Protein 6KOS (pdb70)

Secondary structure (DSSP, 8-state):
-HHHHHHHHHHHHHHHHHHHHHHHHHHHHHHHHHHHHHHHHHHHHHHTTTT--THHHHHHHHHHHHHHHHHHHHHHHHHHHHHHHHHHHHHHHHHHHHHH-/-HHHHHHHHHHHHHHHHHHHHHHHHHHHHHHHHHHHHHHHHHHHHHH-TT-HHHHHHHHHHHHHHHHHHHHHHHHHHHHHHHHHHHHHHHHHHHTT-/-HHHHHHHHHHHHHHHHHHHHHHHHHHHHHHHHHHHHHHHHHHHHHS-SS-HHHHHHHHHHHHHHHHHHHHHHHHHHHHHHHHHHHHHHHHHHHHH-/--HHHHHHHHHHHHHHHHHHHHHHHHHHHHHHHHHHHHHHHHHHHHH---SHHHHHHHHHHHHHHHHHHHHHHHHHHHHHHHHHHHHHHHHHHH-

Sequence (390 aa):
MYGKLNKLVEHIKEELLQQLNKNWHRLQSNLHDMLQQMEQLFQEFQHFMQGNQDDGKLQNMIHEMQQFMNQLDNHLQSLSDTVHHFHNKLQEELMNNFHHLVHKLNKLVEHIKELLQQLNKNWHRLQSSNLHDMLQQMEQLFQEFQHFMQGNQDDGKLQNMIHEMQQFMNQLDNHLQSLSDTVHHFHNKLQELMNNFHHLVKLNKLVEHIKELLQQLNKNWHRLQSNLHDMLQQMEQLFQEFQHFMQGNQDDGKLQNMIHEMQQFMNQLDNHHLQSLSDTVHHFHNKLQELMNNFHHLVMYGKLNKLVEHIKELLQQLNKNWHRLQSNLHDMLQQMEQLFQEFQHFMGKLQNMIHEMQQFMNQLDNHLQSLSDTVHHFHNKLQELMNNFHHLVH

B-factor: mean 53.51, std 19.71, range [25.76, 158.79]

Structure (mmCIF, N/CA/C/O backbone):
data_6KOS
#
_entry.id   6KOS
#
_cell.length_a   65.636
_cell.length_b   71.930
_cell.length_c   81.563
_cell.angle_alpha   90.000
_cell.angle_beta   90.000
_cell.angle_gamma   90.000
#
_symmetry.space_group_name_H-M   'P 21 21 21'
#
loop_
_entity.id
_entity.type
_entity.pdbx_description
1 polymer 'SUWA (Super WA20)'
2 water water
#
loop_
_atom_site.group_PDB
_atom_site.id
_atom_site.type_symbol
_atom_site.label_atom_id
_atom_site.label_alt_id
_atom_site.label_comp_id
_atom_site.label_asym_id
_atom_site.label_entity_id
_atom_site.label_seq_id
_atom_site.pdbx_PDB_ins_code
_atom_site.Cartn_x
_atom_site.Cartn_y
_atom_site.Cartn_z
_atom_site.occupancy
_atom_site.B_iso_or_equiv
_atom_site.auth_seq_id
_atom_site.auth_comp_id
_atom_site.auth_asym_id
_atom_site.auth_atom_id
_atom_site.pdbx_PDB_model_num
ATOM 1 N N . MET A 1 1 ? -8.447 -33.259 -44.573 1.00 71.44 1 MET A N 1
ATOM 2 C CA . MET A 1 1 ? -9.786 -33.082 -43.950 1.00 66.86 1 MET A CA 1
ATOM 3 C C . MET A 1 1 ? -9.630 -32.151 -42.739 1.00 61.89 1 MET A C 1
ATOM 4 O O . MET A 1 1 ? -9.822 -30.926 -42.920 1.00 59.20 1 MET A O 1
ATOM 9 N N . TYR A 1 2 ? -9.235 -32.676 -41.576 1.00 61.58 2 TYR A N 1
ATOM 10 C CA . TYR A 1 2 ? -9.121 -31.880 -40.326 1.00 60.98 2 TYR A CA 1
ATOM 11 C C . TYR A 1 2 ? -7.863 -31.012 -40.375 1.00 61.55 2 TYR A C 1
ATOM 12 O O . TYR A 1 2 ? -7.979 -29.785 -40.157 1.00 61.71 2 TYR A O 1
ATOM 21 N N . GLY A 1 3 ? -6.711 -31.623 -40.654 1.00 64.07 3 GLY A N 1
ATOM 22 C CA . GLY A 1 3 ? -5.425 -30.911 -40.799 1.00 65.56 3 GLY A CA 1
ATOM 23 C C . GLY A 1 3 ? -5.530 -29.646 -41.652 1.00 62.61 3 GLY A C 1
ATOM 24 O O . GLY A 1 3 ? -5.090 -28.572 -41.162 1.00 61.13 3 GLY A O 1
ATOM 25 N N . LYS A 1 4 ? -6.080 -29.738 -42.875 1.00 61.81 4 LYS A N 1
ATOM 26 C CA . LYS A 1 4 ? -6.095 -28.590 -43.837 1.00 62.28 4 LYS A CA 1
ATOM 27 C C . LYS A 1 4 ? -7.022 -27.474 -43.321 1.00 59.18 4 LYS A C 1
ATOM 28 O O . LYS A 1 4 ? -6.665 -26.285 -43.489 1.00 59.56 4 LYS A O 1
ATOM 34 N N . LEU A 1 5 ? -8.149 -27.823 -42.694 1.00 57.31 5 LEU A N 1
ATOM 35 C CA . LEU A 1 5 ? -9.065 -26.835 -42.061 1.00 57.43 5 LEU A CA 1
ATOM 36 C C . LEU A 1 5 ? -8.320 -26.123 -40.933 1.00 58.40 5 LEU A C 1
ATOM 37 O O . LEU A 1 5 ? -8.407 -24.889 -40.847 1.00 59.79 5 LEU A O 1
ATOM 42 N N . ASN A 1 6 ? -7.614 -26.890 -40.105 1.00 59.29 6 ASN A N 1
ATOM 43 C CA . ASN A 1 6 ? -6.797 -26.325 -39.004 1.00 63.60 6 ASN A CA 1
ATOM 44 C C . ASN A 1 6 ? -5.860 -25.274 -39.609 1.00 63.30 6 ASN A C 1
ATOM 45 O O . ASN A 1 6 ? -5.726 -24.196 -39.001 1.00 67.00 6 ASN A O 1
ATOM 50 N N . LYS A 1 7 ? -5.273 -25.556 -40.775 1.00 57.79 7 LYS A N 1
ATOM 51 C CA . LYS A 1 7 ? -4.281 -24.648 -41.423 1.00 57.76 7 LYS A CA 1
ATOM 52 C C . LYS A 1 7 ? -4.949 -23.332 -41.848 1.00 52.94 7 LYS A C 1
ATOM 53 O O . LYS A 1 7 ? -4.337 -22.265 -41.600 1.00 50.89 7 LYS A O 1
ATOM 59 N N . LEU A 1 8 ? -6.139 -23.345 -42.463 1.00 50.78 8 LEU A N 1
ATOM 60 C CA . LEU A 1 8 ? -6.745 -22.031 -42.807 1.00 47.78 8 LEU A CA 1
ATOM 61 C C . LEU A 1 8 ? -7.057 -21.292 -41.502 1.00 44.24 8 LEU A C 1
ATOM 62 O O . LEU A 1 8 ? -6.867 -20.077 -41.469 1.00 43.01 8 LEU A O 1
ATOM 67 N N . VAL A 1 9 ? -7.474 -22.011 -40.466 1.00 44.35 9 VAL A N 1
ATOM 68 C CA . VAL A 1 9 ? -7.718 -21.403 -39.130 1.00 43.51 9 VAL A CA 1
ATOM 69 C C . VAL A 1 9 ? -6.437 -20.680 -38.696 1.00 43.30 9 VAL A C 1
ATOM 70 O O . VAL A 1 9 ? -6.532 -19.493 -38.363 1.00 41.72 9 VAL A O 1
ATOM 74 N N . GLU A 1 10 ? -5.275 -21.325 -38.763 1.00 46.40 10 GLU A N 1
ATOM 75 C CA . GLU A 1 10 ? -3.981 -20.691 -38.367 1.00 47.63 10 GLU A CA 1
ATOM 76 C C . GLU A 1 10 ? -3.719 -19.440 -39.223 1.00 44.94 10 GLU A C 1
ATOM 77 O O . GLU A 1 10 ? -3.270 -18.440 -38.649 1.00 43.11 10 GLU A O 1
ATOM 83 N N . HIS A 1 11 ? -3.960 -19.484 -40.538 1.00 44.78 11 HIS A N 1
ATOM 84 C CA . HIS A 1 11 ? -3.665 -18.326 -41.429 1.00 44.96 11 HIS A CA 1
ATOM 85 C C . HIS A 1 11 ? -4.532 -17.128 -40.993 1.00 40.51 11 HIS A C 1
ATOM 86 O O . HIS A 1 11 ? -3.997 -16.062 -40.849 1.00 39.73 11 HIS A O 1
ATOM 93 N N . ILE A 1 12 ? -5.824 -17.356 -40.755 1.00 38.24 12 ILE A N 1
ATOM 94 C CA . ILE A 1 12 ? -6.835 -16.350 -40.332 1.00 35.69 12 ILE A CA 1
ATOM 95 C C . ILE A 1 12 ? -6.387 -15.731 -39.003 1.00 35.67 12 ILE A C 1
ATOM 96 O O . ILE A 1 12 ? -6.437 -14.524 -38.868 1.00 33.45 12 ILE A O 1
ATOM 101 N N . LYS A 1 13 ? -5.963 -16.570 -38.058 1.00 37.65 13 LYS A N 1
ATOM 102 C CA . LYS A 1 13 ? -5.428 -16.108 -36.757 1.00 39.09 13 LYS A CA 1
ATOM 103 C C . LYS A 1 13 ? -4.171 -15.255 -36.954 1.00 39.41 13 LYS A C 1
ATOM 104 O O . LYS A 1 13 ? -4.076 -14.232 -36.259 1.00 39.75 13 LYS A O 1
ATOM 110 N N . GLU A 1 14 ? -3.266 -15.633 -37.857 1.00 40.43 14 GLU A N 1
ATOM 111 C CA A GLU A 1 14 ? -2.088 -14.794 -38.206 0.40 41.30 14 GLU A CA 1
ATOM 112 C CA B GLU A 1 14 ? -2.085 -14.803 -38.242 0.60 41.02 14 GLU A CA 1
ATOM 113 C C . GLU A 1 14 ? -2.559 -13.453 -38.785 1.00 39.55 14 GLU A C 1
ATOM 114 O O . GLU A 1 14 ? -1.997 -12.408 -38.377 1.00 38.47 14 GLU A O 1
ATOM 125 N N . LEU A 1 15 ? -3.527 -13.489 -39.705 1.00 38.49 15 LEU A N 1
ATOM 126 C CA . LEU A 1 15 ? -4.032 -12.244 -40.331 1.00 38.59 15 LEU A CA 1
ATOM 127 C C . LEU A 1 15 ? -4.584 -11.310 -39.255 1.00 35.87 15 LEU A C 1
ATOM 128 O O . LEU A 1 15 ? -4.333 -10.098 -39.365 1.00 35.17 15 LEU A O 1
ATOM 133 N N . LEU A 1 16 ? -5.287 -11.854 -38.264 1.00 34.68 16 LEU A N 1
ATOM 134 C CA . LEU A 1 16 ? -5.870 -11.015 -37.183 1.00 34.36 16 LEU A CA 1
ATOM 135 C C . LEU A 1 16 ? -4.729 -10.324 -36.421 1.00 34.40 16 LEU A C 1
ATOM 136 O O . LEU A 1 16 ? -4.828 -9.105 -36.176 1.00 33.78 16 LEU A O 1
ATOM 141 N N . GLN A 1 17 ? -3.668 -11.054 -36.090 1.00 35.58 17 GLN A N 1
ATOM 142 C CA . GLN A 1 17 ? -2.488 -10.460 -35.400 1.00 37.04 17 GLN A CA 1
ATOM 143 C C . GLN A 1 17 ? -1.921 -9.322 -36.251 1.00 36.50 17 GLN A C 1
ATOM 144 O O . GLN A 1 17 ? -1.592 -8.266 -35.687 1.00 35.29 17 GLN A O 1
ATOM 150 N N . GLN A 1 18 ? -1.848 -9.469 -37.570 1.00 41.61 18 GLN A N 1
ATOM 151 C CA . GLN A 1 18 ? -1.295 -8.368 -38.412 1.00 41.99 18 GLN A CA 1
ATOM 152 C C . GLN A 1 18 ? -2.288 -7.202 -38.479 1.00 38.29 18 GLN A C 1
ATOM 153 O O . GLN A 1 18 ? -1.859 -6.036 -38.459 1.00 36.57 18 GLN A O 1
ATOM 159 N N . LEU A 1 19 ? -3.576 -7.516 -38.585 1.00 37.08 19 LEU A N 1
ATOM 160 C CA . LEU A 1 19 ? -4.673 -6.510 -38.597 1.00 35.27 19 LEU A CA 1
ATOM 161 C C . LEU A 1 19 ? -4.540 -5.638 -37.342 1.00 35.09 19 LEU A C 1
ATOM 162 O O . LEU A 1 19 ? -4.546 -4.403 -37.453 1.00 34.73 19 LEU A O 1
ATOM 167 N N . ASN A 1 20 ? -4.414 -6.275 -36.195 1.00 35.55 20 ASN A N 1
ATOM 168 C CA . ASN A 1 20 ? -4.354 -5.593 -34.876 1.00 36.68 20 ASN A CA 1
ATOM 169 C C . ASN A 1 20 ? -3.099 -4.718 -34.797 1.00 38.04 20 ASN A C 1
ATOM 170 O O . ASN A 1 20 ? -3.193 -3.561 -34.322 1.00 37.68 20 ASN A O 1
ATOM 175 N N . LYS A 1 21 ? -1.960 -5.241 -35.239 1.00 39.45 21 LYS A N 1
ATOM 176 C CA . LYS A 1 21 ? -0.716 -4.444 -35.263 1.00 42.90 21 LYS A CA 1
ATOM 177 C C . LYS A 1 21 ? -0.924 -3.211 -36.140 1.00 41.21 21 LYS A C 1
ATOM 178 O O . LYS A 1 21 ? -0.496 -2.098 -35.727 1.00 42.51 21 LYS A O 1
ATOM 184 N N . ASN A 1 22 ? -1.542 -3.383 -37.306 1.00 37.64 22 ASN A N 1
ATOM 185 C CA . ASN A 1 22 ? -1.707 -2.238 -38.225 1.00 36.71 22 ASN A CA 1
ATOM 186 C C . ASN A 1 22 ? -2.711 -1.264 -37.609 1.00 34.71 22 ASN A C 1
ATOM 187 O O . ASN A 1 22 ? -2.473 -0.047 -37.705 1.00 34.85 22 ASN A O 1
ATOM 192 N N . TRP A 1 23 ? -3.779 -1.784 -37.006 1.00 32.84 23 TRP A N 1
ATOM 193 C CA . TRP A 1 23 ? -4.856 -0.968 -36.390 1.00 32.56 23 TRP A CA 1
ATOM 194 C C . TRP A 1 23 ? -4.286 -0.128 -35.223 1.00 33.73 23 TRP A C 1
ATOM 195 O O . TRP A 1 23 ? -4.600 1.085 -35.125 1.00 33.94 23 TRP A O 1
ATOM 206 N N . HIS A 1 24 ? -3.492 -0.752 -34.364 1.00 34.78 24 HIS A N 1
ATOM 207 C CA . HIS A 1 24 ? -2.782 -0.084 -33.240 1.00 37.43 24 HIS A CA 1
ATOM 208 C C . HIS A 1 24 ? -1.930 1.051 -33.808 1.00 38.77 24 HIS A C 1
ATOM 209 O O . HIS A 1 24 ? -1.986 2.169 -33.253 1.00 38.97 24 HIS A O 1
ATOM 216 N N . ARG A 1 25 ? -1.230 0.806 -34.917 1.00 40.19 25 ARG A N 1
ATOM 217 C CA . ARG A 1 25 ? -0.381 1.841 -35.557 1.00 41.25 25 ARG A CA 1
ATOM 218 C C . ARG A 1 25 ? -1.263 2.964 -36.107 1.00 38.45 25 ARG A C 1
ATOM 219 O O . ARG A 1 25 ? -0.964 4.142 -35.798 1.00 36.75 25 ARG A O 1
ATOM 227 N N . LEU A 1 26 ? -2.303 2.629 -36.873 1.00 37.70 26 LEU A N 1
ATOM 228 C CA . LEU A 1 26 ? -3.229 3.628 -37.486 1.00 37.45 26 LEU A CA 1
ATOM 229 C C . LEU A 1 26 ? -3.824 4.526 -36.390 1.00 34.30 26 LEU A C 1
ATOM 230 O O . LEU A 1 26 ? -3.837 5.756 -36.591 1.00 33.46 26 LEU A O 1
ATOM 235 N N . GLN A 1 27 ? -4.338 3.926 -35.319 1.00 32.44 27 GLN A N 1
ATOM 236 C CA . GLN A 1 27 ? -5.030 4.672 -34.236 1.00 31.47 27 GLN A CA 1
ATOM 237 C C . GLN A 1 27 ? -4.059 5.656 -33.595 1.00 30.92 27 GLN A C 1
ATOM 238 O O . GLN A 1 27 ? -4.447 6.817 -33.376 1.00 30.28 27 GLN A O 1
ATOM 244 N N . SER A 1 28 ? -2.841 5.184 -33.306 1.00 31.20 28 SER A N 1
ATOM 245 C CA . SER A 1 28 ? -1.784 6.007 -32.687 1.00 31.95 28 SER A CA 1
ATOM 246 C C . SER A 1 28 ? -1.480 7.199 -33.595 1.00 32.69 28 SER A C 1
ATOM 247 O O . SER A 1 28 ? -1.467 8.349 -33.110 1.00 32.15 28 SER A O 1
ATOM 250 N N . ASN A 1 29 ? -1.307 6.934 -34.887 1.00 34.30 29 ASN A N 1
ATOM 251 C CA . ASN A 1 29 ? -0.959 7.981 -35.878 1.00 36.40 29 ASN A CA 1
ATOM 252 C C . ASN A 1 29 ? -2.108 8.989 -36.021 1.00 35.69 29 ASN A C 1
ATOM 253 O O . ASN A 1 29 ? -1.833 10.208 -36.013 1.00 35.50 29 ASN A O 1
ATOM 258 N N . LEU A 1 30 ? -3.335 8.498 -36.150 1.00 35.04 30 LEU A N 1
ATOM 259 C CA . LEU A 1 30 ? -4.560 9.337 -36.235 1.00 35.98 30 LEU A CA 1
ATOM 260 C C . LEU A 1 30 ? -4.699 10.187 -34.973 1.00 34.60 30 LEU A C 1
ATOM 261 O O . LEU A 1 30 ? -4.918 11.403 -35.072 1.00 35.54 30 LEU A O 1
ATOM 266 N N . HIS A 1 31 ? -4.666 9.523 -33.834 1.00 33.38 31 HIS A N 1
ATOM 267 C CA . HIS A 1 31 ? -4.713 10.190 -32.514 1.00 33.61 31 HIS A CA 1
ATOM 268 C C . HIS A 1 31 ? -3.690 11.319 -32.479 1.00 33.88 31 HIS A C 1
ATOM 269 O O . HIS A 1 31 ? -4.104 12.466 -32.235 1.00 34.32 31 HIS A O 1
ATOM 276 N N . ASP A 1 32 ? -2.412 11.022 -32.718 1.00 34.41 32 ASP A N 1
ATOM 277 C CA . ASP A 1 32 ? -1.333 12.047 -32.648 1.00 36.52 32 ASP A CA 1
ATOM 278 C C . ASP A 1 32 ? -1.608 13.154 -33.674 1.00 38.00 32 ASP A C 1
ATOM 279 O O . ASP A 1 32 ? -1.380 14.336 -33.371 1.00 38.01 32 ASP A O 1
ATOM 284 N N . MET A 1 33 ? -2.072 12.782 -34.862 1.00 37.79 33 MET A N 1
ATOM 285 C CA . MET A 1 33 ? -2.197 13.731 -35.994 1.00 39.56 33 MET A CA 1
ATOM 286 C C . MET A 1 33 ? -3.396 14.668 -35.779 1.00 36.66 33 MET A C 1
ATOM 287 O O . MET A 1 33 ? -3.274 15.887 -36.102 1.00 34.92 33 MET A O 1
ATOM 292 N N . LEU A 1 34 ? -4.492 14.178 -35.200 1.00 35.84 34 LEU A N 1
ATOM 293 C CA . LEU A 1 34 ? -5.643 15.083 -34.944 1.00 36.08 34 LEU A CA 1
ATOM 294 C C . LEU A 1 34 ? -5.279 16.107 -33.867 1.00 35.92 34 LEU A C 1
ATOM 295 O O . LEU A 1 34 ? -5.729 17.250 -33.996 1.00 35.26 34 LEU A O 1
ATOM 300 N N . GLN A 1 35 ? -4.525 15.707 -32.843 1.00 36.61 35 GLN A N 1
ATOM 301 C CA . GLN A 1 35 ? -3.985 16.648 -31.821 1.00 38.73 35 GLN A CA 1
ATOM 302 C C . GLN A 1 35 ? -3.136 17.730 -32.506 1.00 38.69 35 GLN A C 1
ATOM 303 O O . GLN A 1 35 ? -3.328 18.943 -32.207 1.00 38.29 35 GLN A O 1
ATOM 309 N N . GLN A 1 36 ? -2.225 17.319 -33.386 1.00 39.16 36 GLN A N 1
ATOM 310 C CA . GLN A 1 36 ? -1.326 18.266 -34.101 1.00 40.82 36 GLN A CA 1
ATOM 311 C C . GLN A 1 36 ? -2.139 19.165 -35.031 1.00 38.88 36 GLN A C 1
ATOM 312 O O . GLN A 1 36 ? -1.866 20.391 -35.065 1.00 37.48 36 GLN A O 1
ATOM 318 N N . MET A 1 37 ? -3.132 18.615 -35.726 1.00 38.87 37 MET A N 1
ATOM 319 C CA . MET A 1 37 ? -3.993 19.433 -36.609 1.00 40.22 37 MET A CA 1
ATOM 320 C C . MET A 1 37 ? -4.816 20.418 -35.760 1.00 39.44 37 MET A C 1
ATOM 321 O O . MET A 1 37 ? -5.029 21.562 -36.234 1.00 39.83 37 MET A O 1
ATOM 326 N N . GLU A 1 38 ? -5.273 20.016 -34.569 1.00 38.86 38 GLU A N 1
ATOM 327 C CA . GLU A 1 38 ? -6.049 20.925 -33.662 1.00 41.21 38 GLU A CA 1
ATOM 328 C C . GLU A 1 38 ? -5.173 22.102 -33.215 1.00 40.90 38 GLU A C 1
ATOM 329 O O . GLU A 1 38 ? -5.658 23.258 -33.211 1.00 41.12 38 GLU A O 1
ATOM 335 N N . GLN A 1 39 ? -3.915 21.828 -32.898 1.00 42.02 39 GLN A N 1
ATOM 336 C CA . GLN A 1 39 ? -2.950 22.880 -32.487 1.00 42.85 39 GLN A CA 1
ATOM 337 C C . GLN A 1 39 ? -2.690 23.804 -33.686 1.00 41.07 39 GLN A C 1
ATOM 338 O O . GLN A 1 39 ? -2.685 25.028 -33.498 1.00 38.76 39 GLN A O 1
ATOM 344 N N . LEU A 1 40 ? -2.505 23.242 -34.886 1.00 41.21 40 LEU A N 1
ATOM 345 C CA . LEU A 1 40 ? -2.245 24.058 -36.101 1.00 42.11 40 LEU A CA 1
ATOM 346 C C . LEU A 1 40 ? -3.440 24.972 -36.376 1.00 39.77 40 LEU A C 1
ATOM 347 O O . LEU A 1 40 ? -3.220 26.114 -36.797 1.00 39.50 40 LEU A O 1
ATOM 352 N N . PHE A 1 41 ? -4.660 24.512 -36.132 1.00 38.76 41 PHE A N 1
ATOM 353 C CA . PHE A 1 41 ? -5.865 25.344 -36.354 1.00 38.60 41 PHE A CA 1
ATOM 354 C C . PHE A 1 41 ? -5.799 26.608 -35.488 1.00 37.68 41 PHE A C 1
ATOM 355 O O . PHE A 1 41 ? -6.068 27.716 -35.996 1.00 36.96 41 PHE A O 1
ATOM 363 N N . GLN A 1 42 ? -5.461 26.422 -34.216 1.00 37.56 42 GLN A N 1
ATOM 364 C CA . GLN A 1 42 ? -5.338 27.536 -33.252 1.00 38.82 42 GLN A CA 1
ATOM 365 C C . GLN A 1 42 ? -4.236 28.479 -33.763 1.00 39.14 42 GLN A C 1
ATOM 366 O O . GLN A 1 42 ? -4.467 29.703 -33.727 1.00 38.57 42 GLN A O 1
ATOM 372 N N . GLU A 1 43 ? -3.109 27.938 -34.246 1.00 39.68 43 GLU A N 1
ATOM 373 C CA . GLU A 1 43 ? -1.965 28.751 -34.754 1.00 42.28 43 GLU A CA 1
ATOM 374 C C . GLU A 1 43 ? -2.461 29.620 -35.928 1.00 42.50 43 GLU A C 1
ATOM 375 O O . GLU A 1 43 ? -2.259 30.857 -35.893 1.00 42.83 43 GLU A O 1
ATOM 381 N N . PHE A 1 44 ? -3.098 29.010 -36.934 1.00 42.27 44 PHE A N 1
ATOM 382 C CA . PHE A 1 44 ? -3.676 29.730 -38.107 1.00 44.80 44 PHE A CA 1
ATOM 383 C C . PHE A 1 44 ? -4.693 30.790 -37.681 1.00 44.42 44 PHE A C 1
ATOM 384 O O . PHE A 1 44 ? -4.703 31.901 -38.246 1.00 45.97 44 PHE A O 1
ATOM 392 N N . GLN A 1 45 ? -5.547 30.441 -36.734 1.00 42.91 45 GLN A N 1
ATOM 393 C CA . GLN A 1 45 ? -6.626 31.330 -36.250 1.00 44.01 45 GLN A CA 1
ATOM 394 C C . GLN A 1 45 ? -5.992 32.568 -35.629 1.00 44.83 45 GLN A C 1
ATOM 395 O O . GLN A 1 45 ? -6.554 33.668 -35.804 1.00 46.92 45 GLN A O 1
ATOM 401 N N . HIS A 1 46 ? -4.867 32.379 -34.938 1.00 43.69 46 HIS A N 1
ATOM 402 C CA . HIS A 1 46 ? -4.054 33.493 -34.375 1.00 45.49 46 HIS A CA 1
ATOM 403 C C . HIS A 1 46 ? -3.398 34.349 -35.478 1.00 49.00 46 HIS A C 1
ATOM 404 O O . HIS A 1 46 ? -3.561 35.597 -35.437 1.00 50.52 46 HIS A O 1
ATOM 411 N N . PHE A 1 47 ? -2.630 33.751 -36.390 1.00 49.77 47 PHE A N 1
ATOM 412 C CA . PHE A 1 47 ? -1.844 34.521 -37.392 1.00 54.93 47 PHE A CA 1
ATOM 413 C C . PHE A 1 47 ? -2.757 35.146 -38.462 1.00 57.55 47 PHE A C 1
ATOM 414 O O . PHE A 1 47 ? -2.330 36.128 -39.095 1.00 60.08 47 PHE A O 1
ATOM 422 N N . MET A 1 48 ? -3.971 34.620 -38.650 1.00 57.88 48 MET A N 1
ATOM 423 C CA . MET A 1 48 ? -4.926 35.093 -39.697 1.00 62.17 48 MET A CA 1
ATOM 424 C C . MET A 1 48 ? -5.511 36.469 -39.321 1.00 62.90 48 MET A C 1
ATOM 425 O O . MET A 1 48 ? -5.990 37.173 -40.242 1.00 66.54 48 MET A O 1
ATOM 430 N N . GLN A 1 49 ? -5.461 36.848 -38.039 1.00 59.23 49 GLN A N 1
ATOM 431 C CA . GLN A 1 49 ? -5.956 38.155 -37.528 1.00 61.95 49 GLN A CA 1
ATOM 432 C C . GLN A 1 49 ? -4.849 39.207 -37.524 1.00 65.94 49 GLN A C 1
ATOM 433 O O . GLN A 1 49 ? -5.183 40.408 -37.463 1.00 68.60 49 GLN A O 1
ATOM 439 N N . GLY A 1 50 ? -3.595 38.764 -37.482 1.00 93.85 50 GLY A N 1
ATOM 440 C CA . GLY A 1 50 ? -2.443 39.671 -37.379 1.00 97.36 50 GLY A CA 1
ATOM 441 C C . GLY A 1 50 ? -1.971 40.074 -38.754 1.00 101.11 50 GLY A C 1
ATOM 442 O O . GLY A 1 50 ? -2.581 40.976 -39.359 1.00 102.10 50 GLY A O 1
ATOM 443 N N . ASN A 1 51 ? -0.950 39.384 -39.250 1.00 105.13 51 ASN A N 1
ATOM 444 C CA . ASN A 1 51 ? -0.208 39.808 -40.463 1.00 108.87 51 ASN A CA 1
ATOM 445 C C . ASN A 1 51 ? -0.925 39.356 -41.747 1.00 111.88 51 ASN A C 1
ATOM 446 O O . ASN A 1 51 ? -0.513 39.849 -42.816 1.00 112.56 51 ASN A O 1
ATOM 451 N N . GLN A 1 52 ? -1.939 38.479 -41.665 1.00 114.58 52 GLN A N 1
ATOM 452 C CA . GLN A 1 52 ? -2.690 37.916 -42.834 1.00 116.84 52 GLN A CA 1
ATOM 453 C C . GLN A 1 52 ? -1.728 37.069 -43.678 1.00 118.64 52 GLN A C 1
ATOM 454 O O . GLN A 1 52 ? -1.984 35.860 -43.821 1.00 118.77 52 GLN A O 1
ATOM 460 N N . ASP A 1 53 ? -0.683 37.693 -44.231 1.00 120.91 53 ASP A N 1
ATOM 461 C CA . ASP A 1 53 ? 0.492 37.023 -44.857 1.00 122.10 53 ASP A CA 1
ATOM 462 C C . ASP A 1 53 ? 0.183 36.678 -46.318 1.00 121.70 53 ASP A C 1
ATOM 463 O O . ASP A 1 53 ? 0.906 35.839 -46.891 1.00 122.46 53 ASP A O 1
ATOM 468 N N . ASP A 1 54 ? -0.832 37.315 -46.904 1.00 120.60 54 ASP A N 1
ATOM 469 C CA . ASP A 1 54 ? -1.244 37.076 -48.313 1.00 120.08 54 ASP A CA 1
ATOM 470 C C . ASP A 1 54 ? -1.395 35.558 -48.516 1.00 119.05 54 ASP A C 1
ATOM 471 O O . ASP A 1 54 ? -2.165 34.944 -47.746 1.00 117.91 54 ASP A O 1
ATOM 476 N N . GLY A 1 55 ? -0.681 34.968 -49.484 1.00 118.54 55 GLY A N 1
ATOM 477 C CA . GLY A 1 55 ? -0.743 33.525 -49.801 1.00 117.60 55 GLY A CA 1
ATOM 478 C C . GLY A 1 55 ? -0.009 32.650 -48.794 1.00 116.44 55 GLY A C 1
ATOM 479 O O . GLY A 1 55 ? -0.489 31.524 -48.554 1.00 115.32 55 GLY A O 1
ATOM 480 N N . LYS A 1 56 ? 1.105 33.124 -48.223 1.00 110.90 56 LYS A N 1
ATOM 481 C CA . LYS A 1 56 ? 1.931 32.341 -47.256 1.00 109.70 56 LYS A CA 1
ATOM 482 C C . LYS A 1 56 ? 1.035 31.639 -46.228 1.00 103.06 56 LYS A C 1
ATOM 483 O O . LYS A 1 56 ? 1.394 30.523 -45.809 1.00 100.80 56 LYS A O 1
ATOM 489 N N . LEU A 1 57 ? -0.077 32.260 -45.832 1.00 99.45 57 LEU A N 1
ATOM 490 C CA . LEU A 1 57 ? -1.040 31.634 -44.890 1.00 93.08 57 LEU A CA 1
ATOM 491 C C . LEU A 1 57 ? -2.197 31.009 -45.664 1.00 88.36 57 LEU A C 1
ATOM 492 O O . LEU A 1 57 ? -2.542 29.856 -45.352 1.00 84.99 57 LEU A O 1
ATOM 497 N N . GLN A 1 58 ? -2.763 31.746 -46.622 1.00 89.77 58 GLN A N 1
ATOM 498 C CA . GLN A 1 58 ? -3.965 31.323 -47.392 1.00 89.35 58 GLN A CA 1
ATOM 499 C C . GLN A 1 58 ? -3.661 30.016 -48.141 1.00 85.17 58 GLN A C 1
ATOM 500 O O . GLN A 1 58 ? -4.524 29.115 -48.112 1.00 83.52 58 GLN A O 1
ATOM 506 N N . ASN A 1 59 ? -2.482 29.903 -48.761 1.00 83.00 59 ASN A N 1
ATOM 507 C CA . ASN A 1 59 ? -2.044 28.666 -49.476 1.00 81.09 59 ASN A CA 1
ATOM 508 C C . ASN A 1 59 ? -1.642 27.562 -48.485 1.00 76.83 59 ASN A C 1
ATOM 509 O O . ASN A 1 59 ? -1.897 26.379 -48.795 1.00 77.70 59 ASN A O 1
ATOM 514 N N . MET A 1 60 ? -1.049 27.918 -47.346 1.00 74.29 60 MET A N 1
ATOM 515 C CA . MET A 1 60 ? -0.565 26.950 -46.318 1.00 74.16 60 MET A CA 1
ATOM 516 C C . MET A 1 60 ? -1.761 26.226 -45.678 1.00 71.58 60 MET A C 1
ATOM 517 O O . MET A 1 60 ? -1.678 24.998 -45.423 1.00 72.55 60 MET A O 1
ATOM 522 N N . ILE A 1 61 ? -2.839 26.968 -45.437 1.00 68.99 61 ILE A N 1
ATOM 523 C CA . ILE A 1 61 ? -4.153 26.412 -45.006 1.00 68.45 61 ILE A CA 1
ATOM 524 C C . ILE A 1 61 ? -4.688 25.504 -46.117 1.00 71.26 61 ILE A C 1
ATOM 525 O O . ILE A 1 61 ? -5.102 24.373 -45.789 1.00 71.86 61 ILE A O 1
ATOM 530 N N . HIS A 1 62 ? -4.677 25.973 -47.369 1.00 66.23 62 HIS A N 1
ATOM 531 C CA . HIS A 1 62 ? -5.132 25.175 -48.540 1.00 64.92 62 HIS A CA 1
ATOM 532 C C . HIS A 1 62 ? -4.414 23.818 -48.551 1.00 60.38 62 HIS A C 1
ATOM 533 O O . HIS A 1 62 ? -5.115 22.785 -48.637 1.00 57.56 62 HIS A O 1
ATOM 540 N N . GLU A 1 63 ? -3.085 23.804 -48.410 1.00 60.37 63 GLU A N 1
ATOM 541 C CA . GLU A 1 63 ? -2.298 22.543 -48.319 1.00 58.75 63 GLU A CA 1
ATOM 542 C C . GLU A 1 63 ? -2.902 21.599 -47.278 1.00 53.93 63 GLU A C 1
ATOM 543 O O . GLU A 1 63 ? -3.066 20.399 -47.580 1.00 51.06 63 GLU A O 1
ATOM 549 N N . MET A 1 64 ? -3.178 22.118 -46.085 1.00 53.36 64 MET A N 1
ATOM 550 C CA . MET A 1 64 ? -3.721 21.291 -44.986 1.00 51.25 64 MET A CA 1
ATOM 551 C C . MET A 1 64 ? -5.100 20.770 -45.364 1.00 47.46 64 MET A C 1
ATOM 552 O O . MET A 1 64 ? -5.367 19.607 -45.050 1.00 44.10 64 MET A O 1
ATOM 557 N N . GLN A 1 65 ? -5.923 21.598 -46.011 1.00 48.54 65 GLN A N 1
ATOM 558 C CA . GLN A 1 65 ? -7.245 21.143 -46.512 1.00 48.08 65 GLN A CA 1
ATOM 559 C C . GLN A 1 65 ? -7.024 19.836 -47.282 1.00 45.24 65 GLN A C 1
ATOM 560 O O . GLN A 1 65 ? -7.715 18.836 -46.971 1.00 41.75 65 GLN A O 1
ATOM 566 N N . GLN A 1 66 ? -6.094 19.860 -48.245 1.00 46.10 66 GLN A N 1
ATOM 567 C CA . GLN A 1 66 ? -5.920 18.771 -49.247 1.00 47.62 66 GLN A CA 1
ATOM 568 C C . GLN A 1 66 ? -5.564 17.480 -48.513 1.00 45.81 66 GLN A C 1
ATOM 569 O O . GLN A 1 66 ? -6.111 16.430 -48.862 1.00 46.61 66 GLN A O 1
ATOM 575 N N . PHE A 1 67 ? -4.687 17.581 -47.524 1.00 46.11 67 PHE A N 1
ATOM 576 C CA . PHE A 1 67 ? -4.312 16.456 -46.639 1.00 46.84 67 PHE A CA 1
ATOM 577 C C . PHE A 1 67 ? -5.535 16.015 -45.828 1.00 44.05 67 PHE A C 1
ATOM 578 O O . PHE A 1 67 ? -5.759 14.814 -45.690 1.00 43.72 67 PHE A O 1
ATOM 586 N N . MET A 1 68 ? -6.332 16.947 -45.321 1.00 43.38 68 MET A N 1
ATOM 587 C CA . MET A 1 68 ? -7.535 16.552 -44.542 1.00 42.71 68 MET A CA 1
ATOM 588 C C . MET A 1 68 ? -8.554 15.823 -45.429 1.00 41.97 68 MET A C 1
ATOM 589 O O . MET A 1 68 ? -9.051 14.751 -45.011 1.00 41.68 68 MET A O 1
ATOM 594 N N . ASN A 1 69 ? -8.822 16.362 -46.613 1.00 41.36 69 ASN A N 1
ATOM 595 C CA . ASN A 1 69 ? -9.714 15.750 -47.630 1.00 41.46 69 ASN A CA 1
ATOM 596 C C . ASN A 1 69 ? -9.243 14.335 -47.963 1.00 41.84 69 ASN A C 1
ATOM 597 O O . ASN A 1 69 ? -10.119 13.441 -48.094 1.00 42.19 69 ASN A O 1
ATOM 602 N N . GLN A 1 70 ? -7.932 14.164 -48.130 1.00 42.82 70 GLN A N 1
ATOM 603 C CA . GLN A 1 70 ? -7.282 12.853 -48.384 1.00 45.44 70 GLN A CA 1
ATOM 604 C C . GLN A 1 70 ? -7.689 11.900 -47.259 1.00 44.13 70 GLN A C 1
ATOM 605 O O . GLN A 1 70 ? -8.258 10.802 -47.528 1.00 45.14 70 GLN A O 1
ATOM 611 N N . LEU A 1 71 ? -7.449 12.331 -46.032 1.00 41.89 71 LEU A N 1
ATOM 612 C CA . LEU A 1 71 ? -7.787 11.512 -44.852 1.00 41.42 71 LEU A CA 1
ATOM 613 C C . LEU A 1 71 ? -9.302 11.289 -44.742 1.00 39.32 71 LEU A C 1
ATOM 614 O O . LEU A 1 71 ? -9.688 10.176 -44.364 1.00 40.39 71 LEU A O 1
ATOM 619 N N . ASP A 1 72 ? -10.123 12.299 -45.024 1.00 42.14 72 ASP A N 1
ATOM 620 C CA . ASP A 1 72 ? -11.604 12.156 -45.061 1.00 42.11 72 ASP A CA 1
ATOM 621 C C . ASP A 1 72 ? -11.971 10.933 -45.925 1.00 42.75 72 ASP A C 1
ATOM 622 O O . ASP A 1 72 ? -12.738 10.058 -45.433 1.00 41.09 72 ASP A O 1
ATOM 627 N N . ASN A 1 73 ? -11.412 10.851 -47.137 1.00 44.16 73 ASN A N 1
ATOM 628 C CA . ASN A 1 73 ? -11.668 9.734 -48.092 1.00 46.45 73 ASN A CA 1
ATOM 629 C C . ASN A 1 73 ? -11.179 8.393 -47.531 1.00 44.30 73 ASN A C 1
ATOM 630 O O . ASN A 1 73 ? -11.882 7.409 -47.726 1.00 44.62 73 ASN A O 1
ATOM 635 N N . HIS A 1 74 ? -10.034 8.349 -46.855 1.00 43.80 74 HIS A N 1
ATOM 636 C CA . HIS A 1 74 ? -9.471 7.083 -46.321 1.00 43.08 74 HIS A CA 1
ATOM 637 C C . HIS A 1 74 ? -10.338 6.563 -45.177 1.00 41.15 74 HIS A C 1
ATOM 638 O O . HIS A 1 74 ? -10.580 5.326 -45.116 1.00 40.36 74 HIS A O 1
ATOM 645 N N . LEU A 1 75 ? -10.787 7.458 -44.301 1.00 39.24 75 LEU A N 1
ATOM 646 C CA . LEU A 1 75 ? -11.634 7.025 -43.168 1.00 37.85 75 LEU A CA 1
ATOM 647 C C . LEU A 1 75 ? -13.000 6.584 -43.673 1.00 38.04 75 LEU A C 1
ATOM 648 O O . LEU A 1 75 ? -13.571 5.670 -43.071 1.00 37.16 75 LEU A O 1
ATOM 653 N N . GLN A 1 76 ? -13.517 7.253 -44.702 1.00 39.78 76 GLN A N 1
ATOM 654 C CA . GLN A 1 76 ? -14.808 6.852 -45.303 1.00 41.64 76 GLN A CA 1
ATOM 655 C C . GLN A 1 76 ? -14.660 5.417 -45.820 1.00 40.95 76 GLN A C 1
ATOM 656 O O . GLN A 1 76 ? -15.564 4.611 -45.539 1.00 40.33 76 GLN A O 1
ATOM 662 N N . SER A 1 77 ? -13.565 5.134 -46.536 1.00 41.37 77 SER A N 1
ATOM 663 C CA . SER A 1 77 ? -13.330 3.828 -47.217 1.00 42.39 77 SER A CA 1
ATOM 664 C C . SER A 1 77 ? -13.062 2.751 -46.170 1.00 40.27 77 SER A C 1
ATOM 665 O O . SER A 1 77 ? -13.491 1.597 -46.377 1.00 39.21 77 SER A O 1
ATOM 668 N N . LEU A 1 78 ? -12.344 3.119 -45.111 1.00 39.01 78 LEU A N 1
ATOM 669 C CA . LEU A 1 78 ? -12.121 2.224 -43.951 1.00 37.97 78 LEU A CA 1
ATOM 670 C C . LEU A 1 78 ? -13.466 1.944 -43.289 1.00 37.50 78 LEU A C 1
ATOM 671 O O . LEU A 1 78 ? -13.735 0.763 -43.047 1.00 37.15 78 LEU A O 1
ATOM 676 N N . SER A 1 79 ? -14.292 2.961 -43.040 1.00 38.04 79 SER A N 1
ATOM 677 C CA . SER A 1 79 ? -15.650 2.734 -42.475 1.00 39.73 79 SER A CA 1
ATOM 678 C C . SER A 1 79 ? -16.407 1.730 -43.346 1.00 39.90 79 SER A C 1
ATOM 679 O O . SER A 1 79 ? -16.954 0.776 -42.777 1.00 39.85 79 SER A O 1
ATOM 682 N N . ASP A 1 80 ? -16.429 1.967 -44.659 1.00 40.55 80 ASP A N 1
ATOM 683 C CA . ASP A 1 80 ? -17.232 1.186 -45.641 1.00 41.94 80 ASP A CA 1
ATOM 684 C C . ASP A 1 80 ? -16.733 -0.261 -45.660 1.00 40.85 80 ASP A C 1
ATOM 685 O O . ASP A 1 80 ? -17.580 -1.178 -45.624 1.00 41.51 80 ASP A O 1
ATOM 690 N N . THR A 1 81 ? -15.414 -0.460 -45.672 1.00 40.09 81 THR A N 1
ATOM 691 C CA . THR A 1 81 ? -14.821 -1.826 -45.590 1.00 39.58 81 THR A CA 1
ATOM 692 C C . THR A 1 81 ? -15.228 -2.526 -44.288 1.00 38.96 81 THR A C 1
ATOM 693 O O . THR A 1 81 ? -15.651 -3.702 -44.344 1.00 37.86 81 THR A O 1
ATOM 697 N N . VAL A 1 82 ? -15.027 -1.877 -43.141 1.00 38.19 82 VAL A N 1
ATOM 698 C CA . VAL A 1 82 ? -15.366 -2.509 -41.835 1.00 39.11 82 VAL A CA 1
ATOM 699 C C . VAL A 1 82 ? -16.860 -2.853 -41.820 1.00 39.90 82 VAL A C 1
ATOM 700 O O . VAL A 1 82 ? -17.189 -4.006 -41.435 1.00 40.60 82 VAL A O 1
ATOM 704 N N . HIS A 1 83 ? -17.734 -1.931 -42.235 1.00 39.76 83 HIS A N 1
ATOM 705 C CA . HIS A 1 83 ? -19.205 -2.180 -42.248 1.00 42.38 83 HIS A CA 1
ATOM 706 C C . HIS A 1 83 ? -19.550 -3.405 -43.105 1.00 40.53 83 HIS A C 1
ATOM 707 O O . HIS A 1 83 ? -20.383 -4.219 -42.666 1.00 41.02 83 HIS A O 1
ATOM 714 N N . HIS A 1 84 ? -18.960 -3.512 -44.293 1.00 39.54 84 HIS A N 1
ATOM 715 C CA . HIS A 1 84 ? -19.118 -4.691 -45.194 1.00 39.22 84 HIS A CA 1
ATOM 716 C C . HIS A 1 84 ? -18.668 -5.950 -44.444 1.00 38.22 84 HIS A C 1
ATOM 717 O O . HIS A 1 84 ? -19.453 -6.904 -44.313 1.00 38.47 84 HIS A O 1
ATOM 724 N N . PHE A 1 85 ? -17.458 -5.935 -43.901 1.00 37.70 85 PHE A N 1
ATOM 725 C CA . PHE A 1 85 ? -16.914 -7.103 -43.168 1.00 37.36 85 PHE A CA 1
ATOM 726 C C . PHE A 1 85 ? -17.854 -7.490 -42.021 1.00 38.66 85 PHE A C 1
ATOM 727 O O . PHE A 1 85 ? -18.151 -8.663 -41.830 1.00 37.33 85 PHE A O 1
ATOM 735 N N . HIS A 1 86 ? -18.329 -6.503 -41.275 1.00 39.73 86 HIS A N 1
ATOM 736 C CA . HIS A 1 86 ? -19.311 -6.727 -40.192 1.00 42.25 86 HIS A CA 1
ATOM 737 C C . HIS A 1 86 ? -20.536 -7.465 -40.732 1.00 41.63 86 HIS A C 1
ATOM 738 O O . HIS A 1 86 ? -20.966 -8.474 -40.105 1.00 41.25 86 HIS A O 1
ATOM 745 N N . ASN A 1 87 ? -21.092 -6.963 -41.836 1.00 41.73 87 ASN A N 1
ATOM 746 C CA . ASN A 1 87 ? -22.289 -7.547 -42.493 1.00 41.10 87 ASN A CA 1
ATOM 747 C C . ASN A 1 87 ? -22.003 -8.989 -42.908 1.00 39.32 87 ASN A C 1
ATOM 748 O O . ASN A 1 87 ? -22.848 -9.856 -42.634 1.00 39.47 87 ASN A O 1
ATOM 753 N N . LYS A 1 88 ? -20.861 -9.229 -43.552 1.00 39.36 88 LYS A N 1
ATOM 754 C CA . LYS A 1 88 ? -20.499 -10.578 -44.050 1.00 39.90 88 LYS A CA 1
ATOM 755 C C . LYS A 1 88 ? -20.293 -11.497 -42.847 1.00 39.20 88 LYS A C 1
ATOM 756 O O . LYS A 1 88 ? -20.652 -12.671 -42.955 1.00 37.93 88 LYS A O 1
ATOM 762 N N . LEU A 1 89 ? -19.743 -10.979 -41.742 1.00 39.81 89 LEU A N 1
ATOM 763 C CA . LEU A 1 89 ? -19.503 -11.802 -40.523 1.00 40.81 89 LEU A CA 1
ATOM 764 C C . LEU A 1 89 ? -20.828 -12.292 -39.937 1.00 42.03 89 LEU A C 1
ATOM 765 O O . LEU A 1 89 ? -20.899 -13.458 -39.492 1.00 42.28 89 LEU A O 1
ATOM 770 N N . GLN A 1 90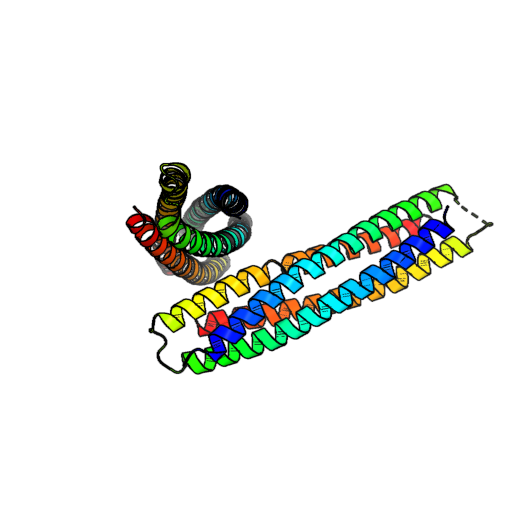 ? -21.807 -11.391 -39.850 1.00 43.82 90 GLN A N 1
ATOM 771 C CA . GLN A 1 90 ? -23.170 -11.715 -39.355 1.00 46.75 90 GLN A CA 1
ATOM 772 C C . GLN A 1 90 ? -23.818 -12.754 -40.288 1.00 44.24 90 GLN A C 1
ATOM 773 O O . GLN A 1 90 ? -24.472 -13.680 -39.765 1.00 45.69 90 GLN A O 1
ATOM 779 N N . GLU A 1 91 ? -23.630 -12.645 -41.603 1.00 41.93 91 GLU A N 1
ATOM 780 C CA A GLU A 1 91 ? -24.088 -13.674 -42.583 0.60 42.14 91 GLU A CA 1
ATOM 781 C CA B GLU A 1 91 ? -24.112 -13.677 -42.560 0.40 42.65 91 GLU A CA 1
ATOM 782 C C . GLU A 1 91 ? -23.386 -14.996 -42.267 1.00 41.50 91 GLU A C 1
ATOM 783 O O . GLU A 1 91 ? -24.050 -16.041 -42.257 1.00 43.39 91 GLU A O 1
ATOM 794 N N . LEU A 1 92 ? -22.087 -14.926 -42.017 1.00 40.97 92 LEU A N 1
ATOM 795 C CA . LEU A 1 92 ? -21.254 -16.126 -41.745 1.00 41.48 92 LEU A CA 1
ATOM 796 C C . LEU A 1 92 ? -21.675 -16.781 -40.427 1.00 42.49 92 LEU A C 1
ATOM 797 O O . LEU A 1 92 ? -21.748 -18.005 -40.371 1.00 42.74 92 LEU A O 1
ATOM 802 N N . MET A 1 93 ? -21.884 -15.977 -39.396 1.00 43.62 93 MET A N 1
ATOM 803 C CA . MET A 1 93 ? -22.345 -16.468 -38.079 1.00 47.32 93 MET A CA 1
ATOM 804 C C . MET A 1 93 ? -23.680 -17.198 -38.252 1.00 48.58 93 MET A C 1
ATOM 805 O O . MET A 1 93 ? -23.830 -18.272 -37.649 1.00 50.48 93 MET A O 1
ATOM 810 N N . ASN A 1 94 ? -24.577 -16.664 -39.081 1.00 48.92 94 ASN A N 1
ATOM 811 C CA . ASN A 1 94 ? -25.902 -17.277 -39.367 1.00 52.93 94 ASN A CA 1
ATOM 812 C C . ASN A 1 94 ? -25.726 -18.579 -40.153 1.00 52.26 94 ASN A C 1
ATOM 813 O O . ASN A 1 94 ? -26.388 -19.581 -39.819 1.00 55.83 94 ASN A O 1
ATOM 818 N N . ASN A 1 95 ? -24.889 -18.545 -41.184 1.00 50.25 95 ASN A N 1
ATOM 819 C CA . ASN A 1 95 ? -24.630 -19.712 -42.067 1.00 51.72 95 ASN A CA 1
ATOM 820 C C . ASN A 1 95 ? -24.035 -20.857 -41.237 1.00 50.65 95 ASN A C 1
ATOM 821 O O . ASN A 1 95 ? -24.569 -21.988 -41.300 1.00 53.35 95 ASN A O 1
ATOM 826 N N . PHE A 1 96 ? -22.967 -20.563 -40.492 1.00 47.70 96 PHE A N 1
ATOM 827 C CA . PHE A 1 96 ? -22.255 -21.518 -39.603 1.00 48.06 96 PHE A CA 1
ATOM 828 C C . PHE A 1 96 ? -23.227 -22.102 -38.577 1.00 50.73 96 PHE A C 1
ATOM 829 O O . PHE A 1 96 ? -23.257 -23.338 -38.431 1.00 51.78 96 PHE A O 1
ATOM 837 N N . HIS A 1 97 ? -23.986 -21.238 -37.900 1.00 67.79 97 HIS A N 1
ATOM 838 C CA . HIS A 1 97 ? -25.060 -21.649 -36.957 1.00 70.10 97 HIS A CA 1
ATOM 839 C C . HIS A 1 97 ? -25.893 -22.752 -37.616 1.00 68.37 97 HIS A C 1
ATOM 840 O O . HIS A 1 97 ? -25.969 -23.856 -37.037 1.00 68.73 97 HIS A O 1
ATOM 847 N N . HIS A 1 98 ? -26.448 -22.488 -38.801 1.00 69.60 98 HIS A N 1
ATOM 848 C CA . HIS A 1 98 ? -27.395 -23.420 -39.471 1.00 72.57 98 HIS A CA 1
ATOM 849 C C . HIS A 1 98 ? -26.717 -24.667 -40.056 1.00 71.64 98 HIS A C 1
ATOM 850 O O . HIS A 1 98 ? -27.468 -25.629 -40.306 1.00 73.18 98 HIS A O 1
ATOM 857 N N . LEU A 1 99 ? -25.392 -24.677 -40.273 1.00 71.15 99 LEU A N 1
ATOM 858 C CA . LEU A 1 99 ? -24.692 -25.864 -40.850 1.00 74.60 99 LEU A CA 1
ATOM 859 C C . LEU A 1 99 ? -25.110 -27.085 -40.037 1.00 78.48 99 LEU A C 1
ATOM 860 O O . LEU A 1 99 ? -25.725 -28.006 -40.607 1.00 82.03 99 LEU A O 1
ATOM 865 N N . VAL A 1 100 ? -24.785 -27.043 -38.746 1.00 80.85 100 VAL A N 1
ATOM 866 C CA . VAL A 1 100 ? -25.010 -28.161 -37.786 1.00 88.66 100 VAL A CA 1
ATOM 867 C C . VAL A 1 100 ? -26.451 -28.656 -37.969 1.00 90.78 100 VAL A C 1
ATOM 868 O O . VAL A 1 100 ? -26.656 -29.892 -38.044 1.00 97.43 100 VAL A O 1
ATOM 872 N N . HIS A 1 101 ? -27.394 -27.715 -38.040 1.00 87.73 101 HIS A N 1
ATOM 873 C CA . HIS A 1 101 ? -28.780 -27.908 -38.544 1.00 91.32 101 HIS A CA 1
ATOM 874 C C . HIS A 1 101 ? -29.628 -26.684 -38.184 1.00 90.82 101 HIS A C 1
ATOM 875 O O . HIS A 1 101 ? -29.929 -26.466 -37.015 1.00 91.62 101 HIS A O 1
ATOM 882 N N . LYS B 1 4 ? 6.254 26.628 -33.865 1.00 105.28 4 LYS B N 1
ATOM 883 C CA . LYS B 1 4 ? 7.023 26.744 -35.146 1.00 102.72 4 LYS B CA 1
ATOM 884 C C . LYS B 1 4 ? 6.226 26.121 -36.293 1.00 94.21 4 LYS B C 1
ATOM 885 O O . LYS B 1 4 ? 6.064 24.883 -36.317 1.00 91.08 4 LYS B O 1
ATOM 891 N N . LEU B 1 5 ? 5.785 26.967 -37.223 1.00 92.00 5 LEU B N 1
ATOM 892 C CA . LEU B 1 5 ? 4.664 26.651 -38.138 1.00 86.43 5 LEU B CA 1
ATOM 893 C C . LEU B 1 5 ? 5.139 25.635 -39.181 1.00 82.23 5 LEU B C 1
ATOM 894 O O . LEU B 1 5 ? 4.459 24.601 -39.344 1.00 78.88 5 LEU B O 1
ATOM 899 N N . ASN B 1 6 ? 6.277 25.901 -39.827 1.00 83.92 6 ASN B N 1
ATOM 900 C CA . ASN B 1 6 ? 6.900 24.979 -40.817 1.00 82.57 6 ASN B CA 1
ATOM 901 C C . ASN B 1 6 ? 7.204 23.639 -40.140 1.00 80.21 6 ASN B C 1
ATOM 902 O O . ASN B 1 6 ? 6.829 22.594 -40.712 1.00 76.59 6 ASN B O 1
ATOM 907 N N . LYS B 1 7 ? 7.834 23.667 -38.964 1.00 82.35 7 LYS B N 1
ATOM 908 C CA . LYS B 1 7 ? 8.163 22.432 -38.202 1.00 82.68 7 LYS B CA 1
ATOM 909 C C . LYS B 1 7 ? 6.871 21.660 -37.913 1.00 76.24 7 LYS B C 1
ATOM 910 O O . LYS B 1 7 ? 6.860 20.423 -38.124 1.00 74.55 7 LYS B O 1
ATOM 916 N N . LEU B 1 8 ? 5.825 22.361 -37.464 1.00 73.27 8 LEU B N 1
ATOM 917 C CA . LEU B 1 8 ? 4.535 21.732 -37.074 1.00 70.02 8 LEU B CA 1
ATOM 918 C C . LEU B 1 8 ? 3.869 21.150 -38.327 1.00 65.18 8 LEU B C 1
ATOM 919 O O . LEU B 1 8 ? 3.482 19.960 -38.298 1.00 63.45 8 LEU B O 1
ATOM 924 N N . VAL B 1 9 ? 3.796 21.943 -39.394 1.00 62.57 9 VAL B N 1
ATOM 925 C CA . VAL B 1 9 ? 3.217 21.525 -40.703 1.00 61.42 9 VAL B CA 1
ATOM 926 C C . VAL B 1 9 ? 3.960 20.302 -41.252 1.00 62.45 9 VAL B C 1
ATOM 927 O O . VAL B 1 9 ? 3.291 19.296 -41.568 1.00 63.01 9 VAL B O 1
ATOM 931 N N . GLU B 1 10 ? 5.281 20.382 -41.389 1.00 65.75 10 GLU B N 1
ATOM 932 C CA . GLU B 1 10 ? 6.086 19.271 -41.962 1.00 68.82 10 GLU B CA 1
ATOM 933 C C . GLU B 1 10 ? 5.924 18.019 -41.098 1.00 69.09 10 GLU B C 1
ATOM 934 O O . GLU B 1 10 ? 5.853 16.914 -41.679 1.00 70.63 10 GLU B O 1
ATOM 940 N N . HIS B 1 11 ? 5.848 18.172 -39.774 1.00 68.48 11 HIS B N 1
ATOM 941 C CA . HIS B 1 11 ? 5.683 17.019 -38.847 1.00 69.64 11 HIS B CA 1
ATOM 942 C C . HIS B 1 11 ? 4.342 16.324 -39.110 1.00 67.21 11 HIS B C 1
ATOM 943 O O . HIS B 1 11 ? 4.250 15.096 -38.920 1.00 68.11 11 HIS B O 1
ATOM 950 N N . ILE B 1 12 ? 3.339 17.101 -39.515 1.00 74.67 12 ILE B N 1
ATOM 951 C CA . ILE B 1 12 ? 1.973 16.596 -39.837 1.00 73.99 12 ILE B CA 1
ATOM 952 C C . ILE B 1 12 ? 2.016 15.827 -41.156 1.00 72.55 12 ILE B C 1
AT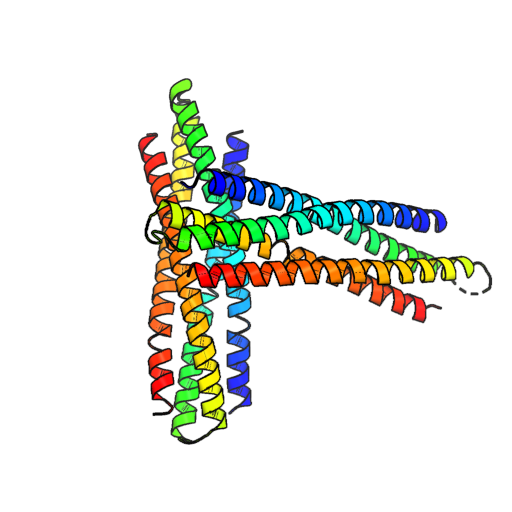OM 953 O O . ILE B 1 12 ? 1.405 14.738 -41.230 1.00 70.51 12 ILE B O 1
ATOM 958 N N . LYS B 1 13 ? 2.709 16.386 -42.146 1.00 74.11 13 LYS B N 1
ATOM 959 C CA . LYS B 1 13 ? 2.935 15.734 -43.461 1.00 75.30 13 LYS B CA 1
ATOM 960 C C . LYS B 1 13 ? 3.678 14.408 -43.284 1.00 75.04 13 LYS B C 1
ATOM 961 O O . LYS B 1 13 ? 3.342 13.454 -44.016 1.00 75.02 13 LYS B O 1
ATOM 967 N N . GLU B 1 14 ? 4.648 14.358 -42.367 1.00 76.40 14 GLU B N 1
ATOM 968 C CA . GLU B 1 14 ? 5.288 13.089 -41.927 1.00 78.54 14 GLU B CA 1
ATOM 969 C C . GLU B 1 14 ? 4.205 12.101 -41.458 1.00 77.10 14 GLU B C 1
ATOM 970 O O . GLU B 1 14 ? 4.053 11.042 -42.111 1.00 76.32 14 GLU B O 1
ATOM 976 N N . LEU B 1 15 ? 3.470 12.419 -40.382 1.00 75.68 15 LEU B N 1
ATOM 977 C CA . LEU B 1 15 ? 2.467 11.480 -39.805 1.00 74.33 15 LEU B CA 1
ATOM 978 C C . LEU B 1 15 ? 1.561 10.981 -40.927 1.00 71.22 15 LEU B C 1
ATOM 979 O O . LEU B 1 15 ? 1.365 9.759 -41.023 1.00 72.18 15 LEU B O 1
ATOM 984 N N . LEU B 1 16 ? 1.034 11.900 -41.732 1.00 69.11 16 LEU B N 1
ATOM 985 C CA . LEU B 1 16 ? -0.018 11.585 -42.731 1.00 68.47 16 LEU B CA 1
ATOM 986 C C . LEU B 1 16 ? 0.514 10.606 -43.777 1.00 67.25 16 LEU B C 1
ATOM 987 O O . LEU B 1 16 ? -0.295 9.830 -44.312 1.00 67.18 16 LEU B O 1
ATOM 992 N N . GLN B 1 17 ? 1.816 10.631 -44.039 1.00 67.22 17 GLN B N 1
ATOM 993 C CA . GLN B 1 17 ? 2.478 9.679 -44.966 1.00 69.50 17 GLN B CA 1
ATOM 994 C C . GLN B 1 17 ? 2.440 8.281 -44.334 1.00 69.35 17 GLN B C 1
ATOM 995 O O . GLN B 1 17 ? 1.993 7.333 -45.010 1.00 69.09 17 GLN B O 1
ATOM 1001 N N . GLN B 1 18 ? 2.857 8.165 -43.069 1.00 69.36 18 GLN B N 1
ATOM 1002 C CA . GLN B 1 18 ? 2.814 6.892 -42.300 1.00 70.61 18 GLN B CA 1
ATOM 1003 C C . GLN B 1 18 ? 1.365 6.415 -42.197 1.00 68.75 18 GLN B C 1
ATOM 1004 O O . GLN B 1 18 ? 1.121 5.194 -42.235 1.00 68.94 18 GLN B O 1
ATOM 1010 N N . LEU B 1 19 ? 0.459 7.376 -42.065 1.00 57.76 19 LEU B N 1
ATOM 1011 C CA . LEU B 1 19 ? -0.992 7.148 -41.898 1.00 57.19 19 LEU B CA 1
ATOM 1012 C C . LEU B 1 19 ? -1.562 6.605 -43.205 1.00 58.09 19 LEU B C 1
ATOM 1013 O O . LEU B 1 19 ? -2.427 5.701 -43.156 1.00 56.45 19 LEU B O 1
ATOM 1018 N N . ASN B 1 20 ? -1.113 7.162 -44.327 1.00 60.69 20 ASN B N 1
ATOM 1019 C CA . ASN B 1 20 ? -1.453 6.606 -45.659 1.00 63.62 20 ASN B CA 1
ATOM 1020 C C . ASN B 1 20 ? -1.005 5.140 -45.704 1.00 61.04 20 ASN B C 1
ATOM 1021 O O . ASN B 1 20 ? -1.794 4.303 -46.181 1.00 60.87 20 ASN B O 1
ATOM 1026 N N . LYS B 1 21 ? 0.189 4.834 -45.187 1.00 60.15 21 LYS B N 1
ATOM 1027 C CA . LYS B 1 21 ? 0.780 3.464 -45.263 1.00 61.03 21 LYS B CA 1
ATOM 1028 C C . LYS B 1 21 ? 0.001 2.469 -44.379 1.00 57.85 21 LYS B C 1
ATOM 1029 O O . LYS B 1 21 ? -0.234 1.323 -44.839 1.00 56.31 21 LYS B O 1
ATOM 1035 N N . ASN B 1 22 ? -0.388 2.843 -43.160 1.00 54.30 22 ASN B N 1
ATOM 1036 C CA . ASN B 1 22 ? -1.072 1.889 -42.244 1.00 54.32 22 ASN B CA 1
ATOM 1037 C C . ASN B 1 22 ? -2.525 1.686 -42.676 1.00 52.03 22 ASN B C 1
ATOM 1038 O O . ASN B 1 22 ? -3.057 0.590 -42.448 1.00 51.81 22 ASN B O 1
ATOM 1043 N N . TRP B 1 23 ? -3.139 2.707 -43.276 1.00 51.50 23 TRP B N 1
ATOM 1044 C CA . TRP B 1 23 ? -4.482 2.592 -43.894 1.00 50.99 23 TRP B CA 1
ATOM 1045 C C . TRP B 1 23 ? -4.452 1.521 -45.004 1.00 50.08 23 TRP B C 1
ATOM 1046 O O . TRP B 1 23 ? -5.335 0.644 -44.971 1.00 48.73 23 TRP B O 1
ATOM 1057 N N . HIS B 1 24 ? -3.494 1.559 -45.943 1.00 56.05 24 HIS B N 1
ATOM 1058 C CA . HIS B 1 24 ? -3.421 0.577 -47.072 1.00 54.34 24 HIS B CA 1
ATOM 1059 C C . HIS B 1 24 ? -3.255 -0.858 -46.538 1.00 48.86 24 HIS B C 1
ATOM 1060 O O . HIS B 1 24 ? -3.969 -1.787 -47.042 1.00 45.62 24 HIS B O 1
ATOM 1067 N N . ARG B 1 2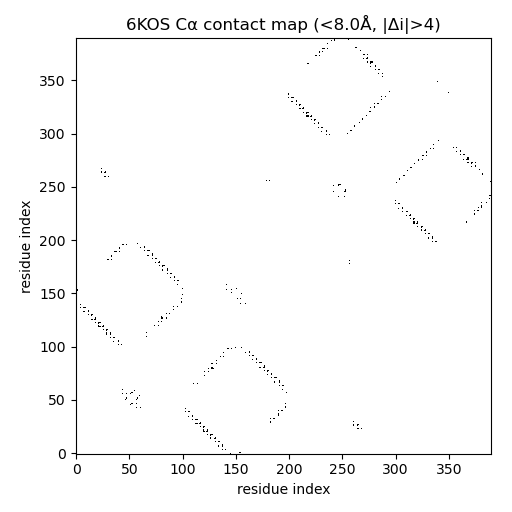5 ? -2.355 -1.051 -45.567 1.00 47.00 25 ARG B N 1
ATOM 1068 C CA . ARG B 1 25 ? -2.064 -2.384 -44.968 1.00 44.53 25 ARG B CA 1
ATOM 1069 C C . ARG B 1 25 ? -3.308 -2.895 -44.238 1.00 40.84 25 ARG B C 1
ATOM 1070 O O . ARG B 1 25 ? -3.651 -4.094 -44.371 1.00 38.72 25 ARG B O 1
ATOM 1078 N N . LEU B 1 26 ? -3.945 -2.033 -43.448 1.00 39.89 26 LEU B N 1
ATOM 1079 C CA . LEU B 1 26 ? -5.143 -2.457 -42.691 1.00 37.73 26 LEU B CA 1
ATOM 1080 C C . LEU B 1 26 ? -6.244 -2.854 -43.690 1.00 37.11 26 LEU B C 1
ATOM 1081 O O . LEU B 1 26 ? -6.870 -3.898 -43.482 1.00 34.77 26 LEU B O 1
ATOM 1086 N N . GLN B 1 27 ? -6.461 -2.085 -44.758 1.00 39.70 27 GLN B N 1
ATOM 1087 C CA . GLN B 1 27 ? -7.464 -2.446 -45.805 1.00 40.63 27 GLN B CA 1
ATOM 1088 C C . GLN B 1 27 ? -7.182 -3.849 -46.364 1.00 38.08 27 GLN B C 1
ATOM 1089 O O . GLN B 1 27 ? -8.103 -4.670 -46.472 1.00 36.09 27 GLN B O 1
ATOM 1095 N N . SER B 1 28 ? -5.938 -4.095 -46.728 1.00 38.10 28 SER B N 1
ATOM 1096 C CA A SER B 1 28 ? -5.433 -5.403 -47.225 0.50 37.75 28 SER B CA 1
ATOM 1097 C CA B SER B 1 28 ? -5.510 -5.410 -47.267 0.50 37.80 28 SER B CA 1
ATOM 1098 C C . SER B 1 28 ? -5.787 -6.515 -46.236 1.00 35.15 28 SER B C 1
ATOM 1099 O O . SER B 1 28 ? -6.330 -7.559 -46.650 1.00 34.25 28 SER B O 1
ATOM 1104 N N . ASN B 1 29 ? -5.448 -6.294 -44.973 1.00 34.62 29 ASN B N 1
ATOM 1105 C CA . ASN B 1 29 ? -5.662 -7.290 -43.897 1.00 33.69 29 ASN B CA 1
ATOM 1106 C C . ASN B 1 29 ? -7.147 -7.614 -43.801 1.00 33.16 29 ASN B C 1
ATOM 1107 O O . ASN B 1 29 ? -7.488 -8.812 -43.749 1.00 33.01 29 ASN B O 1
ATOM 1112 N N . LEU B 1 30 ? -7.991 -6.576 -43.806 1.00 32.53 30 LEU B N 1
ATOM 1113 C CA . LEU B 1 30 ? -9.468 -6.753 -43.714 1.00 32.33 30 LEU B CA 1
ATOM 1114 C C . LEU B 1 30 ? -9.992 -7.548 -44.921 1.00 32.59 30 LEU B C 1
ATOM 1115 O O . LEU B 1 30 ? -10.763 -8.507 -44.712 1.00 31.15 30 LEU B O 1
ATOM 1120 N N . HIS B 1 31 ? -9.619 -7.142 -46.141 1.00 33.93 31 HIS B N 1
ATOM 1121 C CA . HIS B 1 31 ? -9.954 -7.865 -47.393 1.00 35.81 31 HIS B CA 1
ATOM 1122 C C . HIS B 1 31 ? -9.547 -9.337 -47.262 1.00 34.98 31 HIS B C 1
ATOM 1123 O O . HIS B 1 31 ? -10.369 -10.228 -47.581 1.00 34.57 31 HIS B O 1
ATOM 1130 N N . ASP B 1 32 ? -8.303 -9.575 -46.848 1.00 34.53 32 ASP B N 1
ATOM 1131 C CA . ASP B 1 32 ? -7.692 -10.917 -46.923 1.00 35.01 32 ASP B CA 1
ATOM 1132 C C . ASP B 1 32 ? -8.397 -11.785 -45.897 1.00 33.19 32 ASP B C 1
ATOM 1133 O O . ASP B 1 32 ? -8.745 -12.929 -46.220 1.00 32.87 32 ASP B O 1
ATOM 1138 N N . MET B 1 33 ? -8.637 -11.212 -44.721 1.00 35.88 33 MET B N 1
ATOM 1139 C CA . MET B 1 33 ? -9.259 -11.946 -43.606 1.00 35.08 33 MET B CA 1
ATOM 1140 C C . MET B 1 33 ? -10.684 -12.341 -44.006 1.00 34.38 33 MET B C 1
ATOM 1141 O O . MET B 1 33 ? -11.044 -13.511 -43.801 1.00 32.86 33 MET B O 1
ATOM 1146 N N . LEU B 1 34 ? -11.455 -11.410 -44.575 1.00 34.99 34 LEU B N 1
ATOM 1147 C CA . LEU B 1 34 ? -12.844 -11.693 -44.985 1.00 36.62 34 LEU B CA 1
ATOM 1148 C C . LEU B 1 34 ? -12.831 -12.814 -46.036 1.00 36.24 34 LEU B C 1
ATOM 1149 O O . LEU B 1 34 ? -13.624 -13.749 -45.927 1.00 34.31 34 LEU B O 1
ATOM 1154 N N . GLN B 1 35 ? -11.901 -12.743 -46.991 1.00 36.95 35 GLN B N 1
ATOM 1155 C CA . GLN B 1 35 ? -11.791 -13.764 -48.056 1.00 38.36 35 GLN B CA 1
ATOM 1156 C C . GLN B 1 35 ? -11.469 -15.138 -47.462 1.00 36.43 35 GLN B C 1
ATOM 1157 O O . GLN B 1 35 ? -12.109 -16.129 -47.884 1.00 35.45 35 GLN B O 1
ATOM 1163 N N . GLN B 1 36 ? -10.520 -15.219 -46.536 1.00 35.24 36 GLN B N 1
ATOM 1164 C CA . GLN B 1 36 ? -10.117 -16.533 -45.964 1.00 36.05 36 GLN B CA 1
ATOM 1165 C C . GLN B 1 36 ? -11.259 -17.113 -45.132 1.00 34.36 36 GLN B C 1
ATOM 1166 O O . GLN B 1 36 ? -11.442 -18.352 -45.162 1.00 33.81 36 GLN B O 1
ATOM 1172 N N . MET B 1 37 ? -12.018 -16.257 -44.449 1.00 33.14 37 MET B N 1
ATOM 1173 C CA . MET B 1 37 ? -13.155 -16.721 -43.620 1.00 33.32 37 MET B CA 1
ATOM 1174 C C . MET B 1 37 ? -14.277 -17.275 -44.515 1.00 33.79 37 MET B C 1
ATOM 1175 O O . MET B 1 37 ? -14.816 -18.355 -44.163 1.00 33.17 37 MET B O 1
ATOM 1180 N N . GLU B 1 38 ? -14.575 -16.611 -45.635 1.00 34.71 38 GLU B N 1
ATOM 1181 C CA . GLU B 1 38 ? -15.544 -17.108 -46.655 1.00 36.82 38 GLU B CA 1
ATOM 1182 C C . GLU B 1 38 ? -15.125 -18.488 -47.169 1.00 36.10 38 GLU B C 1
ATOM 1183 O O . GLU B 1 38 ? -16.004 -19.385 -47.242 1.00 34.63 38 GLU B O 1
ATOM 1189 N N . GLN B 1 39 ? -13.835 -18.636 -47.493 1.00 36.34 39 GLN B N 1
ATOM 1190 C CA . GLN B 1 39 ? -13.245 -19.871 -48.078 1.00 38.54 39 GLN B CA 1
ATOM 1191 C C . GLN B 1 39 ? -13.309 -20.977 -47.011 1.00 37.08 39 GLN B C 1
ATOM 1192 O O . GLN B 1 39 ? -13.634 -22.139 -47.335 1.00 36.84 39 GLN B O 1
ATOM 1198 N N . LEU B 1 40 ? -13.112 -20.604 -45.754 1.00 34.54 40 LEU B N 1
ATOM 1199 C CA . LEU B 1 40 ? -13.177 -21.572 -44.647 1.00 34.31 40 LEU B CA 1
ATOM 1200 C C . LEU B 1 40 ? -14.635 -22.008 -44.453 1.00 33.58 40 LEU B C 1
ATOM 1201 O O . LEU B 1 40 ? -14.866 -23.207 -44.342 1.00 33.07 40 LEU B O 1
ATOM 1206 N N . PHE B 1 41 ? -15.600 -21.097 -44.514 1.00 33.33 41 PHE B N 1
ATOM 1207 C CA . PHE B 1 41 ? -17.018 -21.516 -44.469 1.00 34.90 41 PHE B CA 1
ATOM 1208 C C . PHE B 1 41 ? -17.314 -22.555 -45.569 1.00 35.18 41 PHE B C 1
ATOM 1209 O O . PHE B 1 41 ? -17.931 -23.580 -45.241 1.00 34.55 41 PHE B O 1
ATOM 1217 N N . GLN B 1 42 ? -16.908 -22.288 -46.817 1.00 35.86 42 GLN B N 1
ATOM 1218 C CA . GLN B 1 42 ? -17.190 -23.143 -48.000 1.00 37.85 42 GLN B CA 1
ATOM 1219 C C . GLN B 1 42 ? -16.574 -24.523 -47.799 1.00 37.26 42 GLN B C 1
ATOM 1220 O O . GLN B 1 42 ? -17.211 -25.529 -48.218 1.00 37.37 42 GLN B O 1
ATOM 1226 N N . GLU B 1 43 ? -15.401 -24.560 -47.163 1.00 36.15 43 GLU B N 1
ATOM 1227 C CA . GLU B 1 43 ? -14.747 -25.822 -46.752 1.00 36.76 43 GLU B CA 1
ATOM 1228 C C . GLU B 1 43 ? -15.637 -26.562 -45.751 1.00 35.90 43 GLU B C 1
ATOM 1229 O O . GLU B 1 43 ? -15.876 -27.748 -45.967 1.00 36.86 43 GLU B O 1
ATOM 1235 N N . PHE B 1 44 ? -16.090 -25.918 -44.678 1.00 35.20 44 PHE B N 1
ATOM 1236 C CA . PHE B 1 44 ? -16.945 -26.598 -43.670 1.00 35.64 44 PHE B CA 1
ATOM 1237 C C . PHE B 1 44 ? -18.211 -27.122 -44.367 1.00 36.15 44 PHE B C 1
ATOM 1238 O O . PHE B 1 44 ? -18.612 -28.292 -44.136 1.00 35.63 44 PHE B O 1
ATOM 1246 N N . GLN B 1 45 ? -18.829 -26.275 -45.197 1.00 36.67 45 GLN B N 1
ATOM 1247 C CA . GLN B 1 45 ? -20.098 -26.584 -45.912 1.00 38.98 45 GLN B CA 1
ATOM 1248 C C . GLN B 1 45 ? -19.897 -27.842 -46.754 1.00 40.60 45 GLN B C 1
ATOM 1249 O O . GLN B 1 45 ? -20.787 -28.722 -46.733 1.00 41.21 45 GLN B O 1
ATOM 1255 N N . HIS B 1 46 ? -18.766 -27.922 -47.457 1.00 39.46 46 HIS B N 1
ATOM 1256 C CA . HIS B 1 46 ? -18.475 -29.068 -48.350 1.00 40.35 46 HIS B CA 1
ATOM 1257 C C . HIS B 1 46 ? -18.361 -30.333 -47.499 1.00 40.14 46 HIS B C 1
ATOM 1258 O O . HIS B 1 46 ? -19.070 -31.296 -47.790 1.00 40.53 46 HIS B O 1
ATOM 1265 N N . PHE B 1 47 ? -17.552 -30.292 -46.444 1.00 40.37 47 PHE B N 1
ATOM 1266 C CA . PHE B 1 47 ? -17.250 -31.484 -45.615 1.00 41.99 47 PHE B CA 1
ATOM 1267 C C . PHE B 1 47 ? -18.434 -31.864 -44.731 1.00 43.46 47 PHE B C 1
ATOM 1268 O O . PHE B 1 47 ? -18.457 -32.984 -44.264 1.00 44.35 47 PHE B O 1
ATOM 1276 N N . MET B 1 48 ? -19.371 -30.952 -44.506 1.00 43.49 48 MET B N 1
ATOM 1277 C CA . MET B 1 48 ? -20.574 -31.276 -43.712 1.00 47.55 48 MET B CA 1
ATOM 1278 C C . MET B 1 48 ? -21.577 -32.056 -44.569 1.00 50.45 48 MET B C 1
ATOM 1279 O O . MET B 1 48 ? -22.446 -32.713 -43.973 1.00 52.65 48 MET B O 1
ATOM 1284 N N . GLN B 1 49 ? -21.466 -32.022 -45.900 1.00 49.85 49 GLN B N 1
ATOM 1285 C CA . GLN B 1 49 ? -22.499 -32.672 -46.751 1.00 56.15 49 GLN B CA 1
ATOM 1286 C C . GLN B 1 49 ? -22.242 -34.184 -46.748 1.00 56.94 49 GLN B C 1
ATOM 1287 O O . GLN B 1 49 ? -23.221 -34.944 -46.563 1.00 62.82 49 GLN B O 1
ATOM 1293 N N . GLY B 1 50 ? -20.972 -34.585 -46.828 1.00 53.50 50 GLY B N 1
ATOM 1294 C CA . GLY B 1 50 ? -20.524 -35.981 -46.681 1.00 57.12 50 GLY B CA 1
ATOM 1295 C C . GLY B 1 50 ? -20.875 -36.553 -45.313 1.00 62.49 50 GLY B C 1
ATOM 1296 O O . GLY B 1 50 ? -21.605 -37.577 -45.271 1.00 68.00 50 GLY B O 1
ATOM 1297 N N . ASN B 1 51 ? -20.417 -35.902 -44.238 1.00 107.36 51 ASN B N 1
ATOM 1298 C CA . ASN B 1 51 ? -20.593 -36.395 -42.842 1.00 103.00 51 ASN B CA 1
ATOM 1299 C C . ASN B 1 51 ? -21.359 -35.361 -42.003 1.00 97.48 51 ASN B C 1
ATOM 1300 O O . ASN B 1 51 ? -20.712 -34.458 -41.435 1.00 91.80 51 ASN B O 1
ATOM 1305 N N . GLN B 1 52 ? -22.684 -35.533 -41.905 1.00 100.37 52 GLN B N 1
ATOM 1306 C CA . GLN B 1 52 ? -23.619 -34.648 -41.149 1.00 99.81 52 GLN B CA 1
ATOM 1307 C C . GLN B 1 52 ? -23.276 -34.609 -39.651 1.00 95.75 52 GLN B C 1
ATOM 1308 O O . GLN B 1 52 ? -23.299 -33.500 -39.074 1.00 93.46 52 GLN B O 1
ATOM 1314 N N . ASP B 1 53 ? -22.976 -35.763 -39.046 1.00 96.43 53 ASP B N 1
ATOM 1315 C CA . ASP B 1 53 ? -22.964 -35.940 -37.565 1.00 97.07 53 ASP B CA 1
ATOM 1316 C C . ASP B 1 53 ? -21.551 -35.800 -36.981 1.00 91.88 53 ASP B C 1
ATOM 1317 O O . ASP B 1 53 ? -21.413 -35.954 -35.753 1.00 94.72 53 ASP B O 1
ATOM 1322 N N . ASP B 1 54 ? -20.549 -35.488 -37.803 1.00 86.25 54 ASP B N 1
ATOM 1323 C CA . ASP B 1 54 ? -19.115 -35.547 -37.415 1.00 83.40 54 ASP B CA 1
ATOM 1324 C C . ASP B 1 54 ? -18.847 -34.592 -36.238 1.00 78.86 54 ASP B C 1
ATOM 1325 O O . ASP B 1 54 ? -18.981 -33.354 -36.420 1.00 73.55 54 ASP B O 1
ATOM 1330 N N . GLY B 1 55 ? -18.455 -35.147 -35.084 1.00 81.37 55 GLY B N 1
ATOM 1331 C CA . GLY B 1 55 ? -18.240 -34.385 -33.837 1.00 79.72 55 GLY B CA 1
ATOM 1332 C C . GLY B 1 55 ? -16.996 -33.515 -33.898 1.00 73.35 55 GLY B C 1
ATOM 1333 O O . GLY B 1 55 ? -17.038 -32.377 -33.372 1.00 69.24 55 GLY B O 1
ATOM 1334 N N . LYS B 1 56 ? -15.934 -34.039 -34.513 1.00 73.66 56 LYS B N 1
ATOM 1335 C CA . LYS B 1 56 ? -14.637 -33.352 -34.732 1.00 70.89 56 LYS B CA 1
ATOM 1336 C C . LYS B 1 56 ? -14.874 -32.096 -35.573 1.00 65.22 56 LYS B C 1
ATOM 1337 O O . LYS B 1 56 ? -14.349 -31.017 -35.221 1.00 61.06 56 LYS B O 1
ATOM 1343 N N . LEU B 1 57 ? -15.659 -32.232 -36.639 1.00 49.15 57 LEU B N 1
ATOM 1344 C CA . LEU B 1 57 ? -15.871 -31.114 -37.599 1.00 47.28 57 LEU B CA 1
ATOM 1345 C C . LEU B 1 57 ? -16.736 -30.060 -36.907 1.00 45.81 57 LEU B C 1
ATOM 1346 O O . LEU B 1 57 ? -16.379 -28.886 -37.002 1.00 43.48 57 LEU B O 1
ATOM 1351 N N . GLN B 1 58 ? -17.784 -30.484 -36.184 1.00 47.93 58 GLN B N 1
ATOM 1352 C CA . GLN B 1 58 ? -18.662 -29.592 -35.373 1.00 49.24 58 GLN B CA 1
ATOM 1353 C C . GLN B 1 58 ? -17.857 -28.864 -34.294 1.00 46.91 58 GLN B C 1
ATOM 1354 O O . GLN B 1 58 ? -18.139 -27.680 -34.035 1.00 45.14 58 GLN B O 1
ATOM 1360 N N . ASN B 1 59 ? -16.914 -29.544 -33.655 1.00 47.42 59 ASN B N 1
ATOM 1361 C CA . ASN B 1 59 ? -16.079 -28.860 -32.643 1.00 47.49 59 ASN B CA 1
ATOM 1362 C C . ASN B 1 59 ? -15.335 -27.702 -33.309 1.00 44.69 59 ASN B C 1
ATOM 1363 O O . ASN B 1 59 ? -15.235 -26.636 -32.676 1.00 42.99 59 ASN B O 1
ATOM 1368 N N . MET B 1 60 ? -14.792 -27.928 -34.506 1.00 44.85 60 MET B N 1
ATOM 1369 C CA . MET B 1 60 ? -14.023 -26.869 -35.202 1.00 44.73 60 MET B CA 1
ATOM 1370 C C . MET B 1 60 ? -14.972 -25.740 -35.615 1.00 42.06 60 MET B C 1
ATOM 1371 O O . MET B 1 60 ? -14.560 -24.568 -35.532 1.00 40.71 60 MET B O 1
ATOM 1376 N N . ILE B 1 61 ? -16.191 -26.080 -36.027 1.00 40.97 61 ILE B N 1
ATOM 1377 C CA . ILE B 1 61 ? -17.247 -25.070 -36.321 1.00 40.94 61 ILE B CA 1
ATOM 1378 C C . ILE B 1 61 ? -17.478 -24.263 -35.042 1.00 41.65 61 ILE B C 1
ATOM 1379 O O . ILE B 1 61 ? -17.441 -23.015 -35.098 1.00 39.64 61 ILE B O 1
ATOM 1384 N N . HIS B 1 62 ? -17.632 -24.950 -33.907 1.00 42.59 62 HIS B N 1
ATOM 1385 C CA . HIS B 1 62 ? -17.977 -24.279 -32.626 1.00 44.52 62 HIS B CA 1
ATOM 1386 C C . HIS B 1 62 ? -16.847 -23.317 -32.250 1.00 42.84 62 HIS B C 1
ATOM 1387 O O . HIS B 1 62 ? -17.177 -22.183 -31.827 1.00 43.58 62 HIS B O 1
ATOM 1394 N N . GLU B 1 63 ? -15.586 -23.737 -32.402 1.00 41.51 63 GLU B N 1
ATOM 1395 C CA . GLU B 1 63 ? -14.414 -22.837 -32.173 1.00 43.10 63 GLU B CA 1
ATOM 1396 C C . GLU B 1 63 ? -14.476 -21.631 -33.125 1.00 40.69 63 GLU B C 1
ATOM 1397 O O . GLU B 1 63 ? -14.201 -20.515 -32.653 1.00 40.33 63 GLU B O 1
ATOM 1403 N N . MET B 1 64 ? -14.806 -21.831 -34.407 1.00 39.51 64 MET B N 1
ATOM 1404 C CA . MET B 1 64 ? -14.894 -20.704 -35.379 1.00 39.56 64 MET B CA 1
ATOM 1405 C C . MET B 1 64 ? -16.037 -19.741 -34.991 1.00 39.08 64 MET B C 1
ATOM 1406 O O . MET B 1 64 ? -15.890 -18.511 -35.212 1.00 38.93 64 MET B O 1
ATOM 1411 N N . GLN B 1 65 ? -17.142 -20.257 -34.454 1.00 43.95 65 GLN B N 1
ATOM 1412 C CA . GLN B 1 65 ? -18.270 -19.434 -33.950 1.00 44.74 65 GLN B CA 1
ATOM 1413 C C . GLN B 1 65 ? -17.776 -18.530 -32.816 1.00 44.04 65 GLN B C 1
ATOM 1414 O O . GLN B 1 65 ? -18.157 -17.364 -32.811 1.00 42.37 65 GLN B O 1
ATOM 1420 N N . GLN B 1 66 ? -16.971 -19.059 -31.888 1.00 45.32 66 GLN B N 1
ATOM 1421 C CA . GLN B 1 66 ? -16.421 -18.280 -30.747 1.00 46.58 66 GLN B CA 1
ATOM 1422 C C . GLN B 1 66 ? -15.486 -17.205 -31.299 1.00 41.87 66 GLN B C 1
ATOM 1423 O O . GLN B 1 66 ? -15.519 -16.047 -30.821 1.00 39.94 66 GLN B O 1
ATOM 1429 N N . PHE B 1 67 ? -14.655 -17.596 -32.258 1.00 39.20 67 PHE B N 1
ATOM 1430 C CA . PHE B 1 67 ? -13.713 -16.688 -32.949 1.00 37.18 67 PHE B CA 1
ATOM 1431 C C . PHE B 1 67 ? -14.488 -15.566 -33.644 1.00 34.92 67 PHE B C 1
ATOM 1432 O O . PHE B 1 67 ? -14.130 -14.405 -33.485 1.00 34.13 67 PHE B O 1
ATOM 1440 N N . MET B 1 68 ? -15.528 -15.912 -34.381 1.00 35.34 68 MET B N 1
ATOM 1441 C CA . MET B 1 68 ? -16.346 -14.929 -35.138 1.00 35.30 68 MET B CA 1
ATOM 1442 C C . MET B 1 68 ? -17.063 -13.949 -34.198 1.00 36.60 68 MET B C 1
ATOM 1443 O O . MET B 1 68 ? -17.120 -12.748 -34.545 1.00 36.93 68 MET B O 1
ATOM 1448 N N . ASN B 1 69 ? -17.581 -14.420 -33.067 1.00 39.32 69 ASN B N 1
ATOM 1449 C CA . ASN B 1 69 ? -18.301 -13.565 -32.088 1.00 42.07 69 ASN B CA 1
ATOM 1450 C C . ASN B 1 69 ? -17.304 -12.560 -31.513 1.00 40.16 69 ASN B C 1
ATOM 1451 O O . ASN B 1 69 ? -17.658 -11.384 -31.430 1.00 39.37 69 ASN B O 1
ATOM 1456 N N . GLN B 1 70 ? -16.088 -13.002 -31.188 1.00 39.36 70 GLN B N 1
ATOM 1457 C CA . GLN B 1 70 ? -15.036 -12.095 -30.664 1.00 40.05 70 GLN B CA 1
ATOM 1458 C C . GLN B 1 70 ? -14.653 -11.098 -31.772 1.00 36.82 70 GLN B C 1
ATOM 1459 O O . GLN B 1 70 ? -14.530 -9.881 -31.464 1.00 36.08 70 GLN B O 1
ATOM 1465 N N . LEU B 1 71 ? -14.471 -11.578 -33.009 1.00 34.70 71 LEU B N 1
ATOM 1466 C CA . LEU B 1 71 ? -14.114 -10.689 -34.138 1.00 33.77 71 LEU B CA 1
ATOM 1467 C C . LEU B 1 71 ? -15.228 -9.657 -34.332 1.00 33.81 71 LEU B C 1
ATOM 1468 O O . LEU B 1 71 ? -14.901 -8.487 -34.626 1.00 33.93 71 LEU B O 1
ATOM 1473 N N . ASP B 1 72 ? -16.491 -10.053 -34.198 1.00 34.57 72 ASP B N 1
ATOM 1474 C CA . ASP B 1 72 ? -17.590 -9.102 -34.471 1.00 36.21 72 ASP B CA 1
ATOM 1475 C C . ASP B 1 72 ? -17.555 -7.952 -33.460 1.00 37.35 72 ASP B C 1
ATOM 1476 O O . ASP B 1 72 ? -17.709 -6.777 -33.877 1.00 36.65 72 ASP B O 1
ATOM 1481 N N . ASN B 1 73 ? -17.386 -8.278 -32.183 1.00 38.64 73 ASN B N 1
ATOM 1482 C CA . ASN B 1 73 ? -17.258 -7.258 -31.113 1.00 41.42 73 ASN B CA 1
ATOM 1483 C C . ASN B 1 73 ? -16.049 -6.368 -31.374 1.00 38.63 73 ASN B C 1
ATOM 1484 O O . ASN B 1 73 ? -16.110 -5.179 -31.057 1.00 37.98 73 ASN B O 1
ATOM 1489 N N . HIS B 1 74 ? -14.974 -6.948 -31.877 1.00 36.83 74 HIS B N 1
ATOM 1490 C CA . HIS B 1 74 ? -13.742 -6.197 -32.214 1.00 36.33 74 HIS B CA 1
ATOM 1491 C C . HIS B 1 74 ? -13.980 -5.258 -33.401 1.00 35.19 74 HIS B C 1
ATOM 1492 O O . HIS B 1 74 ? -13.623 -4.062 -33.301 1.00 35.65 74 HIS B O 1
ATOM 1499 N N . LEU B 1 75 ? -14.565 -5.770 -34.480 1.00 34.15 75 LEU B N 1
ATOM 1500 C CA . LEU B 1 75 ? -14.906 -4.933 -35.660 1.00 34.55 75 LEU B CA 1
ATOM 1501 C C . LEU B 1 75 ? -15.829 -3.795 -35.213 1.00 35.36 75 LEU B C 1
ATOM 1502 O O . LEU B 1 75 ? -15.691 -2.667 -35.736 1.00 35.73 75 LEU B O 1
ATOM 1507 N N . GLN B 1 76 ? -16.730 -4.051 -34.262 1.00 35.56 76 GLN B N 1
ATOM 1508 C CA . GLN B 1 76 ? -17.656 -2.993 -33.804 1.00 38.14 76 GLN B CA 1
ATOM 1509 C C . GLN B 1 76 ? -16.818 -1.885 -33.150 1.00 37.27 76 GLN B C 1
ATOM 1510 O O . GLN B 1 76 ? -17.112 -0.697 -33.349 1.00 37.06 76 GLN B O 1
ATOM 1516 N N . SER B 1 77 ? -15.804 -2.261 -32.387 1.00 36.79 77 SER B N 1
ATOM 1517 C CA . SER B 1 77 ? -14.958 -1.271 -31.688 1.00 38.45 77 SER B CA 1
ATOM 1518 C C . SER B 1 77 ? -14.147 -0.481 -32.725 1.00 36.26 77 SER B C 1
ATOM 1519 O O . SER B 1 77 ? -14.008 0.736 -32.523 1.00 36.54 77 SER B O 1
ATOM 1522 N N . LEU B 1 78 ? -13.718 -1.112 -33.821 1.00 34.99 78 LEU B N 1
ATOM 1523 C CA . LEU B 1 78 ? -12.998 -0.425 -34.929 1.00 35.28 78 LEU B CA 1
ATOM 1524 C C . LEU B 1 78 ? -13.905 0.632 -35.544 1.00 35.35 78 LEU B C 1
ATOM 1525 O O . LEU B 1 78 ? -13.428 1.766 -35.729 1.00 36.20 78 LEU B O 1
ATOM 1530 N N . SER B 1 79 ? -15.138 0.246 -35.887 1.00 36.60 79 SER B N 1
ATOM 1531 C CA . SER B 1 79 ? -16.188 1.151 -36.431 1.00 37.49 79 SER B CA 1
ATOM 1532 C C . SER B 1 79 ? -16.353 2.390 -35.546 1.00 36.08 79 SER B C 1
ATOM 1533 O O . SER B 1 79 ? -16.374 3.500 -36.102 1.00 35.45 79 SER B O 1
ATOM 1536 N N . ASP B 1 80 ? -16.533 2.189 -34.238 1.00 36.28 80 ASP B N 1
ATOM 1537 C CA . ASP B 1 80 ? -16.892 3.259 -33.252 1.00 36.91 80 ASP B CA 1
ATOM 1538 C C . ASP B 1 80 ? -15.724 4.248 -33.158 1.00 35.03 80 ASP B C 1
ATOM 1539 O O . ASP B 1 80 ? -15.936 5.473 -33.207 1.00 35.22 80 ASP B O 1
ATOM 1544 N N . THR B 1 81 ? -14.516 3.720 -33.029 1.00 33.29 81 THR B N 1
ATOM 1545 C CA . THR B 1 81 ? -13.271 4.513 -33.009 1.00 32.47 81 THR B CA 1
ATOM 1546 C C . THR B 1 81 ? -13.085 5.279 -34.332 1.00 32.18 81 THR B C 1
ATOM 1547 O O . THR B 1 81 ? -12.853 6.502 -34.265 1.00 32.62 81 THR B O 1
ATOM 1551 N N . VAL B 1 82 ? -13.183 4.611 -35.486 1.00 32.63 82 VAL B N 1
ATOM 1552 C CA . VAL B 1 82 ? -13.048 5.274 -36.811 1.00 33.31 82 VAL B CA 1
ATOM 1553 C C . VAL B 1 82 ? -14.099 6.389 -36.912 1.00 34.97 82 VAL B C 1
ATOM 1554 O O . VAL B 1 82 ? -13.749 7.479 -37.410 1.00 34.86 82 VAL B O 1
ATOM 1558 N N . HIS B 1 83 ? -15.341 6.133 -36.494 1.00 36.74 83 HIS B N 1
ATOM 1559 C CA . HIS B 1 83 ? -16.428 7.149 -36.521 1.00 39.02 83 HIS B CA 1
ATOM 1560 C C . HIS B 1 83 ? -16.047 8.356 -35.662 1.00 37.81 83 HIS B C 1
ATOM 1561 O O . HIS B 1 83 ? -16.202 9.501 -36.113 1.00 37.75 83 HIS B O 1
ATOM 1568 N N . HIS B 1 84 ? -15.521 8.109 -34.476 1.00 36.78 84 HIS B N 1
ATOM 1569 C CA . HIS B 1 84 ? -15.059 9.192 -33.587 1.00 38.09 84 HIS B CA 1
ATOM 1570 C C . HIS B 1 84 ? -13.981 10.036 -34.286 1.00 36.05 84 HIS B C 1
ATOM 1571 O O . HIS B 1 84 ? -14.118 11.275 -34.318 1.00 36.45 84 HIS B O 1
ATOM 1578 N N . PHE B 1 85 ? -12.952 9.398 -34.834 1.00 33.38 85 PHE B N 1
ATOM 1579 C CA . PHE B 1 85 ? -11.859 10.114 -35.539 1.00 33.24 85 PHE B CA 1
ATOM 1580 C C . PHE B 1 85 ? -12.448 10.935 -36.683 1.00 33.98 85 PHE B C 1
ATOM 1581 O O . PHE B 1 85 ? -12.098 12.121 -36.812 1.00 35.05 85 PHE B O 1
ATOM 1589 N N . HIS B 1 86 ? -13.309 10.308 -37.490 1.00 34.18 86 HIS B N 1
ATOM 1590 C CA . HIS B 1 86 ? -13.911 10.928 -38.695 1.00 35.59 86 HIS B CA 1
ATOM 1591 C C . HIS B 1 86 ? -14.750 12.142 -38.281 1.00 38.48 86 HIS B C 1
ATOM 1592 O O . HIS B 1 86 ? -14.707 13.148 -39.006 1.00 39.07 86 HIS B O 1
ATOM 1599 N N . ASN B 1 87 ? -15.476 12.081 -37.156 1.00 40.35 87 ASN B N 1
ATOM 1600 C CA . ASN B 1 87 ? -16.250 13.245 -36.650 1.00 44.36 87 ASN B CA 1
ATOM 1601 C C . ASN B 1 87 ? -15.302 14.380 -36.236 1.00 43.56 87 ASN B C 1
ATOM 1602 O O . ASN B 1 87 ? -15.564 15.542 -36.616 1.00 44.06 87 ASN B O 1
ATOM 1607 N N . LYS B 1 88 ? -14.243 14.069 -35.486 1.00 40.24 88 LYS B N 1
ATOM 1608 C CA . LYS B 1 88 ? -13.220 15.079 -35.102 1.00 40.56 88 LYS B CA 1
ATOM 1609 C C . LYS B 1 88 ? -12.608 15.691 -36.368 1.00 38.88 88 LYS B C 1
ATOM 1610 O O . LYS B 1 88 ? -12.447 16.932 -36.433 1.00 38.79 88 LYS B O 1
ATOM 1616 N N . LEU B 1 89 ? -12.277 14.852 -37.349 1.00 38.78 89 LEU B N 1
ATOM 1617 C CA . LEU B 1 89 ? -11.694 15.321 -38.628 1.00 38.80 89 LEU B CA 1
ATOM 1618 C C . LEU B 1 89 ? -12.674 16.294 -39.297 1.00 39.40 89 LEU B C 1
ATOM 1619 O O . LEU B 1 89 ? -12.240 17.388 -39.701 1.00 37.67 89 LEU B O 1
ATOM 1624 N N . GLN B 1 90 ? -13.955 15.935 -39.384 1.00 40.98 90 GLN B N 1
ATOM 1625 C CA . GLN B 1 90 ? -14.972 16.764 -40.084 1.00 43.81 90 GLN B CA 1
ATOM 1626 C C . GLN B 1 90 ? -15.190 18.086 -39.329 1.00 43.65 90 GLN B C 1
ATOM 1627 O O . GLN B 1 90 ? -15.440 19.094 -40.012 1.00 43.05 90 GLN B O 1
ATOM 1633 N N . GLU B 1 91 ? -15.038 18.106 -38.001 1.00 44.21 91 GLU B N 1
ATOM 1634 C CA . GLU B 1 91 ? -15.039 19.368 -37.206 1.00 46.17 91 GLU B CA 1
ATOM 1635 C C . GLU B 1 91 ? -13.813 20.210 -37.575 1.00 43.99 91 GLU B C 1
ATOM 1636 O O . GLU B 1 91 ? -13.967 21.424 -37.775 1.00 43.77 91 GLU B O 1
ATOM 1642 N N . LEU B 1 92 ? -12.637 19.600 -37.688 1.00 42.08 92 LEU B N 1
ATOM 1643 C CA . LEU B 1 92 ? -11.427 20.354 -38.118 1.00 41.92 92 LEU B CA 1
ATOM 1644 C C . LEU B 1 92 ? -11.599 20.918 -39.518 1.00 40.67 92 LEU B C 1
ATOM 1645 O O . LEU B 1 92 ? -11.191 22.070 -39.731 1.00 40.54 92 LEU B O 1
ATOM 1650 N N . MET B 1 93 ? -12.112 20.123 -40.448 1.00 40.38 93 MET B N 1
ATOM 1651 C CA . MET B 1 93 ? -12.281 20.578 -41.849 1.00 42.42 93 MET B CA 1
ATOM 1652 C C . MET B 1 93 ? -13.210 21.791 -41.845 1.00 43.74 93 MET B C 1
ATOM 1653 O O . MET B 1 93 ? -12.849 22.834 -42.424 1.00 45.48 93 MET B O 1
ATOM 1658 N N . ASN B 1 94 ? -14.323 21.678 -41.128 1.00 44.68 94 ASN B N 1
ATOM 1659 C CA . ASN B 1 94 ? -15.314 22.772 -40.987 1.00 47.26 94 ASN B CA 1
ATOM 1660 C C . ASN B 1 94 ? -14.621 24.023 -40.439 1.00 47.41 94 ASN B C 1
ATOM 1661 O O . ASN B 1 94 ? -14.828 25.118 -41.013 1.00 49.23 94 ASN B O 1
ATOM 1666 N N . ASN B 1 95 ? -13.841 23.849 -39.370 1.00 46.35 95 ASN B N 1
ATOM 1667 C CA . ASN B 1 95 ? -13.106 24.934 -38.669 1.00 48.60 95 ASN B CA 1
ATOM 1668 C C . ASN B 1 95 ? -12.153 25.637 -39.635 1.00 48.14 95 ASN B C 1
ATOM 1669 O O . ASN B 1 95 ? -12.191 26.883 -39.718 1.00 49.56 95 ASN B O 1
ATOM 1674 N N . PHE B 1 96 ? -11.313 24.848 -40.300 1.00 51.77 96 PHE B N 1
ATOM 1675 C CA . PHE B 1 96 ? -10.303 25.311 -41.280 1.00 51.11 96 PHE B CA 1
ATOM 1676 C C . PHE B 1 96 ? -10.992 26.019 -42.444 1.00 54.12 96 PHE B C 1
ATOM 1677 O O . PHE B 1 96 ? -10.412 26.979 -42.993 1.00 54.91 96 PHE B O 1
ATOM 1685 N N . HIS B 1 97 ? -12.169 25.522 -42.830 1.00 56.70 97 HIS B N 1
ATOM 1686 C CA . HIS B 1 97 ? -12.970 26.073 -43.952 1.00 60.66 97 HIS B CA 1
ATOM 1687 C C . HIS B 1 97 ? -13.270 27.552 -43.691 1.00 62.53 97 HIS B C 1
ATOM 1688 O O . HIS B 1 97 ? -13.052 28.371 -44.610 1.00 63.75 97 HIS B O 1
ATOM 1695 N N . HIS B 1 98 ? -13.734 27.869 -42.480 1.00 63.83 98 HIS B N 1
ATOM 1696 C CA . HIS B 1 98 ? -14.184 29.233 -42.096 1.00 67.97 98 HIS B CA 1
ATOM 1697 C C . HIS B 1 98 ? -12.996 30.134 -41.734 1.00 67.07 98 HIS B C 1
ATOM 1698 O O . HIS B 1 98 ? -13.258 31.281 -41.342 1.00 70.56 98 HIS B O 1
ATOM 1705 N N . LEU B 1 99 ? -11.748 29.671 -41.874 1.00 63.96 99 LEU B N 1
ATOM 1706 C CA . LEU B 1 99 ? -10.562 30.574 -41.812 1.00 65.59 99 LEU B CA 1
ATOM 1707 C C . LEU B 1 99 ? -10.524 31.456 -43.066 1.00 68.82 99 LEU B C 1
ATOM 1708 O O . LEU B 1 99 ? -9.992 32.582 -42.978 1.00 72.16 99 LEU B O 1
ATOM 1713 N N . VAL B 1 100 ? -11.047 30.953 -44.186 1.00 69.22 100 VAL B N 1
ATOM 1714 C CA . VAL B 1 100 ? -11.014 31.633 -45.516 1.00 72.55 100 VAL B CA 1
ATOM 1715 C C . VAL B 1 100 ? -12.404 32.200 -45.833 1.00 74.73 100 VAL B C 1
ATOM 1716 O O . VAL B 1 100 ? -12.534 33.366 -46.226 1.00 77.89 100 VAL B O 1
ATOM 1720 N N . LYS C 1 4 ? 42.971 -4.129 -24.145 1.00 102.31 4 LYS C N 1
ATOM 1721 C CA . LYS C 1 4 ? 42.186 -3.125 -23.357 1.00 97.99 4 LYS C CA 1
ATOM 1722 C C . LYS C 1 4 ? 41.028 -3.812 -22.621 1.00 91.08 4 LYS C C 1
ATOM 1723 O O . LYS C 1 4 ? 39.894 -3.288 -22.675 1.00 85.50 4 LYS C O 1
ATOM 1729 N N . LEU C 1 5 ? 41.298 -4.933 -21.947 1.00 91.51 5 LEU C N 1
ATOM 1730 C CA . LEU C 1 5 ? 40.225 -5.795 -21.394 1.00 88.11 5 LEU C CA 1
ATOM 1731 C C . LEU C 1 5 ? 39.672 -5.188 -20.107 1.00 86.62 5 LEU C C 1
ATOM 1732 O O . LEU C 1 5 ? 38.443 -5.151 -19.976 1.00 81.02 5 LEU C O 1
ATOM 1737 N N . ASN C 1 6 ? 40.537 -4.704 -19.214 1.00 91.46 6 ASN C N 1
ATOM 1738 C CA . ASN C 1 6 ? 40.085 -4.003 -17.981 1.00 92.03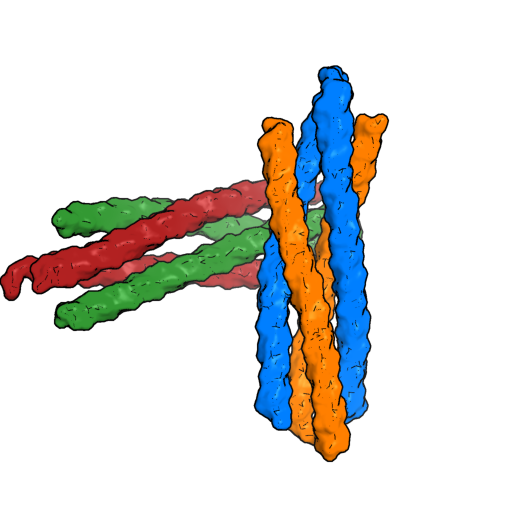 6 ASN C CA 1
ATOM 1739 C C . ASN C 1 6 ? 39.236 -2.793 -18.374 1.00 86.40 6 ASN C C 1
ATOM 1740 O O . ASN C 1 6 ? 38.235 -2.522 -17.674 1.00 84.64 6 ASN C O 1
ATOM 1745 N N . LYS C 1 7 ? 39.606 -2.130 -19.470 1.00 85.33 7 LYS C N 1
ATOM 1746 C CA . LYS C 1 7 ? 38.877 -0.959 -20.017 1.00 83.61 7 LYS C CA 1
ATOM 1747 C C . LYS C 1 7 ? 37.451 -1.382 -20.365 1.00 78.51 7 LYS C C 1
ATOM 1748 O O . LYS C 1 7 ? 36.523 -0.671 -19.956 1.00 77.79 7 LYS C O 1
ATOM 1754 N N . LEU C 1 8 ? 37.299 -2.499 -21.081 1.00 76.80 8 LEU C N 1
ATOM 1755 C CA . LEU C 1 8 ? 35.972 -2.997 -21.546 1.00 75.95 8 LEU C CA 1
ATOM 1756 C C . LEU C 1 8 ? 35.118 -3.408 -20.347 1.00 74.91 8 LEU C C 1
ATOM 1757 O O . LEU C 1 8 ? 33.932 -3.030 -20.318 1.00 75.70 8 LEU C O 1
ATOM 1762 N N . VAL C 1 9 ? 35.708 -4.144 -19.408 1.00 58.50 9 VAL C N 1
ATOM 1763 C CA . VAL C 1 9 ? 35.028 -4.572 -18.153 1.00 57.52 9 VAL C CA 1
ATOM 1764 C C . VAL C 1 9 ? 34.538 -3.320 -17.414 1.00 58.13 9 VAL C C 1
ATOM 1765 O O . VAL C 1 9 ? 33.410 -3.360 -16.893 1.00 56.49 9 VAL C O 1
ATOM 1769 N N . GLU C 1 10 ? 35.360 -2.264 -17.355 1.00 61.82 10 GLU C N 1
ATOM 1770 C CA . GLU C 1 10 ? 35.034 -0.992 -16.647 1.00 64.29 10 GLU C CA 1
ATOM 1771 C C . GLU C 1 10 ? 33.892 -0.282 -17.374 1.00 61.39 10 GLU C C 1
ATOM 1772 O O . GLU C 1 10 ? 32.916 0.128 -16.699 1.00 60.29 10 GLU C O 1
ATOM 1778 N N . HIS C 1 11 ? 34.017 -0.126 -18.691 1.00 60.20 11 HIS C N 1
ATOM 1779 C CA . HIS C 1 11 ? 32.970 0.514 -19.524 1.00 59.11 11 HIS C CA 1
ATOM 1780 C C . HIS C 1 11 ? 31.680 -0.291 -19.365 1.00 53.63 11 HIS C C 1
ATOM 1781 O O . HIS C 1 11 ? 30.620 0.333 -19.179 1.00 52.72 11 HIS C O 1
ATOM 1788 N N . ILE C 1 12 ? 31.774 -1.622 -19.345 1.00 50.79 12 ILE C N 1
ATOM 1789 C CA . ILE C 1 12 ? 30.564 -2.477 -19.172 1.00 47.53 12 ILE C CA 1
ATOM 1790 C C . ILE C 1 12 ? 30.002 -2.281 -17.763 1.00 46.64 12 ILE C C 1
ATOM 1791 O O . ILE C 1 12 ? 28.760 -2.258 -17.625 1.00 42.20 12 ILE C O 1
ATOM 1796 N N . LYS C 1 13 ? 30.860 -2.096 -16.757 1.00 49.25 13 LYS C N 1
ATOM 1797 C CA . LYS C 1 13 ? 30.370 -1.741 -15.396 1.00 51.46 13 LYS C CA 1
ATOM 1798 C C . LYS C 1 13 ? 29.751 -0.336 -15.398 1.00 51.37 13 LYS C C 1
ATOM 1799 O O . LYS C 1 13 ? 28.718 -0.157 -14.740 1.00 50.40 13 LYS C O 1
ATOM 1805 N N . GLU C 1 14 ? 30.327 0.619 -16.124 1.00 53.71 14 GLU C N 1
ATOM 1806 C CA . GLU C 1 14 ? 29.744 1.986 -16.239 1.00 55.54 14 GLU C CA 1
ATOM 1807 C C . GLU C 1 14 ? 28.359 1.895 -16.894 1.00 51.19 14 GLU C C 1
ATOM 1808 O O . GLU C 1 14 ? 27.438 2.566 -16.410 1.00 51.01 14 GLU C O 1
ATOM 1814 N N . LEU C 1 15 ? 28.213 1.092 -17.949 1.00 49.25 15 LEU C N 1
ATOM 1815 C CA . LEU C 1 15 ? 26.911 0.949 -18.664 1.00 47.43 15 LEU C CA 1
ATOM 1816 C C . LEU C 1 15 ? 25.872 0.278 -17.767 1.00 44.45 15 LEU C C 1
ATOM 1817 O O . LEU C 1 15 ? 24.682 0.622 -17.906 1.00 43.81 15 LEU C O 1
ATOM 1822 N N . LEU C 1 16 ? 26.268 -0.712 -16.967 1.00 43.38 16 LEU C N 1
ATOM 1823 C CA . LEU C 1 16 ? 25.294 -1.374 -16.062 1.00 42.85 16 LEU C CA 1
ATOM 1824 C C . LEU C 1 16 ? 24.748 -0.321 -15.083 1.00 43.41 16 LEU C C 1
ATOM 1825 O O . LEU C 1 16 ? 23.520 -0.294 -14.837 1.00 42.41 16 LEU C O 1
ATOM 1830 N N . GLN C 1 17 ? 25.626 0.536 -14.561 1.00 45.85 17 GLN C N 1
ATOM 1831 C CA . GLN C 1 17 ? 25.242 1.671 -13.674 1.00 47.56 17 GLN C CA 1
ATOM 1832 C C . GLN C 1 17 ? 24.188 2.540 -14.374 1.00 45.10 17 GLN C C 1
ATOM 1833 O O . GLN C 1 17 ? 23.143 2.836 -13.737 1.00 43.78 17 GLN C O 1
ATOM 1839 N N . GLN C 1 18 ? 24.463 2.949 -15.618 1.00 44.03 18 GLN C N 1
ATOM 1840 C CA . GLN C 1 18 ? 23.544 3.791 -16.429 1.00 44.61 18 GLN C CA 1
ATOM 1841 C C . GLN C 1 18 ? 22.239 3.027 -16.682 1.00 41.59 18 GLN C C 1
ATOM 1842 O O . GLN C 1 18 ? 21.159 3.649 -16.568 1.00 40.45 18 GLN C O 1
ATOM 1848 N N . LEU C 1 19 ? 22.343 1.739 -17.042 1.00 39.95 19 LEU C N 1
ATOM 1849 C CA . LEU C 1 19 ? 21.173 0.834 -17.243 1.00 38.45 19 LEU C CA 1
ATOM 1850 C C . LEU C 1 19 ? 20.299 0.853 -15.993 1.00 38.42 19 LEU C C 1
ATOM 1851 O O . LEU C 1 19 ? 19.097 1.139 -16.102 1.00 37.29 19 LEU C O 1
ATOM 1856 N N . ASN C 1 20 ? 20.905 0.556 -14.848 1.00 40.25 20 ASN C N 1
ATOM 1857 C CA . ASN C 1 20 ? 20.214 0.534 -13.533 1.00 42.09 20 ASN C CA 1
ATOM 1858 C C . ASN C 1 20 ? 19.479 1.852 -13.265 1.00 41.64 20 ASN C C 1
ATOM 1859 O O . ASN C 1 20 ? 18.291 1.802 -12.867 1.00 41.62 20 ASN C O 1
ATOM 1864 N N . LYS C 1 21 ? 20.151 2.991 -13.411 1.00 41.91 21 LYS C N 1
ATOM 1865 C CA . LYS C 1 21 ? 19.497 4.312 -13.187 1.00 43.60 21 LYS C CA 1
ATOM 1866 C C . LYS C 1 21 ? 18.307 4.469 -14.136 1.00 41.33 21 LYS C C 1
ATOM 1867 O O . LYS C 1 21 ? 17.259 4.964 -13.675 1.00 41.32 21 LYS C O 1
ATOM 1873 N N . ASN C 1 22 ? 18.484 4.132 -15.414 1.00 39.81 22 ASN C N 1
ATOM 1874 C CA . ASN C 1 22 ? 17.399 4.303 -16.414 1.00 39.72 22 ASN C CA 1
ATOM 1875 C C . ASN C 1 22 ? 16.282 3.296 -16.126 1.00 36.82 22 ASN C C 1
ATOM 1876 O O . ASN C 1 22 ? 15.112 3.653 -16.313 1.00 36.12 22 ASN C O 1
ATOM 1881 N N . TRP C 1 23 ? 16.623 2.076 -15.709 1.00 35.88 23 TRP C N 1
ATOM 1882 C CA . TRP C 1 23 ? 15.587 1.083 -15.338 1.00 35.23 23 TRP C CA 1
ATOM 1883 C C . TRP C 1 23 ? 14.789 1.647 -14.157 1.00 34.64 23 TRP C C 1
ATOM 1884 O O . TRP C 1 23 ? 13.576 1.662 -14.210 1.00 33.52 23 TRP C O 1
ATOM 1895 N N . HIS C 1 24 ? 15.451 2.075 -13.088 1.00 35.58 24 HIS C N 1
ATOM 1896 C CA . HIS C 1 24 ? 14.703 2.509 -11.874 1.00 35.93 24 HIS C CA 1
ATOM 1897 C C . HIS C 1 24 ? 13.842 3.714 -12.255 1.00 36.03 24 HIS C C 1
ATOM 1898 O O . HIS C 1 24 ? 12.717 3.792 -11.742 1.00 35.42 24 HIS C O 1
ATOM 1905 N N . ARG C 1 25 ? 14.292 4.569 -13.173 1.00 37.46 25 ARG C N 1
ATOM 1906 C CA . ARG C 1 25 ? 13.440 5.722 -13.570 1.00 39.91 25 ARG C CA 1
ATOM 1907 C C . ARG C 1 25 ? 12.203 5.207 -14.286 1.00 38.05 25 ARG C C 1
ATOM 1908 O O . ARG C 1 25 ? 11.095 5.750 -14.029 1.00 37.27 25 ARG C O 1
ATOM 1916 N N . LEU C 1 26 ? 12.405 4.238 -15.182 1.00 37.33 26 LEU C N 1
ATOM 1917 C CA . LEU C 1 26 ? 11.284 3.580 -15.894 1.00 37.34 26 LEU C CA 1
ATOM 1918 C C . LEU C 1 26 ? 10.370 2.848 -14.902 1.00 35.71 26 LEU C C 1
ATOM 1919 O O . LEU C 1 26 ? 9.161 2.953 -15.054 1.00 35.96 26 LEU C O 1
ATOM 1924 N N . GLN C 1 27 ? 10.916 2.101 -13.947 1.00 35.82 27 GLN C N 1
ATOM 1925 C CA . GLN C 1 27 ? 10.108 1.319 -12.966 1.00 35.59 27 GLN C CA 1
ATOM 1926 C C . GLN C 1 27 ? 9.209 2.279 -12.163 1.00 35.49 27 GLN C C 1
ATOM 1927 O O . GLN C 1 27 ? 8.027 1.961 -11.952 1.00 34.79 27 GLN C O 1
ATOM 1933 N N . SER C 1 28 ? 9.756 3.421 -11.736 1.00 35.76 28 SER C N 1
ATOM 1934 C CA . SER C 1 28 ? 8.980 4.501 -11.072 1.00 37.32 28 SER C CA 1
ATOM 1935 C C . SER C 1 28 ? 7.822 4.969 -11.980 1.00 37.14 28 SER C C 1
ATOM 1936 O O . SER C 1 28 ? 6.677 5.066 -11.480 1.00 36.15 28 SER C O 1
ATOM 1939 N N . ASN C 1 29 ? 8.066 5.200 -13.271 1.00 37.48 29 ASN C N 1
ATOM 1940 C CA . ASN C 1 29 ? 6.981 5.561 -14.231 1.00 39.37 29 ASN C CA 1
ATOM 1941 C C . ASN C 1 29 ? 5.922 4.454 -14.327 1.00 38.83 29 ASN C C 1
ATOM 1942 O O . ASN C 1 29 ? 4.742 4.792 -14.331 1.00 40.61 29 ASN C O 1
ATOM 1947 N N . LEU C 1 30 ? 6.328 3.187 -14.422 1.00 37.95 30 LEU C N 1
ATOM 1948 C CA . LEU C 1 30 ? 5.380 2.045 -14.541 1.00 38.79 30 LEU C CA 1
ATOM 1949 C C . LEU C 1 30 ? 4.529 1.904 -13.272 1.00 38.11 30 LEU C C 1
ATOM 1950 O O . LEU C 1 30 ? 3.317 1.627 -13.399 1.00 39.18 30 LEU C O 1
ATOM 1955 N N . HIS C 1 31 ? 5.138 2.015 -12.093 1.00 37.59 31 HIS C N 1
ATOM 1956 C CA . HIS C 1 31 ? 4.389 2.014 -10.809 1.00 39.15 31 HIS C CA 1
ATOM 1957 C C . HIS C 1 31 ? 3.344 3.136 -10.854 1.00 38.50 31 HIS C C 1
ATOM 1958 O O . HIS C 1 31 ? 2.173 2.880 -10.496 1.00 38.57 31 HIS C O 1
ATOM 1965 N N . ASP C 1 32 ? 3.758 4.336 -11.264 1.00 37.88 32 ASP C N 1
ATOM 1966 C CA . ASP C 1 32 ? 2.849 5.516 -11.354 1.00 39.11 32 ASP C CA 1
ATOM 1967 C C . ASP C 1 32 ? 1.735 5.227 -12.363 1.00 37.71 32 ASP C C 1
ATOM 1968 O O . ASP C 1 32 ? 0.573 5.696 -12.173 1.00 36.77 32 ASP C O 1
ATOM 1973 N N . MET C 1 33 ? 2.105 4.569 -13.455 1.00 36.79 33 MET C N 1
ATOM 1974 C CA . MET C 1 33 ? 1.156 4.248 -14.547 1.00 36.60 33 MET C CA 1
ATOM 1975 C C . MET C 1 33 ? 0.084 3.278 -14.048 1.00 36.72 33 MET C C 1
ATOM 1976 O O . MET C 1 33 ? -1.102 3.486 -14.348 1.00 37.03 33 MET C O 1
ATOM 1981 N N . LEU C 1 34 ? 0.478 2.224 -13.340 1.00 37.31 34 LEU C N 1
ATOM 1982 C CA . LEU C 1 34 ? -0.515 1.241 -12.821 1.00 39.32 34 LEU C CA 1
ATOM 1983 C C . LEU C 1 34 ? -1.450 1.969 -11.850 1.00 39.42 34 LEU C C 1
ATOM 1984 O O . LEU C 1 34 ? -2.663 1.869 -12.032 1.00 40.42 34 LEU C O 1
ATOM 1989 N N . GLN C 1 35 ? -0.920 2.720 -10.888 1.00 44.23 35 GLN C N 1
ATOM 1990 C CA . GLN C 1 35 ? -1.787 3.447 -9.920 1.00 43.39 35 GLN C CA 1
ATOM 1991 C C . GLN C 1 35 ? -2.692 4.445 -10.646 1.00 38.94 35 GLN C C 1
ATOM 1992 O O . GLN C 1 35 ? -3.891 4.509 -10.306 1.00 38.99 35 GLN C O 1
ATOM 1998 N N . GLN C 1 36 ? -2.172 5.188 -11.607 1.00 36.62 36 GLN C N 1
ATOM 1999 C CA . GLN C 1 36 ? -3.000 6.219 -12.283 1.00 35.66 36 GLN C CA 1
ATOM 2000 C C . GLN C 1 36 ? -4.053 5.541 -13.157 1.00 35.29 36 GLN C C 1
ATOM 2001 O O . GLN C 1 36 ? -5.170 6.115 -13.301 1.00 34.78 36 GLN C O 1
ATOM 2007 N N . MET C 1 37 ? -3.687 4.423 -13.781 1.00 35.86 37 MET C N 1
ATOM 2008 C CA . MET C 1 37 ? -4.645 3.691 -14.632 1.00 38.86 37 MET C CA 1
ATOM 2009 C C . MET C 1 37 ? -5.747 3.118 -13.740 1.00 38.39 37 MET C C 1
ATOM 2010 O O . MET C 1 37 ? -6.913 3.221 -14.115 1.00 39.24 37 MET C O 1
ATOM 2015 N N . GLU C 1 38 ? -5.380 2.510 -12.617 1.00 39.95 38 GLU C N 1
ATOM 2016 C CA . GLU C 1 38 ? -6.372 2.058 -11.611 1.00 42.58 38 GLU C CA 1
ATOM 2017 C C . GLU C 1 38 ? -7.291 3.229 -11.238 1.00 41.24 38 GLU C C 1
ATOM 2018 O O . GLU C 1 38 ? -8.523 3.031 -11.278 1.00 42.38 38 GLU C O 1
ATOM 2024 N N . GLN C 1 39 ? -6.727 4.400 -10.909 1.00 39.86 39 GLN C N 1
ATOM 2025 C CA . GLN C 1 39 ? -7.518 5.580 -10.442 1.00 41.37 39 GLN C CA 1
ATOM 2026 C C . GLN C 1 39 ? -8.486 5.971 -11.568 1.00 39.49 39 GLN C C 1
ATOM 2027 O O . GLN C 1 39 ? -9.667 6.196 -11.268 1.00 40.88 39 GLN C O 1
ATOM 2033 N N . LEU C 1 40 ? -8.033 5.958 -12.827 1.00 35.70 40 LEU C N 1
ATOM 2034 C CA . LEU C 1 40 ? -8.849 6.411 -13.992 1.00 37.26 40 LEU C CA 1
ATOM 2035 C C . LEU C 1 40 ? -9.940 5.377 -14.341 1.00 37.07 40 LEU C C 1
ATOM 2036 O O . LEU C 1 40 ? -11.060 5.789 -14.682 1.00 39.01 40 LEU C O 1
ATOM 2041 N N . PHE C 1 41 ? -9.680 4.076 -14.195 1.00 37.70 41 PHE C N 1
ATOM 2042 C CA . PHE C 1 41 ? -10.730 3.033 -14.316 1.00 36.99 41 PHE C CA 1
ATOM 2043 C C . PHE C 1 41 ? -11.840 3.307 -13.294 1.00 36.27 41 PHE C C 1
ATOM 2044 O O . PHE C 1 41 ? -13.043 3.256 -13.629 1.00 34.99 41 PHE C O 1
ATOM 2052 N N . GLN C 1 42 ? -11.421 3.584 -12.062 1.00 37.56 42 GLN C N 1
ATOM 2053 C CA . GLN C 1 42 ? -12.307 3.818 -10.894 1.00 37.37 42 GLN C CA 1
ATOM 2054 C C . GLN C 1 42 ? -13.198 5.031 -11.169 1.00 36.55 42 GLN C C 1
ATOM 2055 O O . GLN C 1 42 ? -14.415 4.960 -10.889 1.00 35.71 42 GLN C O 1
ATOM 2061 N N . GLU C 1 43 ? -12.605 6.094 -11.700 1.00 36.53 43 GLU C N 1
ATOM 2062 C CA . GLU C 1 43 ? -13.326 7.342 -12.057 1.00 36.65 43 GLU C CA 1
ATOM 2063 C C . GLU C 1 43 ? -14.366 7.016 -13.136 1.00 36.66 43 GLU C C 1
ATOM 2064 O O . GLU C 1 43 ? -15.519 7.388 -12.958 1.00 36.75 43 GLU C O 1
ATOM 2070 N N . PHE C 1 44 ? -13.990 6.307 -14.207 1.00 36.83 44 PHE C N 1
ATOM 2071 C CA . PHE C 1 44 ? -14.940 5.943 -15.288 1.00 36.95 44 PHE C CA 1
ATOM 2072 C C . PHE C 1 44 ? -16.062 5.035 -14.769 1.00 37.50 44 PHE C C 1
ATOM 2073 O O . PHE C 1 44 ? -17.207 5.197 -15.217 1.00 38.59 44 PHE C O 1
ATOM 2081 N N . GLN C 1 45 ? -15.746 4.073 -13.903 1.00 36.80 45 GLN C N 1
ATOM 2082 C CA . GLN C 1 45 ? -16.760 3.165 -13.306 1.00 38.24 45 GLN C CA 1
ATOM 2083 C C . GLN C 1 45 ? -17.846 4.008 -12.613 1.00 38.00 45 GLN C C 1
ATOM 2084 O O . GLN C 1 45 ? -19.063 3.753 -12.818 1.00 39.34 45 GLN C O 1
ATOM 2090 N N . HIS C 1 46 ? -17.432 5.040 -11.885 1.00 36.15 46 HIS C N 1
ATOM 2091 C CA . HIS C 1 46 ? -18.346 5.982 -11.194 1.00 37.37 46 HIS C CA 1
ATOM 2092 C C . HIS C 1 46 ? -19.214 6.706 -12.232 1.00 39.95 46 HIS C C 1
ATOM 2093 O O . HIS C 1 46 ? -20.443 6.613 -12.109 1.00 42.16 46 HIS C O 1
ATOM 2100 N N . PHE C 1 47 ? -18.614 7.388 -13.220 1.00 40.25 47 PHE C N 1
ATOM 2101 C CA . PHE C 1 47 ? -19.364 8.180 -14.239 1.00 43.75 47 PHE C CA 1
ATOM 2102 C C . PHE C 1 47 ? -20.233 7.264 -15.105 1.00 47.51 47 PHE C C 1
ATOM 2103 O O . PHE C 1 47 ? -21.309 7.706 -15.552 1.00 50.05 47 PHE C O 1
ATOM 2111 N N . MET C 1 48 ? -19.811 6.022 -15.320 1.00 48.83 48 MET C N 1
ATOM 2112 C CA . MET C 1 48 ? -20.601 5.069 -16.148 1.00 54.91 48 MET C CA 1
ATOM 2113 C C . MET C 1 48 ? -21.873 4.622 -15.400 1.00 59.31 48 MET C C 1
ATOM 2114 O O . MET C 1 48 ? -22.794 4.129 -16.078 1.00 64.52 48 MET C O 1
ATOM 2119 N N . GLN C 1 49 ? -21.966 4.831 -14.081 1.00 117.57 49 GLN C N 1
ATOM 2120 C CA . GLN C 1 49 ? -23.252 4.689 -13.344 1.00 129.41 49 GLN C CA 1
ATOM 2121 C C . GLN C 1 49 ? -24.236 5.735 -13.876 1.00 126.41 49 GLN C C 1
ATOM 2122 O O . GLN C 1 49 ? -25.396 5.370 -14.147 1.00 129.15 49 GLN C O 1
ATOM 2128 N N . GLY C 1 50 ? -23.773 6.982 -14.017 1.00 122.83 50 GLY C N 1
ATOM 2129 C CA . GLY C 1 50 ? -24.584 8.119 -14.494 1.00 122.97 50 GLY C CA 1
ATOM 2130 C C . GLY C 1 50 ? -24.925 7.984 -15.964 1.00 114.04 50 GLY C C 1
ATOM 2131 O O . GLY C 1 50 ? -24.895 6.848 -16.481 1.00 110.42 50 GLY C O 1
ATOM 2132 N N . ASN C 1 51 ? -25.251 9.094 -16.623 1.00 113.15 51 ASN C N 1
ATOM 2133 C CA . ASN C 1 51 ? -25.665 9.050 -18.048 1.00 107.22 51 ASN C CA 1
ATOM 2134 C C . ASN C 1 51 ? -24.471 8.634 -18.904 1.00 99.90 51 ASN C C 1
ATOM 2135 O O . ASN C 1 51 ? -23.478 9.384 -18.940 1.00 98.94 51 ASN C O 1
ATOM 2140 N N . GLN C 1 52 ? -24.598 7.491 -19.579 1.00 97.09 52 GLN C N 1
ATOM 2141 C CA . GLN C 1 52 ? -23.534 6.917 -20.440 1.00 93.28 52 GLN C CA 1
ATOM 2142 C C . GLN C 1 52 ? -23.619 7.540 -21.839 1.00 90.65 52 GLN C C 1
ATOM 2143 O O . GLN C 1 52 ? -22.586 7.545 -22.535 1.00 89.62 52 GLN C O 1
ATOM 2149 N N . ASP C 1 53 ? -24.788 8.058 -22.229 1.00 91.00 53 ASP C N 1
ATOM 2150 C CA . ASP C 1 53 ? -25.044 8.501 -23.629 1.00 91.04 53 ASP C CA 1
ATOM 2151 C C . ASP C 1 53 ? -24.443 9.886 -23.917 1.00 92.75 53 ASP C C 1
ATOM 2152 O O . ASP C 1 53 ? -24.274 10.180 -25.115 1.00 95.39 53 ASP C O 1
ATOM 2157 N N . ASP C 1 54 ? -24.102 10.701 -22.912 1.00 92.73 54 ASP C N 1
ATOM 2158 C CA . ASP C 1 54 ? -23.698 12.114 -23.172 1.00 97.91 54 ASP C CA 1
ATOM 2159 C C . ASP C 1 54 ? -22.321 12.161 -23.845 1.00 96.86 54 ASP C C 1
ATOM 2160 O O . ASP C 1 54 ? -21.427 11.362 -23.487 1.00 91.51 54 ASP C O 1
ATOM 2165 N N . GLY C 1 55 ? -22.194 13.102 -24.783 1.00 60.68 55 GLY C N 1
ATOM 2166 C CA . GLY C 1 55 ? -21.077 13.223 -25.736 1.00 59.09 55 GLY C CA 1
ATOM 2167 C C . GLY C 1 55 ? -19.755 13.499 -25.042 1.00 53.03 55 GLY C C 1
ATOM 2168 O O . GLY C 1 55 ? -18.725 13.016 -25.532 1.00 50.97 55 GLY C O 1
ATOM 2169 N N . LYS C 1 56 ? -19.757 14.255 -23.944 1.00 51.12 56 LYS C N 1
ATOM 2170 C CA . LYS C 1 56 ? -18.488 14.561 -23.223 1.00 48.26 56 LYS C CA 1
ATOM 2171 C C . LYS C 1 56 ? -17.913 13.242 -22.677 1.00 44.60 56 LYS C C 1
ATOM 2172 O O . LYS C 1 56 ? -16.678 13.029 -22.805 1.00 41.38 56 LYS C O 1
ATOM 2178 N N . LEU C 1 57 ? -18.763 12.375 -22.116 1.00 44.93 57 LEU C N 1
ATOM 2179 C CA . LEU C 1 57 ? -18.287 11.106 -21.502 1.00 43.60 57 LEU C CA 1
ATOM 2180 C C . LEU C 1 57 ? -17.800 10.190 -22.628 1.00 43.29 57 LEU C C 1
ATOM 2181 O O . LEU C 1 57 ? -16.730 9.585 -22.450 1.00 41.15 57 LEU C O 1
ATOM 2186 N N . GLN C 1 58 ? -18.540 10.132 -23.741 1.00 46.43 58 GLN C N 1
ATOM 2187 C CA . GLN C 1 58 ? -18.156 9.350 -24.957 1.00 49.12 58 GLN C CA 1
ATOM 2188 C C . GLN C 1 58 ? -16.787 9.835 -25.457 1.00 46.99 58 GLN C C 1
ATOM 2189 O O . GLN C 1 58 ? -15.952 8.973 -25.802 1.00 46.51 58 GLN C O 1
ATOM 2195 N N . ASN C 1 59 ? -16.542 11.150 -25.469 1.00 46.92 59 ASN C N 1
ATOM 2196 C CA . ASN C 1 59 ? -15.239 11.726 -25.917 1.00 47.42 59 ASN C CA 1
ATOM 2197 C C . ASN C 1 59 ? -14.116 11.371 -24.929 1.00 42.83 59 ASN C C 1
ATOM 2198 O O . ASN C 1 59 ? -12.996 11.097 -25.392 1.00 42.35 59 ASN C O 1
ATOM 2203 N N . MET C 1 60 ? -14.392 11.343 -23.628 1.00 39.45 60 MET C N 1
ATOM 2204 C CA . MET C 1 60 ? -13.373 10.952 -22.621 1.00 38.24 60 MET C CA 1
ATOM 2205 C C . MET C 1 60 ? -13.090 9.445 -22.740 1.00 34.95 60 MET C C 1
ATOM 2206 O O . MET C 1 60 ? -11.937 9.059 -22.564 1.00 34.14 60 MET C O 1
ATOM 2211 N N . ILE C 1 61 ? -14.101 8.650 -23.072 1.00 34.81 61 ILE C N 1
ATOM 2212 C CA . ILE C 1 61 ? -13.938 7.196 -23.359 1.00 35.14 61 ILE C CA 1
ATOM 2213 C C . ILE C 1 61 ? -12.998 7.045 -24.559 1.00 36.09 61 ILE C C 1
ATOM 2214 O O . ILE C 1 61 ? -12.118 6.170 -24.513 1.00 37.41 61 ILE C O 1
ATOM 2219 N N . HIS C 1 62 ? -13.179 7.834 -25.619 1.00 37.39 62 HIS C N 1
ATOM 2220 C CA . HIS C 1 62 ? -12.281 7.769 -26.802 1.00 35.81 62 HIS C CA 1
ATOM 2221 C C . HIS C 1 62 ? -10.848 8.103 -26.354 1.00 35.19 62 HIS C C 1
ATOM 2222 O O . HIS C 1 62 ? -9.911 7.321 -26.685 1.00 33.48 62 HIS C O 1
ATOM 2229 N N . GLU C 1 63 ? -10.674 9.188 -25.597 1.00 35.94 63 GLU C N 1
ATOM 2230 C CA . GLU C 1 63 ? -9.315 9.632 -25.180 1.00 37.49 63 GLU C CA 1
ATOM 2231 C C . GLU C 1 63 ? -8.617 8.521 -24.394 1.00 36.20 63 GLU C C 1
ATOM 2232 O O . GLU C 1 63 ? -7.435 8.254 -24.652 1.00 35.79 63 GLU C O 1
ATOM 2238 N N . MET C 1 64 ? -9.333 7.892 -23.469 1.00 37.14 64 MET C N 1
ATOM 2239 C CA . MET C 1 64 ? -8.781 6.793 -22.639 1.00 37.60 64 MET C CA 1
ATOM 2240 C C . MET C 1 64 ? -8.459 5.594 -23.547 1.00 35.42 64 MET C C 1
ATOM 2241 O O . MET C 1 64 ? -7.397 5.002 -23.371 1.00 35.06 64 MET C O 1
ATOM 2246 N N . GLN C 1 65 ? -9.303 5.284 -24.527 1.00 34.53 65 GLN C N 1
ATOM 2247 C CA . GLN C 1 65 ? -9.040 4.153 -25.462 1.00 34.02 65 GLN C CA 1
ATOM 2248 C C . GLN C 1 65 ? -7.761 4.418 -26.260 1.00 32.70 65 GLN C C 1
ATOM 2249 O O . GLN C 1 65 ? -6.907 3.508 -26.375 1.00 32.56 65 GLN C O 1
ATOM 2255 N N . GLN C 1 66 ? -7.617 5.642 -26.762 1.00 32.33 66 GLN C N 1
ATOM 2256 C CA . GLN C 1 66 ? -6.437 6.068 -27.552 1.00 31.61 66 GLN C CA 1
ATOM 2257 C C . GLN C 1 66 ? -5.176 6.027 -26.700 1.00 31.31 66 GLN C C 1
ATOM 2258 O O . GLN C 1 66 ? -4.141 5.527 -27.181 1.00 30.99 66 GLN C O 1
ATOM 2264 N N . PHE C 1 67 ? -5.253 6.522 -25.486 1.00 32.14 67 PHE C N 1
ATOM 2265 C CA . PHE C 1 67 ? -4.103 6.471 -24.555 1.00 32.64 67 PHE C CA 1
ATOM 2266 C C . PHE C 1 67 ? -3.749 5.010 -24.200 1.00 32.49 67 PHE C C 1
ATOM 2267 O O . PHE C 1 67 ? -2.572 4.662 -24.116 1.00 32.48 67 PHE C O 1
ATOM 2275 N N . MET C 1 68 ? -4.727 4.159 -23.948 1.00 32.98 68 MET C N 1
ATOM 2276 C CA . MET C 1 68 ? -4.422 2.738 -23.633 1.00 34.18 68 MET C CA 1
ATOM 2277 C C . MET C 1 68 ? -3.742 2.061 -24.844 1.00 33.54 68 MET C C 1
ATOM 2278 O O . MET C 1 68 ? -2.766 1.277 -24.652 1.00 33.73 68 MET C O 1
ATOM 2283 N N . ASN C 1 69 ? -4.166 2.395 -26.058 1.00 32.53 69 ASN C N 1
ATOM 2284 C CA . ASN C 1 69 ? -3.567 1.819 -27.289 1.00 32.75 69 ASN C CA 1
ATOM 2285 C C . ASN C 1 69 ? -2.094 2.221 -27.299 1.00 32.56 69 ASN C C 1
ATOM 2286 O O . ASN C 1 69 ? -1.239 1.332 -27.506 1.00 32.65 69 ASN C O 1
ATOM 2291 N N . GLN C 1 70 ? -1.800 3.491 -27.010 1.00 31.48 70 GLN C N 1
ATOM 2292 C CA . GLN C 1 70 ? -0.391 3.989 -27.072 1.00 32.36 70 GLN C CA 1
ATOM 2293 C C . GLN C 1 70 ? 0.417 3.370 -25.918 1.00 32.43 70 GLN C C 1
ATOM 2294 O O . GLN C 1 70 ? 1.626 3.091 -26.087 1.00 33.00 70 GLN C O 1
ATOM 2300 N N . LEU C 1 71 ? -0.223 3.096 -24.792 1.00 31.99 71 LEU C N 1
ATOM 2301 C CA . LEU C 1 71 ? 0.467 2.434 -23.654 1.00 32.31 71 LEU C CA 1
ATOM 2302 C C . LEU C 1 71 ? 0.729 0.964 -23.977 1.00 31.89 71 LEU C C 1
ATOM 2303 O O . LEU C 1 71 ? 1.802 0.470 -23.634 1.00 30.57 71 LEU C O 1
ATOM 2308 N N . ASP C 1 72 ? -0.287 0.279 -24.488 1.00 33.14 72 ASP C N 1
ATOM 2309 C CA . ASP C 1 72 ? -0.163 -1.136 -24.904 1.00 35.08 72 ASP C CA 1
ATOM 2310 C C . ASP C 1 72 ? 1.064 -1.277 -25.803 1.00 34.48 72 ASP C C 1
ATOM 2311 O O . ASP C 1 72 ? 1.859 -2.175 -25.571 1.00 35.61 72 ASP C O 1
ATOM 2316 N N . ASN C 1 73 ? 1.191 -0.387 -26.781 1.00 34.50 73 ASN C N 1
ATOM 2317 C CA . ASN C 1 73 ? 2.299 -0.377 -27.763 1.00 35.26 73 ASN C CA 1
ATOM 2318 C C . ASN C 1 73 ? 3.641 -0.197 -27.053 1.00 32.95 73 ASN C C 1
ATOM 2319 O O . ASN C 1 73 ? 4.587 -0.886 -27.421 1.00 32.12 73 ASN C O 1
ATOM 2324 N N . HIS C 1 74 ? 3.777 0.736 -26.115 1.00 32.49 74 HIS C N 1
ATOM 2325 C CA A HIS C 1 74 ? 5.063 0.901 -25.394 0.50 32.38 74 HIS C CA 1
ATOM 2326 C CA B HIS C 1 74 ? 5.077 0.900 -25.406 0.50 32.35 74 HIS C CA 1
ATOM 2327 C C . HIS C 1 74 ? 5.341 -0.339 -24.532 1.00 31.62 74 HIS C C 1
ATOM 2328 O O . HIS C 1 74 ? 6.471 -0.802 -24.546 1.00 31.57 74 HIS C O 1
ATOM 2341 N N . LEU C 1 75 ? 4.346 -0.873 -23.830 1.00 31.76 75 LEU C N 1
ATOM 2342 C CA . LEU C 1 75 ? 4.569 -2.088 -22.985 1.00 33.00 75 LEU C CA 1
ATOM 2343 C C . LEU C 1 75 ? 5.034 -3.293 -23.826 1.00 32.65 75 LEU C C 1
ATOM 2344 O O . LEU C 1 75 ? 5.982 -3.998 -23.395 1.00 32.42 75 LEU C O 1
ATOM 2349 N N . GLN C 1 76 ? 4.418 -3.533 -24.982 1.00 32.47 76 GLN C N 1
ATOM 2350 C CA . GLN C 1 76 ? 4.838 -4.641 -25.874 1.00 33.85 76 GLN C CA 1
ATOM 2351 C C . GLN C 1 76 ? 6.288 -4.455 -26.317 1.00 32.38 76 GLN C C 1
ATOM 2352 O O . GLN C 1 76 ? 7.041 -5.443 -26.254 1.00 31.84 76 GLN C O 1
ATOM 2358 N N . SER C 1 77 ? 6.647 -3.246 -26.757 1.00 36.44 77 SER C N 1
ATOM 2359 C CA . SER C 1 77 ? 7.992 -2.990 -27.324 1.00 37.28 77 SER C CA 1
ATOM 2360 C C . SER C 1 77 ? 9.032 -3.078 -26.202 1.00 34.54 77 SER C C 1
ATOM 2361 O O . SER C 1 77 ? 10.102 -3.646 -26.460 1.00 34.35 77 SER C O 1
ATOM 2364 N N . LEU C 1 78 ? 8.663 -2.654 -24.981 1.00 33.10 78 LEU C N 1
ATOM 2365 C CA . LEU C 1 78 ? 9.506 -2.771 -23.769 1.00 31.83 78 LEU C CA 1
ATOM 2366 C C . LEU C 1 78 ? 9.723 -4.248 -23.460 1.00 29.66 78 LEU C C 1
ATOM 2367 O O . LEU C 1 78 ? 10.867 -4.637 -23.306 1.00 28.54 78 LEU C O 1
ATOM 2372 N N . SER C 1 79 ? 8.643 -5.022 -23.346 1.00 30.07 79 SER C N 1
ATOM 2373 C CA . SER C 1 79 ? 8.735 -6.451 -22.975 1.00 30.76 79 SER C CA 1
ATOM 2374 C C . SER C 1 79 ? 9.556 -7.182 -24.044 1.00 30.60 79 SER C C 1
ATOM 2375 O O . SER C 1 79 ? 10.448 -7.977 -23.689 1.00 31.06 79 SER C O 1
ATOM 2378 N N . ASP C 1 80 ? 9.269 -6.897 -25.314 1.00 31.27 80 ASP C N 1
ATOM 2379 C CA . ASP C 1 80 ? 9.972 -7.544 -26.451 1.00 32.77 80 ASP C CA 1
ATOM 2380 C C . ASP C 1 80 ? 11.465 -7.241 -26.361 1.00 32.14 80 ASP C C 1
ATOM 2381 O O . ASP C 1 80 ? 12.270 -8.198 -26.543 1.00 32.83 80 ASP C O 1
ATOM 2386 N N . THR C 1 81 ? 11.831 -5.969 -26.182 1.00 31.47 81 THR C N 1
ATOM 2387 C CA . THR C 1 81 ? 13.255 -5.581 -26.162 1.00 33.06 81 THR C CA 1
ATOM 2388 C C . THR C 1 81 ? 13.941 -6.174 -24.930 1.00 31.44 81 THR C C 1
ATOM 2389 O O . THR C 1 81 ? 15.088 -6.628 -25.072 1.00 32.81 81 THR C O 1
ATOM 2393 N N . VAL C 1 82 ? 13.322 -6.122 -23.747 1.00 29.60 82 VAL C N 1
ATOM 2394 C CA . VAL C 1 82 ? 13.967 -6.725 -22.549 1.00 29.24 82 VAL C CA 1
ATOM 2395 C C . VAL C 1 82 ? 14.177 -8.213 -22.833 1.00 30.44 82 VAL C C 1
ATOM 2396 O O . VAL C 1 82 ? 15.309 -8.696 -22.641 1.00 31.44 82 VAL C O 1
ATOM 2400 N N . HIS C 1 83 ? 13.160 -8.922 -23.340 1.00 31.77 83 HIS C N 1
ATOM 2401 C CA . HIS C 1 83 ? 13.330 -10.379 -23.614 1.00 32.47 83 HIS C CA 1
ATOM 2402 C C . HIS C 1 83 ? 14.444 -10.618 -24.645 1.00 30.73 83 HIS C C 1
ATOM 2403 O O . HIS C 1 83 ? 15.236 -11.565 -24.479 1.00 30.51 83 HIS C O 1
ATOM 2410 N N . HIS C 1 84 ? 14.497 -9.811 -25.692 1.00 29.92 84 HIS C N 1
ATOM 2411 C CA . HIS C 1 84 ? 15.490 -9.951 -26.785 1.00 30.31 84 HIS C CA 1
ATOM 2412 C C . HIS C 1 84 ? 16.903 -9.895 -26.204 1.00 30.27 84 HIS C C 1
ATOM 2413 O O . HIS C 1 84 ? 17.698 -10.800 -26.486 1.00 29.97 84 HIS C O 1
ATOM 2420 N N . PHE C 1 85 ? 17.211 -8.863 -25.430 1.00 30.14 85 PHE C N 1
ATOM 2421 C CA . PHE C 1 85 ? 18.613 -8.654 -24.969 1.00 31.28 85 PHE C CA 1
ATOM 2422 C C . PHE C 1 85 ? 18.960 -9.637 -23.839 1.00 31.07 85 PHE C C 1
ATOM 2423 O O . PHE C 1 85 ? 20.126 -10.046 -23.713 1.00 31.55 85 PHE C O 1
ATOM 2431 N N . HIS C 1 86 ? 17.983 -9.988 -23.010 1.00 30.74 86 HIS C N 1
ATOM 2432 C CA . HIS C 1 86 ? 18.150 -11.077 -22.022 1.00 31.34 86 HIS C CA 1
ATOM 2433 C C . HIS C 1 86 ? 18.488 -12.362 -22.773 1.00 31.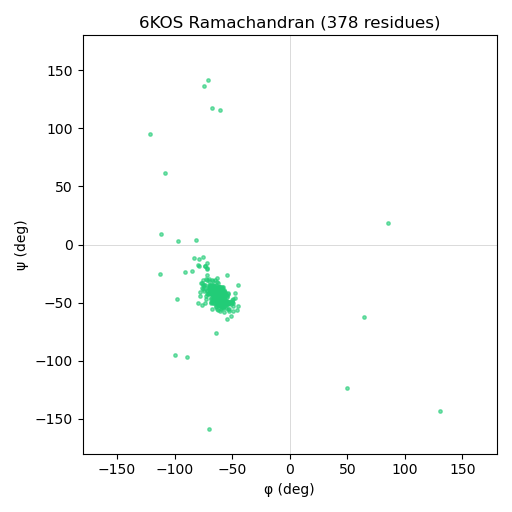91 86 HIS C C 1
ATOM 2434 O O . HIS C 1 86 ? 19.390 -13.091 -22.328 1.00 32.63 86 HIS C O 1
ATOM 2441 N N . ASN C 1 87 ? 17.764 -12.651 -23.853 1.00 32.86 87 ASN C N 1
ATOM 2442 C CA . ASN C 1 87 ? 18.030 -13.872 -24.662 1.00 34.65 87 ASN C CA 1
ATOM 2443 C C . ASN C 1 87 ? 19.464 -13.811 -25.209 1.00 35.29 87 ASN C C 1
ATOM 2444 O O . ASN C 1 87 ? 20.205 -14.817 -25.086 1.00 35.75 87 ASN C O 1
ATOM 2449 N N . LYS C 1 88 ? 19.862 -12.675 -25.776 1.00 34.87 88 LYS C N 1
ATOM 2450 C CA . LYS C 1 88 ? 21.258 -12.491 -26.250 1.00 37.18 88 LYS C CA 1
ATOM 2451 C C . LYS C 1 88 ? 22.265 -12.734 -25.118 1.00 36.12 88 LYS C C 1
ATOM 2452 O O . LYS C 1 88 ? 23.304 -13.364 -25.383 1.00 38.35 88 LYS C O 1
ATOM 2458 N N . LEU C 1 89 ? 21.994 -12.273 -23.900 1.00 33.53 89 LEU C N 1
ATOM 2459 C CA . LEU C 1 89 ? 22.945 -12.502 -22.772 1.00 34.14 89 LEU C CA 1
ATOM 2460 C C . LEU C 1 89 ? 23.068 -13.997 -22.491 1.00 33.71 89 LEU C C 1
ATOM 2461 O O . LEU C 1 89 ? 24.195 -14.490 -22.264 1.00 34.50 89 LEU C O 1
ATOM 2466 N N . GLN C 1 90 ? 21.944 -14.699 -22.450 1.00 33.07 90 GLN C N 1
ATOM 2467 C CA . GLN C 1 90 ? 21.955 -16.153 -22.134 1.00 34.28 90 GLN C CA 1
ATOM 2468 C C . GLN C 1 90 ? 22.704 -16.928 -23.219 1.00 36.99 90 GLN C C 1
ATOM 2469 O O . GLN C 1 90 ? 23.480 -17.849 -22.889 1.00 37.65 90 GLN C O 1
ATOM 2475 N N . GLU C 1 91 ? 22.530 -16.529 -24.472 1.00 39.24 91 GLU C N 1
ATOM 2476 C CA . GLU C 1 91 ? 23.284 -17.126 -25.595 1.00 44.04 91 GLU C CA 1
ATOM 2477 C C . GLU C 1 91 ? 24.779 -16.889 -25.355 1.00 45.34 91 GLU C C 1
ATOM 2478 O O . GLU C 1 91 ? 25.570 -17.845 -25.462 1.00 46.59 91 GLU C O 1
ATOM 2484 N N . LEU C 1 92 ? 25.139 -15.658 -25.007 1.00 45.28 92 LEU C N 1
ATOM 2485 C CA . LEU C 1 92 ? 26.549 -15.253 -24.784 1.00 48.47 92 LEU C CA 1
ATOM 2486 C C . LEU C 1 92 ? 27.147 -16.049 -23.614 1.00 48.92 92 LEU C C 1
ATOM 2487 O O . LEU C 1 92 ? 28.333 -16.474 -23.707 1.00 52.03 92 LEU C O 1
ATOM 2492 N N . MET C 1 93 ? 26.365 -16.297 -22.572 1.00 47.81 93 MET C N 1
ATOM 2493 C CA . MET C 1 93 ? 26.822 -17.057 -21.379 1.00 49.33 93 MET C CA 1
ATOM 2494 C C . MET C 1 93 ? 27.143 -18.500 -21.780 1.00 51.28 93 MET C C 1
ATOM 2495 O O . MET C 1 93 ? 28.167 -19.053 -21.306 1.00 50.57 93 MET C O 1
ATOM 2500 N N . ASN C 1 94 ? 26.303 -19.081 -22.633 1.00 54.25 94 ASN C N 1
ATOM 2501 C CA . ASN C 1 94 ? 26.487 -20.464 -23.139 1.00 59.11 94 ASN C CA 1
ATOM 2502 C C . ASN C 1 94 ? 27.750 -20.500 -24.001 1.00 61.38 94 ASN C C 1
ATOM 2503 O O . ASN C 1 94 ? 28.607 -21.359 -23.739 1.00 62.48 94 ASN C O 1
ATOM 2508 N N . ASN C 1 95 ? 27.878 -19.579 -24.957 1.00 63.69 95 ASN C N 1
ATOM 2509 C CA . ASN C 1 95 ? 29.063 -19.506 -25.853 1.00 68.68 95 ASN C CA 1
ATOM 2510 C C . ASN C 1 95 ? 30.339 -19.448 -25.011 1.00 67.82 95 ASN C C 1
ATOM 2511 O O . ASN C 1 95 ? 31.316 -20.138 -25.359 1.00 70.94 95 ASN C O 1
ATOM 2516 N N . PHE C 1 96 ? 30.328 -18.655 -23.948 1.00 65.39 96 PHE C N 1
ATOM 2517 C CA . PHE C 1 96 ? 31.507 -18.495 -23.069 1.00 66.46 96 PHE C CA 1
ATOM 2518 C C . PHE C 1 96 ? 31.811 -19.795 -22.318 1.00 65.59 96 PHE C C 1
ATOM 2519 O O . PHE C 1 96 ? 33.009 -20.132 -22.157 1.00 65.59 96 PHE C O 1
ATOM 2527 N N . HIS C 1 97 ? 30.780 -20.501 -21.855 1.00 64.17 97 HIS C N 1
ATOM 2528 C CA . HIS C 1 97 ? 30.957 -21.848 -21.254 1.00 67.75 97 HIS C CA 1
ATOM 2529 C C . HIS C 1 97 ? 31.715 -22.730 -22.252 1.00 70.44 97 HIS C C 1
ATOM 2530 O O . HIS C 1 97 ? 32.744 -23.325 -21.863 1.00 70.08 97 HIS C O 1
ATOM 2537 N N . HIS C 1 98 ? 31.232 -22.768 -23.497 1.00 72.84 98 HIS C N 1
ATOM 2538 C CA . HIS C 1 98 ? 31.790 -23.586 -24.608 1.00 78.78 98 HIS C CA 1
ATOM 2539 C C . HIS C 1 98 ? 33.272 -23.259 -24.837 1.00 81.35 98 HIS C C 1
ATOM 2540 O O . HIS C 1 98 ? 34.057 -24.212 -25.069 1.00 84.79 98 HIS C O 1
ATOM 2547 N N . LEU C 1 99 ? 33.636 -21.976 -24.781 1.00 80.83 99 LEU C N 1
ATOM 2548 C CA . LEU C 1 99 ? 35.040 -21.503 -24.943 1.00 84.76 99 LEU C CA 1
ATOM 2549 C C . LEU C 1 99 ? 35.903 -22.048 -23.802 1.00 82.68 99 LEU C C 1
ATOM 2550 O O . LEU C 1 99 ? 37.013 -22.558 -24.095 1.00 87.48 99 LEU C O 1
ATOM 2555 N N . VAL C 1 100 ? 35.419 -21.934 -22.564 1.00 76.81 100 VAL C N 1
ATOM 2556 C CA . VAL C 1 100 ? 36.156 -22.375 -21.343 1.00 77.55 100 VAL C CA 1
ATOM 2557 C C . VAL C 1 100 ? 35.845 -23.854 -21.082 1.00 76.35 100 VAL C C 1
ATOM 2558 O O . VAL C 1 100 ? 36.194 -24.727 -21.865 1.00 78.61 100 VAL C O 1
ATOM 2562 N N . MET D 1 1 ? -18.649 18.614 -14.201 1.00 49.58 1 MET D N 1
ATOM 2563 C CA . MET D 1 1 ? -18.580 17.300 -13.460 1.00 48.15 1 MET D CA 1
ATOM 2564 C C . MET D 1 1 ? -17.386 16.443 -13.915 1.00 46.05 1 MET D C 1
ATOM 2565 O O . MET D 1 1 ? -17.141 15.418 -13.260 1.00 44.98 1 MET D O 1
ATOM 2570 N N . TYR D 1 2 ? -16.676 16.836 -14.974 1.00 46.02 2 TYR D N 1
ATOM 2571 C CA . TYR D 1 2 ? -15.535 16.070 -15.542 1.00 45.70 2 TYR D CA 1
ATOM 2572 C C . TYR D 1 2 ? -14.205 16.791 -15.329 1.00 45.26 2 TYR D C 1
ATOM 2573 O O . TYR D 1 2 ? -13.205 16.326 -15.902 1.00 44.92 2 TYR D O 1
ATOM 2582 N N . GLY D 1 3 ? -14.173 17.863 -14.541 1.00 45.68 3 GLY D N 1
ATOM 2583 C CA . GLY D 1 3 ? -12.934 18.650 -14.387 1.00 47.01 3 GLY D CA 1
ATOM 2584 C C . GLY D 1 3 ? -11.768 17.754 -13.998 1.00 46.65 3 GLY D C 1
ATOM 2585 O O . GLY D 1 3 ? -10.754 17.719 -14.722 1.00 46.84 3 GLY D O 1
ATOM 2586 N N . LYS D 1 4 ? -11.918 17.043 -12.882 1.00 46.66 4 LYS D N 1
ATOM 2587 C CA . LYS D 1 4 ? -10.861 16.184 -12.278 1.00 47.92 4 LYS D CA 1
ATOM 2588 C C . LYS D 1 4 ? -10.459 15.064 -13.256 1.00 46.71 4 LYS D C 1
ATOM 2589 O O . LYS D 1 4 ? -9.261 14.734 -13.323 1.00 48.42 4 LYS D O 1
ATOM 2595 N N . LEU D 1 5 ? -11.420 14.531 -14.010 1.00 44.73 5 LEU D N 1
ATOM 2596 C CA . LEU D 1 5 ? -11.218 13.444 -15.001 1.00 43.57 5 LEU D CA 1
ATOM 2597 C C . LEU D 1 5 ? -10.289 13.946 -16.114 1.00 43.09 5 LEU D C 1
ATOM 2598 O O . LEU D 1 5 ? -9.279 13.271 -16.426 1.00 42.58 5 LEU D O 1
ATOM 2603 N N . ASN D 1 6 ? -10.623 15.112 -16.669 1.00 45.12 6 ASN D N 1
ATOM 2604 C CA . ASN D 1 6 ? -9.776 15.845 -17.641 1.00 45.85 6 ASN D CA 1
ATOM 2605 C C . ASN D 1 6 ? -8.353 15.956 -17.090 1.00 44.64 6 ASN D C 1
ATOM 2606 O O . ASN D 1 6 ? -7.396 15.664 -17.818 1.00 44.21 6 ASN D O 1
ATOM 2611 N N . LYS D 1 7 ? -8.223 16.343 -15.829 1.00 44.32 7 LYS D N 1
ATOM 2612 C CA . LYS D 1 7 ? -6.893 16.543 -15.213 1.00 45.68 7 LYS D CA 1
ATOM 2613 C C . LYS D 1 7 ? -6.147 15.205 -15.174 1.00 43.24 7 LYS D C 1
ATOM 2614 O O . LYS D 1 7 ? -4.964 15.195 -15.473 1.00 42.56 7 LYS D O 1
ATOM 2620 N N . LEU D 1 8 ? -6.828 14.107 -14.852 1.00 42.53 8 LEU D N 1
ATOM 2621 C CA . LEU D 1 8 ? -6.158 12.796 -14.662 1.00 42.06 8 LEU D CA 1
ATOM 2622 C C . LEU D 1 8 ? -5.719 12.279 -16.039 1.00 41.58 8 LEU D C 1
ATOM 2623 O O . LEU D 1 8 ? -4.581 11.801 -16.126 1.00 40.57 8 LEU D O 1
ATOM 2628 N N . VAL D 1 9 ? -6.568 12.411 -17.075 1.00 42.18 9 VAL D N 1
ATOM 2629 C CA . VAL D 1 9 ? -6.215 12.021 -18.475 1.00 43.38 9 VAL D CA 1
ATOM 2630 C C . VAL D 1 9 ? -5.012 12.858 -18.923 1.00 43.58 9 VAL D C 1
ATOM 2631 O O . VAL D 1 9 ? -4.104 12.274 -19.513 1.00 43.06 9 VAL D O 1
ATOM 2635 N N . GLU D 1 10 ? -4.981 14.154 -18.604 1.00 44.64 10 GLU D N 1
ATOM 2636 C CA . GLU D 1 10 ? -3.839 15.042 -18.949 1.00 46.27 10 GLU D CA 1
ATOM 2637 C C . GLU D 1 10 ? -2.537 14.518 -18.316 1.00 44.40 10 GLU D C 1
ATOM 2638 O O . GLU D 1 10 ? -1.537 14.361 -19.045 1.00 44.15 10 GLU D O 1
ATOM 2644 N N . HIS D 1 11 ? -2.537 14.293 -17.005 1.00 43.35 11 HIS D N 1
ATOM 2645 C CA . HIS D 1 11 ? -1.386 13.710 -16.265 1.00 43.27 11 HIS D CA 1
ATOM 2646 C C . HIS D 1 11 ? -0.952 12.378 -16.892 1.00 40.94 11 HIS D C 1
ATOM 2647 O O . HIS D 1 11 ? 0.243 12.189 -17.109 1.00 39.82 11 HIS D O 1
ATOM 2654 N N . ILE D 1 12 ? -1.887 11.471 -17.145 1.00 40.21 12 ILE D N 1
ATOM 2655 C CA . ILE D 1 12 ? -1.508 10.067 -17.479 1.00 40.94 12 ILE D CA 1
ATOM 2656 C C . ILE D 1 12 ? -0.921 10.087 -18.885 1.00 42.11 12 ILE D C 1
ATOM 2657 O O . ILE D 1 12 ? -0.076 9.238 -19.208 1.00 42.61 12 ILE D O 1
ATOM 2662 N N . LYS D 1 13 ? -1.335 11.066 -19.672 1.00 43.97 13 LYS D N 1
ATOM 2663 C CA . LYS D 1 13 ? -0.725 11.323 -20.990 1.00 46.27 13 LYS D CA 1
ATOM 2664 C C . LYS D 1 13 ? 0.739 11.745 -20.839 1.00 46.49 13 LYS D C 1
ATOM 2665 O O . LYS D 1 13 ? 1.580 11.152 -21.569 1.00 46.26 13 LYS D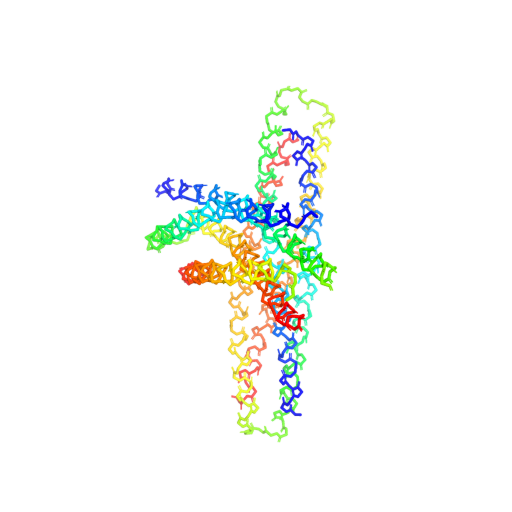 O 1
ATOM 2671 N N . GLU D 1 14 ? 1.021 12.759 -20.008 1.00 46.85 14 GLU D N 1
ATOM 2672 C CA . GLU D 1 14 ? 2.391 13.315 -19.816 1.00 49.00 14 GLU D CA 1
ATOM 2673 C C . GLU D 1 14 ? 3.303 12.192 -19.294 1.00 46.57 14 GLU D C 1
ATOM 2674 O O . GLU D 1 14 ? 4.483 12.117 -19.689 1.00 46.75 14 GLU D O 1
ATOM 2680 N N . LEU D 1 15 ? 2.755 11.346 -18.433 1.00 43.45 15 LEU D N 1
ATOM 2681 C CA . LEU D 1 15 ? 3.502 10.223 -17.823 1.00 43.05 15 LEU D CA 1
ATOM 2682 C C . LEU D 1 15 ? 3.908 9.200 -18.898 1.00 42.29 15 LEU D C 1
ATOM 2683 O O . LEU D 1 15 ? 5.049 8.720 -18.827 1.00 41.85 15 LEU D O 1
ATOM 2688 N N . LEU D 1 16 ? 3.028 8.886 -19.856 1.00 41.79 16 LEU D N 1
ATOM 2689 C CA . LEU D 1 16 ? 3.365 7.983 -20.991 1.00 42.39 16 LEU D CA 1
ATOM 2690 C C . LEU D 1 16 ? 4.545 8.534 -21.799 1.00 43.20 16 LEU D C 1
ATOM 2691 O O . LEU D 1 16 ? 5.360 7.719 -22.295 1.00 43.37 16 LEU D O 1
ATOM 2696 N N . GLN D 1 17 ? 4.605 9.846 -21.983 1.00 44.67 17 GLN D N 1
ATOM 2697 C CA . GLN D 1 17 ? 5.728 10.488 -22.715 1.00 47.32 17 GLN D CA 1
ATOM 2698 C C . GLN D 1 17 ? 7.026 10.313 -21.912 1.00 46.66 17 GLN D C 1
ATOM 2699 O O . GLN D 1 17 ? 8.068 10.091 -22.536 1.00 46.63 17 GLN D O 1
ATOM 2705 N N . GLN D 1 18 ? 6.951 10.396 -20.581 1.00 45.87 18 GLN D N 1
ATOM 2706 C CA . GLN D 1 18 ? 8.091 10.092 -19.678 1.00 46.94 18 GLN D CA 1
ATOM 2707 C C . GLN D 1 18 ? 8.459 8.620 -19.921 1.00 46.30 18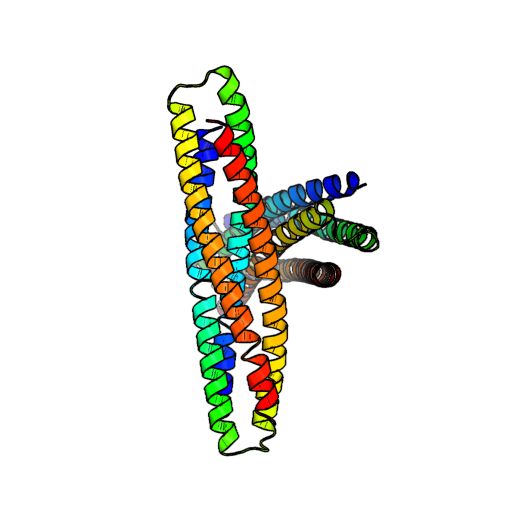 GLN D C 1
ATOM 2708 O O . GLN D 1 18 ? 9.648 8.300 -20.170 1.00 45.77 18 GLN D O 1
ATOM 2714 N N . LEU D 1 19 ? 7.448 7.753 -19.934 1.00 45.16 19 LEU D N 1
ATOM 2715 C CA . LEU D 1 19 ? 7.598 6.281 -20.151 1.00 46.71 19 LEU D CA 1
ATOM 2716 C C . LEU D 1 19 ? 8.369 5.973 -21.454 1.00 46.21 19 LEU D C 1
ATOM 2717 O O . LEU D 1 19 ? 9.346 5.165 -21.408 1.00 45.09 19 LEU D O 1
ATOM 2722 N N . ASN D 1 20 ? 7.995 6.691 -22.512 1.00 47.81 20 ASN D N 1
ATOM 2723 C CA . ASN D 1 20 ? 8.593 6.591 -23.865 1.00 49.84 20 ASN D CA 1
ATOM 2724 C C . ASN D 1 20 ? 10.068 7.005 -23.793 1.00 50.32 20 ASN D C 1
ATOM 2725 O O . ASN D 1 20 ? 10.933 6.229 -24.243 1.00 49.46 20 ASN D O 1
ATOM 2730 N N . LYS D 1 21 ? 10.335 8.203 -23.284 1.00 52.17 21 LYS D N 1
ATOM 2731 C CA . LYS D 1 21 ? 11.715 8.741 -23.215 1.00 55.91 21 LYS D CA 1
ATOM 2732 C C . LYS D 1 21 ? 12.604 7.784 -22.415 1.00 53.45 21 LYS D C 1
ATOM 2733 O O . LYS D 1 21 ? 13.740 7.531 -22.850 1.00 53.98 21 LYS D O 1
ATOM 2739 N N . ASN D 1 22 ? 12.091 7.252 -21.306 1.00 50.34 22 ASN D N 1
ATOM 2740 C CA . ASN D 1 22 ? 12.915 6.484 -20.343 1.00 49.41 22 ASN D CA 1
ATOM 2741 C C . ASN D 1 22 ? 13.224 5.103 -20.911 1.00 48.96 22 ASN D C 1
ATOM 2742 O O . ASN D 1 22 ? 14.390 4.670 -20.768 1.00 48.85 22 ASN D O 1
ATOM 2747 N N . TRP D 1 23 ? 12.260 4.463 -21.576 1.00 49.15 23 TRP D N 1
ATOM 2748 C CA . TRP D 1 23 ? 12.432 3.054 -22.014 1.00 51.12 23 TRP D CA 1
ATOM 2749 C C . TRP D 1 23 ? 13.408 2.983 -23.186 1.00 51.52 23 TRP D C 1
ATOM 2750 O O . TRP D 1 23 ? 14.075 1.937 -23.314 1.00 52.01 23 TRP D O 1
ATOM 2761 N N . HIS D 1 24 ? 13.479 4.031 -24.005 1.00 50.33 24 HIS D N 1
ATOM 2762 C CA . HIS D 1 24 ? 14.409 4.073 -25.157 1.00 53.27 24 HIS D CA 1
ATOM 2763 C C . HIS D 1 24 ? 15.835 4.318 -24.635 1.00 53.22 24 HIS D C 1
ATOM 2764 O O . HIS D 1 24 ? 16.769 3.684 -25.164 1.00 53.57 24 HIS D O 1
ATOM 2771 N N . ARG D 1 25 ? 16.010 5.162 -23.613 1.00 52.13 25 ARG D N 1
ATOM 2772 C CA . ARG D 1 25 ? 17.332 5.324 -22.947 1.00 53.73 25 ARG D CA 1
ATOM 2773 C C . ARG D 1 25 ? 17.778 3.956 -22.416 1.00 50.38 25 ARG D C 1
ATOM 2774 O O . ARG D 1 25 ? 18.950 3.581 -22.597 1.00 50.95 25 ARG D O 1
ATOM 2782 N N . LEU D 1 26 ? 16.862 3.236 -21.777 1.00 44.29 26 LEU D N 1
ATOM 2783 C CA . LEU D 1 26 ? 17.110 1.843 -21.336 1.00 42.14 26 LEU D CA 1
ATOM 2784 C C . LEU D 1 26 ? 17.473 0.945 -22.526 1.00 41.14 26 LEU D C 1
ATOM 2785 O O . LEU D 1 26 ? 18.441 0.163 -22.389 1.00 40.37 26 LEU D O 1
ATOM 2790 N N . GLN D 1 27 ? 16.718 1.019 -23.626 1.00 41.83 27 GLN D N 1
ATOM 2791 C CA . GLN D 1 27 ? 16.977 0.221 -24.863 1.00 42.83 27 GLN D CA 1
ATOM 2792 C C . GLN D 1 27 ? 18.391 0.531 -25.383 1.00 41.03 27 GLN D C 1
ATOM 2793 O O . GLN D 1 27 ? 19.106 -0.410 -25.789 1.00 39.73 27 GLN D O 1
ATOM 2799 N N . SER D 1 28 ? 18.747 1.806 -25.419 1.00 40.72 28 SER D N 1
ATOM 2800 C CA . SER D 1 28 ? 20.087 2.266 -25.849 1.00 41.39 28 SER D CA 1
ATOM 2801 C C . SER D 1 28 ? 21.138 1.662 -24.908 1.00 38.92 28 SER D C 1
ATOM 2802 O O . SER D 1 28 ? 22.135 1.146 -25.418 1.00 38.26 28 SER D O 1
ATOM 2805 N N . ASN D 1 29 ? 20.899 1.645 -23.593 1.00 37.50 29 ASN D N 1
ATOM 2806 C CA . ASN D 1 29 ? 21.847 1.010 -22.640 1.00 36.46 29 ASN D CA 1
ATOM 2807 C C . ASN D 1 29 ? 21.929 -0.491 -22.909 1.00 35.43 29 ASN D C 1
ATOM 2808 O O . ASN D 1 29 ? 23.066 -1.039 -22.967 1.00 34.96 29 ASN D O 1
ATOM 2813 N N . LEU D 1 30 ? 20.776 -1.141 -23.041 1.00 35.20 30 LEU D N 1
ATOM 2814 C CA . LEU D 1 30 ? 20.732 -2.595 -23.335 1.00 35.36 30 LEU D CA 1
ATOM 2815 C C . LEU D 1 30 ? 21.484 -2.875 -24.636 1.00 35.68 30 LEU D C 1
ATOM 2816 O O . LEU D 1 30 ? 22.300 -3.812 -24.631 1.00 35.71 30 LEU D O 1
ATOM 2821 N N . HIS D 1 31 ? 21.250 -2.082 -25.687 1.00 36.37 31 HIS D N 1
ATOM 2822 C CA . HIS D 1 31 ? 21.944 -2.255 -26.994 1.00 38.29 31 HIS D CA 1
ATOM 2823 C C . HIS D 1 31 ? 23.464 -2.166 -26.795 1.00 37.94 31 HIS D C 1
ATOM 2824 O O . HIS D 1 31 ? 24.189 -3.105 -27.217 1.00 37.55 31 HIS D O 1
ATOM 2831 N N . ASP D 1 32 ? 23.914 -1.089 -26.157 1.00 37.51 32 ASP D N 1
ATOM 2832 C CA . ASP D 1 32 ? 25.356 -0.812 -25.962 1.00 39.08 32 ASP D CA 1
ATOM 2833 C C . ASP D 1 32 ? 25.974 -1.895 -25.079 1.00 38.41 32 ASP D C 1
ATOM 2834 O O . ASP D 1 32 ? 27.043 -2.402 -25.437 1.00 38.95 32 ASP D O 1
ATOM 2839 N N . MET D 1 33 ? 25.272 -2.268 -24.017 1.00 37.80 33 MET D N 1
ATOM 2840 C CA . MET D 1 33 ? 25.702 -3.324 -23.074 1.00 39.80 33 MET D CA 1
ATOM 2841 C C . MET D 1 33 ? 26.032 -4.615 -23.821 1.00 39.57 33 MET D C 1
ATOM 2842 O O . MET D 1 33 ? 27.137 -5.177 -23.620 1.00 40.47 33 MET D O 1
ATOM 2847 N N . LEU D 1 34 ? 25.076 -5.108 -24.603 1.00 39.42 34 LEU D N 1
ATOM 2848 C CA . LEU D 1 34 ? 25.257 -6.425 -25.258 1.00 40.85 34 LEU D CA 1
ATOM 2849 C C . LEU D 1 34 ? 26.331 -6.301 -26.330 1.00 42.51 34 LEU D C 1
ATOM 2850 O O . LEU D 1 34 ? 27.123 -7.258 -26.466 1.00 44.02 34 LEU D O 1
ATOM 2855 N N . GLN D 1 35 ? 26.362 -5.161 -27.018 1.00 44.22 35 GLN D N 1
ATOM 2856 C CA . GLN D 1 35 ? 27.403 -4.825 -28.023 1.00 46.94 35 GLN D CA 1
ATOM 2857 C C . GLN D 1 35 ? 28.773 -4.933 -27.350 1.00 44.55 35 GLN D C 1
ATOM 2858 O O . GLN D 1 35 ? 29.627 -5.672 -27.877 1.00 44.86 35 GLN D O 1
ATOM 2864 N N . GLN D 1 36 ? 28.941 -4.302 -26.186 1.00 43.45 36 GLN D N 1
ATOM 2865 C CA . GLN D 1 36 ? 30.254 -4.258 -25.496 1.00 44.68 36 GLN D CA 1
ATOM 2866 C C . GLN D 1 36 ? 30.562 -5.647 -24.930 1.00 43.24 36 GLN D C 1
ATOM 2867 O O . GLN D 1 36 ? 31.751 -6.020 -24.907 1.00 43.64 36 GLN D O 1
ATOM 2873 N N . MET D 1 37 ? 29.539 -6.413 -24.552 1.00 42.87 37 MET D N 1
ATOM 2874 C CA . MET D 1 37 ? 29.767 -7.771 -24.009 1.00 44.23 37 MET D CA 1
ATOM 2875 C C . MET D 1 37 ? 30.105 -8.734 -25.161 1.00 44.91 37 MET D C 1
ATOM 2876 O O . MET D 1 37 ? 31.045 -9.516 -24.968 1.00 44.13 37 MET D O 1
ATOM 2881 N N . GLU D 1 38 ? 29.491 -8.606 -26.349 1.00 46.57 38 GLU D N 1
ATOM 2882 C CA . GLU D 1 38 ? 29.900 -9.395 -27.550 1.00 50.07 38 GLU D CA 1
ATOM 2883 C C . GLU D 1 38 ? 31.367 -9.074 -27.864 1.00 50.65 38 GLU D C 1
ATOM 2884 O O . GLU D 1 38 ? 32.112 -10.005 -28.215 1.00 50.74 38 GLU D O 1
ATOM 2890 N N . GLN D 1 39 ? 31.762 -7.807 -27.732 1.00 51.34 39 GLN D N 1
ATOM 2891 C CA . GLN D 1 39 ? 33.150 -7.365 -28.005 1.00 55.74 39 GLN D CA 1
ATOM 2892 C C . GLN D 1 39 ? 34.109 -8.009 -26.995 1.00 54.55 39 GLN D C 1
ATOM 2893 O O . GLN D 1 39 ? 35.159 -8.529 -27.436 1.00 56.09 39 GLN D O 1
ATOM 2899 N N . LEU D 1 40 ? 33.765 -7.981 -25.702 1.00 50.91 40 LEU D N 1
ATOM 2900 C CA . LEU D 1 40 ? 34.660 -8.487 -24.623 1.00 52.76 40 LEU D CA 1
ATOM 2901 C C . LEU D 1 40 ? 34.858 -9.988 -24.838 1.00 53.00 40 LEU D C 1
ATOM 2902 O O . LEU D 1 40 ? 36.012 -10.445 -24.764 1.00 55.84 40 LEU D O 1
ATOM 2907 N N . PHE D 1 41 ? 33.778 -10.688 -25.183 1.00 51.36 41 PHE D N 1
ATOM 2908 C CA . PHE D 1 41 ? 33.790 -12.117 -25.586 1.00 54.71 41 PHE D CA 1
ATOM 2909 C C . PHE D 1 41 ? 34.712 -12.350 -26.790 1.00 58.43 41 PHE D C 1
ATOM 2910 O O . PHE D 1 41 ? 35.393 -13.392 -26.807 1.00 60.85 41 PHE D O 1
ATOM 2918 N N . GLN D 1 42 ? 34.724 -11.447 -27.770 1.00 66.14 42 GLN D N 1
ATOM 2919 C CA . GLN D 1 42 ? 35.708 -11.533 -28.882 1.00 64.95 42 GLN D CA 1
ATOM 2920 C C . GLN D 1 42 ? 37.129 -11.369 -28.324 1.00 60.39 42 GLN D C 1
ATOM 2921 O O . GLN D 1 42 ? 38.006 -12.143 -28.735 1.00 59.47 42 GLN D O 1
ATOM 2927 N N . GLU D 1 43 ? 37.362 -10.387 -27.450 1.00 61.71 43 GLU D N 1
ATOM 2928 C CA . GLU D 1 43 ? 38.736 -10.065 -26.970 1.00 62.30 43 GLU D CA 1
ATOM 2929 C C . GLU D 1 43 ? 39.175 -11.064 -25.894 1.00 62.69 43 GLU D C 1
ATOM 2930 O O . GLU D 1 43 ? 40.379 -11.070 -25.591 1.00 64.21 43 GLU D O 1
ATOM 2936 N N . PHE D 1 44 ? 38.258 -11.874 -25.351 1.00 64.30 44 PHE D N 1
ATOM 2937 C CA . PHE D 1 44 ? 38.594 -13.070 -24.531 1.00 66.04 44 PHE D CA 1
ATOM 2938 C C . PHE D 1 44 ? 38.967 -14.234 -25.447 1.00 64.06 44 PHE D C 1
ATOM 2939 O O . PHE D 1 44 ? 39.993 -14.881 -25.181 1.00 62.84 44 PHE D O 1
ATOM 2947 N N . GLN D 1 45 ? 38.126 -14.513 -26.448 1.00 66.31 45 GLN D N 1
ATOM 2948 C CA . GLN D 1 45 ? 38.443 -15.445 -27.561 1.00 69.23 45 GLN D CA 1
ATOM 2949 C C . GLN D 1 45 ? 39.840 -15.076 -28.079 1.00 66.74 45 GLN D C 1
ATOM 2950 O O . GLN D 1 45 ? 40.639 -15.994 -28.329 1.00 67.24 45 GLN D O 1
ATOM 2956 N N . HIS D 1 46 ? 40.129 -13.776 -28.200 1.00 65.36 46 HIS D N 1
ATOM 2957 C CA . HIS D 1 46 ? 41.463 -13.275 -28.635 1.00 67.46 46 HIS D CA 1
ATOM 2958 C C . HIS D 1 46 ? 42.526 -13.678 -27.600 1.00 68.46 46 HIS D C 1
ATOM 2959 O O . HIS D 1 46 ? 43.266 -14.633 -27.886 1.00 69.76 46 HIS D O 1
ATOM 2966 N N . PHE D 1 47 ? 42.594 -13.005 -26.446 1.00 91.48 47 PHE D N 1
ATOM 2967 C CA . PHE D 1 47 ? 43.696 -13.168 -25.454 1.00 93.13 47 PHE D CA 1
ATOM 2968 C C . PHE D 1 47 ? 43.839 -14.649 -25.068 1.00 91.95 47 PHE D C 1
ATOM 2969 O O . PHE D 1 47 ? 44.954 -15.058 -24.685 1.00 92.65 47 PHE D O 1
ATOM 2977 N N . MET D 1 48 ? 42.759 -15.430 -25.170 1.00 90.81 48 MET D N 1
ATOM 2978 C CA . MET D 1 48 ? 42.829 -16.915 -25.165 1.00 91.02 48 MET D CA 1
ATOM 2979 C C . MET D 1 48 ? 43.374 -17.376 -26.522 1.00 90.93 48 MET D C 1
ATOM 2980 O O . MET D 1 48 ? 44.103 -18.385 -26.537 1.00 90.86 48 MET D O 1
ATOM 2985 N N . GLY D 1 55 ? 46.787 -21.814 -16.158 1.00 108.53 55 GLY D N 1
ATOM 2986 C CA . GLY D 1 55 ? 47.048 -20.971 -17.342 1.00 107.47 55 GLY D CA 1
ATOM 2987 C C . GLY D 1 55 ? 47.540 -19.591 -16.949 1.00 105.85 55 GLY D C 1
ATOM 2988 O O . GLY D 1 55 ? 48.285 -19.499 -15.951 1.00 107.57 55 GLY D O 1
ATOM 2989 N N . LYS D 1 56 ? 47.137 -18.554 -17.691 1.00 103.53 56 LYS D N 1
ATOM 2990 C CA . LYS D 1 56 ? 47.594 -17.151 -17.455 1.00 102.24 56 LYS D CA 1
ATOM 2991 C C . LYS D 1 56 ? 46.529 -16.351 -16.674 1.00 98.16 56 LYS D C 1
ATOM 2992 O O . LYS D 1 56 ? 46.568 -16.443 -15.431 1.00 96.94 56 LYS D O 1
ATOM 2998 N N . LEU D 1 57 ? 45.632 -15.586 -17.323 1.00 95.43 57 LEU D N 1
ATOM 2999 C CA . LEU D 1 57 ? 44.665 -14.698 -16.598 1.00 92.76 57 LEU D CA 1
ATOM 3000 C C . LEU D 1 57 ? 43.243 -15.267 -16.700 1.00 89.96 57 LEU D C 1
ATOM 3001 O O . LEU D 1 57 ? 42.340 -14.586 -17.236 1.00 90.22 57 LEU D O 1
ATOM 3006 N N . GLN D 1 58 ? 43.067 -16.471 -16.154 1.00 88.20 58 GLN D N 1
ATOM 3007 C CA . GLN D 1 58 ? 41.757 -17.161 -16.025 1.00 87.13 58 GLN D CA 1
ATOM 3008 C C . GLN D 1 58 ? 40.951 -16.517 -14.889 1.00 85.00 58 GLN D C 1
ATOM 3009 O O . GLN D 1 58 ? 39.748 -16.832 -14.769 1.00 85.30 58 GLN D O 1
ATOM 3015 N N . ASN D 1 59 ? 41.588 -15.655 -14.090 1.00 72.64 59 ASN D N 1
ATOM 3016 C CA . ASN D 1 59 ? 40.877 -14.693 -13.207 1.00 69.38 59 ASN D CA 1
ATOM 3017 C C . ASN D 1 59 ? 39.907 -13.857 -14.053 1.00 65.42 59 ASN D C 1
ATOM 3018 O O . ASN D 1 59 ? 38.756 -13.705 -13.620 1.00 62.27 59 ASN D O 1
ATOM 3023 N N . MET D 1 60 ? 40.340 -13.353 -15.215 1.00 65.74 60 MET D N 1
ATOM 3024 C CA . MET D 1 60 ? 39.486 -12.477 -16.072 1.00 66.13 60 MET D CA 1
ATOM 3025 C C . MET D 1 60 ? 38.299 -13.298 -16.611 1.00 62.97 60 MET D C 1
ATOM 3026 O O . MET D 1 60 ? 37.187 -12.765 -16.633 1.00 62.66 60 MET D O 1
ATOM 3031 N N . ILE D 1 61 ? 38.531 -14.551 -17.009 1.00 62.36 61 ILE D N 1
ATOM 3032 C CA . ILE D 1 61 ? 37.466 -15.543 -17.349 1.00 61.72 61 ILE D CA 1
ATOM 3033 C C . ILE D 1 61 ? 36.486 -15.603 -16.174 1.00 56.96 61 ILE D C 1
ATOM 3034 O O . ILE D 1 61 ? 35.269 -15.481 -16.404 1.00 56.35 61 ILE D O 1
ATOM 3039 N N . HIS D 1 62 ? 37.007 -15.756 -14.957 1.00 54.81 62 HIS D N 1
ATOM 3040 C CA . HIS D 1 62 ? 36.177 -15.802 -13.728 1.00 53.07 62 HIS D CA 1
ATOM 3041 C C . HIS D 1 62 ? 35.382 -14.498 -13.575 1.00 50.93 62 HIS D C 1
ATOM 3042 O O . HIS D 1 62 ? 34.172 -14.569 -13.350 1.00 49.08 62 HIS D O 1
ATOM 3049 N N . GLU D 1 63 ? 36.047 -13.351 -13.678 1.00 51.78 63 GLU D N 1
ATOM 3050 C CA . GLU D 1 63 ? 35.379 -12.025 -13.561 1.00 53.79 63 GLU D CA 1
ATOM 3051 C C . GLU D 1 63 ? 34.266 -11.916 -14.616 1.00 52.95 63 GLU D C 1
ATOM 3052 O O . GLU D 1 63 ? 33.187 -11.413 -14.281 1.00 53.33 63 GLU D O 1
ATOM 3058 N N . MET D 1 64 ? 34.495 -12.425 -15.826 1.00 53.34 64 MET D N 1
ATOM 3059 C CA . MET D 1 64 ? 33.460 -12.470 -16.903 1.00 54.97 64 MET D CA 1
ATOM 3060 C C . MET D 1 64 ? 32.213 -13.230 -16.423 1.00 51.18 64 MET D C 1
ATOM 3061 O O . MET D 1 64 ? 31.106 -12.659 -16.471 1.00 51.21 64 MET D O 1
ATOM 3066 N N . GLN D 1 65 ? 32.398 -14.487 -16.012 1.00 48.83 65 GLN D N 1
ATOM 3067 C CA . GLN D 1 65 ? 31.283 -15.403 -15.677 1.00 47.53 65 GLN D CA 1
ATOM 3068 C C . GLN D 1 65 ? 30.468 -14.769 -14.550 1.00 45.48 65 GLN D C 1
ATOM 3069 O O . GLN D 1 65 ? 29.221 -14.761 -14.640 1.00 44.22 65 GLN D O 1
ATOM 3075 N N . GLN D 1 66 ? 31.157 -14.232 -13.544 1.00 45.15 66 GLN D N 1
ATOM 3076 C CA . GLN D 1 66 ? 30.486 -13.676 -12.336 1.00 46.67 66 GLN D CA 1
ATOM 3077 C C . GLN D 1 66 ? 29.626 -12.467 -12.719 1.00 47.90 66 GLN D C 1
ATOM 3078 O O . GLN D 1 66 ? 28.473 -12.388 -12.268 1.00 48.56 66 GLN D O 1
ATOM 3084 N N . PHE D 1 67 ? 30.167 -11.569 -13.528 1.00 48.44 67 PHE D N 1
ATOM 3085 C CA . PHE D 1 67 ? 29.412 -10.401 -14.021 1.00 50.11 67 PHE D CA 1
ATOM 3086 C C . PHE D 1 67 ? 28.178 -10.895 -14.787 1.00 47.28 67 PHE D C 1
ATOM 3087 O O . PHE D 1 67 ? 27.082 -10.386 -14.536 1.00 47.21 67 PHE D O 1
ATOM 3095 N N . MET D 1 68 ? 28.355 -11.851 -15.695 1.00 45.50 68 MET D N 1
ATOM 3096 C CA . MET D 1 68 ? 27.233 -12.329 -16.548 1.00 44.42 68 MET D CA 1
ATOM 3097 C C . MET D 1 68 ? 26.145 -12.967 -15.666 1.00 43.83 68 MET D C 1
ATOM 3098 O O . MET D 1 68 ? 24.964 -12.668 -15.896 1.00 42.02 68 MET D O 1
ATOM 3103 N N . ASN D 1 69 ? 26.537 -13.775 -14.671 1.00 44.72 69 ASN D N 1
ATOM 3104 C CA . ASN D 1 69 ? 25.608 -14.468 -13.730 1.00 46.53 69 ASN D CA 1
ATOM 3105 C C . ASN D 1 69 ? 24.678 -13.460 -13.036 1.00 48.78 69 ASN D C 1
ATOM 3106 O O . ASN D 1 69 ? 23.441 -13.674 -13.062 1.00 49.16 69 ASN D O 1
ATOM 3111 N N . GLN D 1 70 ? 25.240 -12.390 -12.467 1.00 51.48 70 GLN D N 1
ATOM 3112 C CA . GLN D 1 70 ? 24.458 -11.409 -11.667 1.00 54.11 70 GLN D CA 1
ATOM 3113 C C . GLN D 1 70 ? 23.516 -10.657 -12.599 1.00 51.78 70 GLN D C 1
ATOM 3114 O O . GLN D 1 70 ? 22.324 -10.540 -12.253 1.00 51.93 70 GLN D O 1
ATOM 3120 N N . LEU D 1 71 ? 24.055 -10.191 -13.730 1.00 49.31 71 LEU D N 1
ATOM 3121 C CA . LEU D 1 71 ? 23.288 -9.449 -14.753 1.00 47.93 71 LEU D CA 1
ATOM 3122 C C . LEU D 1 71 ? 22.122 -10.302 -15.254 1.00 45.03 71 LEU D C 1
ATOM 3123 O O . LEU D 1 71 ? 21.028 -9.733 -15.482 1.00 45.12 71 LEU D O 1
ATOM 3128 N N . ASP D 1 72 ? 22.365 -11.584 -15.483 1.00 42.75 72 ASP D N 1
ATOM 3129 C CA . ASP D 1 72 ? 21.299 -12.549 -15.841 1.00 41.94 72 ASP D CA 1
ATOM 3130 C C . ASP D 1 72 ? 20.203 -12.534 -14.765 1.00 43.88 72 ASP D C 1
ATOM 3131 O O . ASP D 1 72 ? 19.014 -12.379 -15.135 1.00 43.36 72 ASP D O 1
ATOM 3136 N N . ASN D 1 73 ? 20.574 -12.708 -13.491 1.00 46.93 73 ASN D N 1
ATOM 3137 C CA . ASN D 1 73 ? 19.587 -12.692 -12.381 1.00 50.20 73 ASN D CA 1
ATOM 3138 C C . ASN D 1 73 ? 18.904 -11.327 -12.399 1.00 50.08 73 ASN D C 1
ATOM 3139 O O . ASN D 1 73 ? 17.674 -11.265 -12.247 1.00 50.78 73 ASN D O 1
ATOM 3144 N N . HIS D 1 74 ? 19.680 -10.289 -12.667 1.00 49.42 74 HIS D N 1
ATOM 3145 C CA . HIS D 1 74 ? 19.193 -8.891 -12.665 1.00 50.11 74 HIS D CA 1
ATOM 3146 C C . HIS D 1 74 ? 18.191 -8.620 -13.792 1.00 46.52 74 HIS D C 1
ATOM 3147 O O . HIS D 1 74 ? 17.155 -7.965 -13.532 1.00 46.35 74 HIS D O 1
ATOM 3154 N N . LEU D 1 75 ? 18.496 -9.049 -15.012 1.00 43.42 75 LEU D N 1
ATOM 3155 C CA . LEU D 1 75 ? 17.552 -8.882 -16.135 1.00 41.28 75 LEU D CA 1
ATOM 3156 C C . LEU D 1 75 ? 16.315 -9.753 -15.914 1.00 40.63 75 LEU D C 1
ATOM 3157 O O . LEU D 1 75 ? 15.248 -9.364 -16.432 1.00 39.54 75 LEU D O 1
ATOM 3162 N N . GLN D 1 76 ? 16.447 -10.902 -15.244 1.00 41.31 76 GLN D N 1
ATOM 3163 C CA . GLN D 1 76 ? 15.255 -11.731 -14.910 1.00 42.33 76 GLN D CA 1
ATOM 3164 C C . GLN D 1 76 ? 14.320 -10.905 -14.013 1.00 43.60 76 GLN D C 1
ATOM 3165 O O . GLN D 1 76 ? 13.101 -10.931 -14.255 1.00 44.20 76 GLN D O 1
ATOM 3171 N N . SER D 1 77 ? 14.874 -10.183 -13.042 1.00 45.21 77 SER D N 1
ATOM 3172 C CA . SER D 1 77 ? 14.113 -9.333 -12.079 1.00 47.65 77 SER D CA 1
ATOM 3173 C C . SER D 1 77 ? 13.344 -8.271 -12.851 1.00 45.48 77 SER D C 1
ATOM 3174 O O . SER D 1 77 ? 12.143 -8.045 -12.597 1.00 45.76 77 SER D O 1
ATOM 3177 N N . LEU D 1 78 ? 14.062 -7.655 -13.781 1.00 43.76 78 LEU D N 1
ATOM 3178 C CA . LEU D 1 78 ? 13.550 -6.567 -14.626 1.00 42.76 78 LEU D CA 1
ATOM 3179 C C . LEU D 1 78 ? 12.438 -7.132 -15.504 1.00 40.70 78 LEU D C 1
ATOM 3180 O O . LEU D 1 78 ? 11.363 -6.512 -15.571 1.00 39.76 78 LEU D O 1
ATOM 3185 N N . SER D 1 79 ? 12.698 -8.278 -16.144 1.00 39.30 79 SER D N 1
ATOM 3186 C CA . SER D 1 79 ? 11.719 -8.958 -17.029 1.00 38.73 79 SER D CA 1
ATOM 3187 C C . SER D 1 79 ? 10.465 -9.339 -16.238 1.00 40.22 79 SER D C 1
ATOM 3188 O O . SER D 1 79 ? 9.334 -9.168 -16.758 1.00 39.19 79 SER D O 1
ATOM 3191 N N . ASP D 1 80 ? 10.668 -9.878 -15.036 1.00 35.34 80 ASP D N 1
ATOM 3192 C CA . ASP D 1 80 ? 9.559 -10.309 -14.141 1.00 36.52 80 ASP D CA 1
ATOM 3193 C C . ASP D 1 80 ? 8.701 -9.094 -13.773 1.00 36.14 80 ASP D C 1
ATOM 3194 O O . ASP D 1 80 ? 7.444 -9.215 -13.816 1.00 37.36 80 ASP D O 1
ATOM 3199 N N . THR D 1 81 ? 9.339 -7.974 -13.416 1.00 35.34 81 THR D N 1
ATOM 3200 C CA . THR D 1 81 ? 8.615 -6.749 -12.996 1.00 35.58 81 THR D CA 1
ATOM 3201 C C . THR D 1 81 ? 7.836 -6.194 -14.194 1.00 35.63 81 THR D C 1
ATOM 3202 O O . THR D 1 81 ? 6.679 -5.808 -13.984 1.00 34.63 81 THR D O 1
ATOM 3206 N N . VAL D 1 82 ? 8.445 -6.162 -15.390 1.00 35.34 82 VAL D N 1
ATOM 3207 C CA . VAL D 1 82 ? 7.813 -5.635 -16.632 1.00 35.69 82 VAL D CA 1
ATOM 3208 C C . VAL D 1 82 ? 6.623 -6.523 -16.988 1.00 36.60 82 VAL D C 1
ATOM 3209 O O . VAL D 1 82 ? 5.609 -5.995 -17.404 1.00 36.57 82 VAL D O 1
ATOM 3213 N N . HIS D 1 83 ? 6.779 -7.836 -16.871 1.00 38.13 83 HIS D N 1
ATOM 3214 C CA . HIS D 1 83 ? 5.708 -8.812 -17.172 1.00 40.29 83 HIS D CA 1
ATOM 3215 C C . HIS D 1 83 ? 4.521 -8.544 -16.240 1.00 39.32 83 HIS D C 1
ATOM 3216 O O . HIS D 1 83 ? 3.381 -8.615 -16.693 1.00 39.73 83 HIS D O 1
ATOM 3223 N N . HIS D 1 84 ? 4.797 -8.286 -14.967 1.00 38.05 84 HIS D N 1
ATOM 3224 C CA . HIS D 1 84 ? 3.754 -7.949 -13.976 1.00 38.29 84 HIS D CA 1
ATOM 3225 C C . HIS D 1 84 ? 2.998 -6.687 -14.398 1.00 37.33 84 HIS D C 1
ATOM 3226 O O . HIS D 1 84 ? 1.741 -6.751 -14.483 1.00 36.43 84 HIS D O 1
ATOM 3233 N N . PHE D 1 85 ? 3.729 -5.596 -14.629 1.00 36.67 85 PHE D N 1
ATOM 3234 C CA . PHE D 1 85 ? 3.135 -4.295 -15.003 1.00 37.99 85 PHE D CA 1
ATOM 3235 C C . PHE D 1 85 ? 2.408 -4.472 -16.338 1.00 37.72 85 PHE D C 1
ATOM 3236 O O . PHE D 1 85 ? 1.304 -3.952 -16.444 1.00 38.35 85 PHE D O 1
ATOM 3244 N N . HIS D 1 86 ? 2.944 -5.242 -17.288 1.00 37.32 86 HIS D N 1
ATOM 3245 C CA . HIS D 1 86 ? 2.233 -5.504 -18.567 1.00 38.00 86 HIS D CA 1
ATOM 3246 C C . HIS D 1 86 ? 0.894 -6.204 -18.323 1.00 38.15 86 HIS D C 1
ATOM 3247 O O . HIS D 1 86 ? -0.141 -5.758 -18.886 1.00 37.73 86 HIS D O 1
ATOM 3254 N N . ASN D 1 87 ? 0.943 -7.295 -17.561 1.00 38.54 87 ASN D N 1
ATOM 3255 C CA . ASN D 1 87 ? -0.225 -8.142 -17.222 1.00 40.58 87 ASN D CA 1
ATOM 3256 C C . ASN D 1 87 ? -1.282 -7.275 -16.529 1.00 39.43 87 ASN D C 1
ATOM 3257 O O . ASN D 1 87 ? -2.460 -7.349 -16.925 1.00 39.11 87 ASN D O 1
ATOM 3262 N N . LYS D 1 88 ? -0.878 -6.471 -15.541 1.00 38.53 88 LYS D N 1
ATOM 3263 C CA . LYS D 1 88 ? -1.849 -5.704 -14.717 1.00 40.37 88 LYS D CA 1
ATOM 3264 C C . LYS D 1 88 ? -2.467 -4.638 -15.613 1.00 39.87 88 LYS D C 1
ATOM 3265 O O . LYS D 1 88 ? -3.682 -4.391 -15.505 1.00 40.17 88 LYS D O 1
ATOM 3271 N N . LEU D 1 89 ? -1.675 -4.064 -16.519 1.00 42.98 89 LEU D N 1
ATOM 3272 C CA . LEU D 1 89 ? -2.184 -2.971 -17.379 1.00 42.45 89 LEU D CA 1
ATOM 3273 C C . LEU D 1 89 ? -3.059 -3.564 -18.497 1.00 43.22 89 LEU D C 1
ATOM 3274 O O . LEU D 1 89 ? -4.093 -2.935 -18.852 1.00 44.27 89 LEU D O 1
ATOM 3279 N N . GLN D 1 90 ? -2.736 -4.764 -18.982 1.00 44.04 90 GLN D N 1
ATOM 3280 C CA . GLN D 1 90 ? -3.586 -5.481 -19.970 1.00 46.67 90 GLN D CA 1
ATOM 3281 C C . GLN D 1 90 ? -4.930 -5.845 -19.313 1.00 45.93 90 GLN D C 1
ATOM 3282 O O . GLN D 1 90 ? -5.982 -5.661 -19.960 1.00 46.00 90 GLN D O 1
ATOM 3288 N N . GLU D 1 91 ? -4.899 -6.354 -18.080 1.00 46.27 91 GLU D N 1
ATOM 3289 C CA . GLU D 1 91 ? -6.126 -6.666 -17.294 1.00 47.38 91 GLU D CA 1
ATOM 3290 C C . GLU D 1 91 ? -7.001 -5.410 -17.206 1.00 45.83 91 GLU D C 1
ATOM 3291 O O . GLU D 1 91 ? -8.222 -5.480 -17.496 1.00 44.35 91 GLU D O 1
ATOM 3297 N N . LEU D 1 92 ? -6.394 -4.295 -16.807 1.00 45.81 92 LEU D N 1
ATOM 3298 C CA . LEU D 1 92 ? -7.134 -3.027 -16.607 1.00 46.98 92 LEU D CA 1
ATOM 3299 C C . LEU D 1 92 ? -7.706 -2.573 -17.957 1.00 46.78 92 LEU D C 1
ATOM 3300 O O . LEU D 1 92 ? -8.897 -2.194 -17.977 1.00 47.59 92 LEU D O 1
ATOM 3305 N N . MET D 1 93 ? -6.927 -2.664 -19.039 1.00 46.32 93 MET D N 1
ATOM 3306 C CA . MET D 1 93 ? -7.404 -2.252 -20.384 1.00 49.92 93 MET D CA 1
ATOM 3307 C C . MET D 1 93 ? -8.553 -3.175 -20.796 1.00 50.03 93 MET D C 1
ATOM 3308 O O . MET D 1 93 ? -9.512 -2.669 -21.376 1.00 51.57 93 MET D O 1
ATOM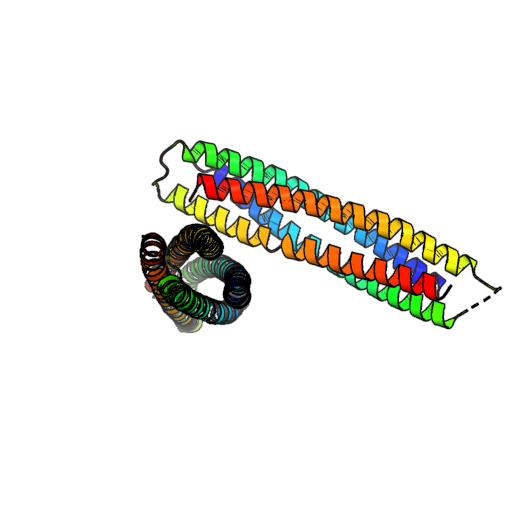 3313 N N . ASN D 1 94 ? -8.475 -4.465 -20.456 1.00 50.70 94 ASN D N 1
ATOM 3314 C CA . ASN D 1 94 ? -9.567 -5.429 -20.750 1.00 52.52 94 ASN D CA 1
ATOM 3315 C C . ASN D 1 94 ? -10.808 -5.050 -19.938 1.00 51.43 94 ASN D C 1
ATOM 3316 O O . ASN D 1 94 ? -11.915 -5.005 -20.516 1.00 52.94 94 ASN D O 1
ATOM 3321 N N . ASN D 1 95 ? -10.624 -4.774 -18.650 1.00 49.80 95 ASN D N 1
ATOM 3322 C CA . ASN D 1 95 ? -11.741 -4.442 -17.731 1.00 49.30 95 ASN D CA 1
ATOM 3323 C C . ASN D 1 95 ? -12.384 -3.152 -18.234 1.00 49.20 95 ASN D C 1
ATOM 3324 O O . ASN D 1 95 ? -13.630 -3.073 -18.266 1.00 49.28 95 ASN D O 1
ATOM 3329 N N . PHE D 1 96 ? -11.564 -2.190 -18.647 1.00 48.70 96 PHE D N 1
ATOM 3330 C CA . PHE D 1 96 ? -12.068 -0.912 -19.184 1.00 50.19 96 PHE D CA 1
ATOM 3331 C C . PHE D 1 96 ? -12.947 -1.153 -20.408 1.00 52.72 96 PHE D C 1
ATOM 3332 O O . PHE D 1 96 ? -14.035 -0.556 -20.493 1.00 53.80 96 PHE D O 1
ATOM 3340 N N . HIS D 1 97 ? -12.474 -1.985 -21.333 1.00 54.39 97 HIS D N 1
ATOM 3341 C CA . HIS D 1 97 ? -13.218 -2.322 -22.572 1.00 58.01 97 HIS D CA 1
ATOM 3342 C C . HIS D 1 97 ? -14.572 -2.933 -22.203 1.00 58.44 97 HIS D C 1
ATOM 3343 O O . HIS D 1 97 ? -15.558 -2.643 -22.900 1.00 60.80 97 HIS D O 1
ATOM 3350 N N . HIS D 1 98 ? -14.630 -3.744 -21.149 1.00 57.34 98 HIS D N 1
ATOM 3351 C CA . HIS D 1 98 ? -15.903 -4.380 -20.715 1.00 59.56 98 HIS D CA 1
ATOM 3352 C C . HIS D 1 98 ? -16.859 -3.307 -20.188 1.00 58.45 98 HIS D C 1
ATOM 3353 O O . HIS D 1 98 ? -18.069 -3.381 -20.464 1.00 60.54 98 HIS D O 1
ATOM 3360 N N . LEU D 1 99 ? -16.326 -2.319 -19.486 1.00 55.52 99 LEU D N 1
ATOM 3361 C CA . LEU D 1 99 ? -17.157 -1.268 -18.862 1.00 55.67 99 LEU D CA 1
ATOM 3362 C C . LEU D 1 99 ? -17.822 -0.420 -19.949 1.00 57.27 99 LEU D C 1
ATOM 3363 O O . LEU D 1 99 ? -18.977 -0.023 -19.754 1.00 57.96 99 LEU D O 1
ATOM 3368 N N . VAL D 1 100 ? -17.119 -0.213 -21.065 1.00 57.80 100 VAL D N 1
ATOM 3369 C CA . VAL D 1 100 ? -17.303 0.948 -21.990 1.00 59.73 100 VAL D CA 1
ATOM 3370 C C . VAL D 1 100 ? -17.850 0.526 -23.360 1.00 63.53 100 VAL D C 1
ATOM 3371 O O . VAL D 1 100 ? -18.459 1.388 -24.032 1.00 65.65 100 VAL D O 1
ATOM 3375 N N . HIS D 1 101 ? -17.620 -0.718 -23.783 1.00 65.65 101 HIS D N 1
ATOM 3376 C CA . HIS D 1 101 ? -18.000 -1.210 -25.137 1.00 70.50 101 HIS D CA 1
ATOM 3377 C C . HIS D 1 101 ? -19.500 -0.984 -25.363 1.00 72.83 101 HIS D C 1
ATOM 3378 O O . HIS D 1 101 ? -19.829 -0.223 -26.271 1.00 75.68 101 HIS D O 1
#

Radius of gyration: 26.6 Å; Cα contacts (8 Å, |Δi|>4): 241; chains: 4; bounding box: 76×76×40 Å

Nearest PDB structures (foldseek):
  8qb7-assembly1_A  TM=6.535E-01  e=4.453E+00  Saccharomyces cerevisiae
  8qb8-assembly1_A  TM=7.286E-01  e=8.502E+00  Saccharomyces cerevisiae

CATH classification: 1.20.1480.30

Foldseek 3Di:
DVVVVVVVVVVVVVVVVVVVVVVVVVCVCVVVVVVVVVVVVVVLVVVCPPPVVVCVSVVVVVVVVVVVVVVVVVVVVVVVVVVVVVVVVVVVVVVVVPPVD/DCCVVVVVVVVVVVVVVVVVVVVVVVVVVVVVVVVVVVVVLVVVCVVPVPDPVSVVVVVVVVVVVVVVVVVVVVVVVVVVVVVVVVVVVVVVVVVVD/DVVVVVVVVVVVVVVVVVVVVVVVVVVVVVVVVLVVVVVVLVVCCVPDCPDPVNVVVVVVNVVVVVVVVVVVVVVVVVVVVVVVVVVVVVVVVVVVD/DCPVVVVVVVVVVVVVVVVVVVVVVVVVVVVVVVVVLVVVVVVVVVVPVPPCVVVVVNVVVVVVVVVVVVVVVVVVVVVVVVVVVVVVVVVVVPD

Solvent-accessible surface area: 21291 Å² total; per-residue (Å²): 67,70,45,136,2,76,148,38,21,117,86,0,98,106,15,35,124,104,0,36,120,9,9,52,88,1,13,19,18,0,3,47,0,2,75,29,0,73,91,0,17,110,52,0,78,112,84,38,155,59,138,80,52,126,18,156,5,60,101,30,0,108,71,0,32,96,53,0,68,71,5,37,94,27,2,83,48,0,28,81,35,0,109,96,1,18,67,49,0,84,87,1,49,78,49,2,115,102,30,52,191,181,34,108,135,22,5,91,78,0,53,107,18,10,140,88,2,38,84,1,33,105,95,0,32,54,16,1,116,52,0,22,81,21,3,33,91,0,12,94,72,0,64,124,47,3,137,77,57,103,134,23,51,132,0,39,81,22,0,85,108,4,42,116,22,1,83,128,3,21,83,50,0,68,46,0,28,78,12,0,111,17,0,17,68,30,0,77,109,5,28,92,65,0,118,151,23,111,174,21,106,101,15,28,97,52,3,118,89,31,37,135,86,0,41,106,7,14,108,110,0,53,55,15,0,79,50,0,31,110,50,2,66,84,0,24,88,45,0,71,117,34,26,133,41,92,91,132,38,39,91,0,102,55,11,20,5,34,2,44,0,3,2,13,22,0,26,44,40,2,82,37,5,10,75,15,3,79,94,15,11,90,80,0,79,98,8,38,91,63,0,124,150,46,81,175,18,52,173,1,58,114,34,9,83,86,1,51,104,19,9,121,86,6,38,121,1,11,86,92,1,54,58,15,3,91,47,0,5,99,39,2,87,80,6,15,80,52,9,82,145,148,118,113,194,78,86,87,37,20,102,86,8,57,76,33,3,69,124,1,29,108,47,1,79,64,2,8,82,44,1,97,88,18,13,70,79,0,73,87,13,11,82,62,1,80,161,48,19,142